Protein AF-A0A2E3XQT0-F1 (afdb_monomer_lite)

pLDDT: mean 93.48, std 6.12, range [57.06, 98.88]

Secondary structure (DSSP, 8-state):
-PPPGGGGS-HHHHHHHHHHHHHH-TT--HHHHHHHHTSTTGGG--HHHHHHHHHHHHHIIIIIIS---HHHHHHHHHHHGGG--TTGGGHHHHHHHHH-TT-HHHHHHHHHHHHHHS--TTTTHHHHHHSHHHHHHHHHHHTT-SSHHHHHHHHHTT-TT-TTS---HHHHH--GGGHHHHHHHTT-S-HHHHHHHHHHHHHHTTT-HHHHHHHHHHHHTT--HHHHHHHHHHTHHHHHTT-HHHHHHTT-S--TTEEEEEEEES-SEEETT-EEEEEEEEEESS-EEEEEEEEEEEE-TTS-EEEEEEEEEEEEE-SEEEEEEEEEE---BTTB---SEEEEEEEEETTEEEEEEEEEEESSTTTS--SEEEEEEEETTTEEEEEEES-HHHHHHHHHTSSSS-HHHHHS-EEEEEEEEEESSHHHHHHHHHHHHHS-HHHHHHHHT--HHHHHHHHT-

Sequence (461 aa):
MAEPLKNIYDSNYIETLGVSLKNVEPLFDDKSFQVQIFNFQWQGYELKQRASHICRCIHEELAVKAGLSFQQICEILKVAGEDFGGYAGLFFPEYIERNGLEHWEISMDALEVLTEFSSAEFAIRPFIERYPEQTMSKMLSWSQHENHHVRRLSSEGCRPRLPWASALKEFKKNPSSILPILENLKNDSSLYVRKSVANNLNDISKDHPELALKIGKAWLKGSSKETQWIVKHGLRTLLKASHQEALCLFGLAELEGLQFNHFKLHTPFLGMGERLSFQFDLQLERKSLVRIEYALHFKKKSGDYGRKVFKLSEMELDKGEYEVTKEHLFKEISTRVYYQGVHFLEIIINGKTFHKEPFFLSLTLNQVSHSYYIYMIYTSKNTIYTGVTTEPARRFQEHLTGKKGAKYTKVFNPLAFIHLEGAEDRSSAQKRESALKKLSRHQKESLSGHKLSLLKELFNI

Foldseek 3Di:
DDDAPLCVPDPVNLLLLQVLLCVLPVQQDSPQLSDQLPDPCNVVDDNVSSLLSNLVSLCCRVCVVVVDDPLSSLVSLLRSLQPPAEPRSQSSLVNCLVPVLVPVVSSLVSQLRNLLRYHNLASLQSVCVVPVVVSLVSLLVQCPDPRVSSVLSSLRNQQQCRPPHDGPVVCLVPVPSSVSSLVSQLQPPDPSSLVSSLNSLLSNCVRPVPVSLVVLLVQVVVHDPSNPVSSCSSCVVCQQQLPQSSLVSVQLNDCPQKDKADKDFPALEDEAQDKGKIKIKIAGQAWGWKWKKKWKFAQDPQQGTDIDIDTPDTDTDGGGMDMDIDIDHHYDDPVDDHDFFKMKMWIAMSSDTDDIAIGTYDHPPPPDQFQKKWWWFQWQVRDIDIDMDRDVRVQLVCLQVLPNHDPVSVVTPTRHTQDMDGDNDPVRRVVVSVVLVPDDPVRVCVRSSHDCVVVCVNSVD

Structure (mmCIF, N/CA/C/O backbone):
data_AF-A0A2E3XQT0-F1
#
_entry.id   AF-A0A2E3XQT0-F1
#
loop_
_atom_site.group_PDB
_atom_site.id
_atom_site.type_symbol
_atom_site.label_atom_id
_atom_site.label_alt_id
_atom_site.label_comp_id
_atom_site.label_asym_id
_atom_site.label_entity_id
_atom_site.label_seq_id
_atom_site.pdbx_PDB_ins_code
_atom_site.Cartn_x
_atom_site.Cartn_y
_atom_site.Cartn_z
_atom_site.occupancy
_atom_site.B_iso_or_equiv
_atom_site.auth_seq_id
_atom_site.auth_comp_id
_atom_site.auth_asym_id
_atom_site.auth_atom_id
_atom_site.pdbx_PDB_model_num
ATOM 1 N N . MET A 1 1 ? -2.536 23.426 -5.721 1.00 57.06 1 MET A N 1
ATOM 2 C CA . MET A 1 1 ? -2.689 21.956 -5.853 1.00 57.06 1 MET A CA 1
ATOM 3 C C . MET A 1 1 ? -1.355 21.409 -6.328 1.00 57.06 1 MET A C 1
ATOM 5 O O . MET A 1 1 ? -0.655 22.149 -7.000 1.00 57.06 1 MET A O 1
ATOM 9 N N . ALA A 1 2 ? -0.959 20.199 -5.930 1.00 74.88 2 ALA A N 1
ATOM 10 C CA . ALA A 1 2 ? 0.256 19.602 -6.485 1.00 74.88 2 ALA A CA 1
ATOM 11 C C . ALA A 1 2 ? 0.042 19.315 -7.980 1.00 74.88 2 ALA A C 1
ATOM 13 O O . ALA A 1 2 ? -1.039 18.850 -8.349 1.00 74.88 2 ALA A O 1
ATOM 14 N N . GLU A 1 3 ? 1.043 19.606 -8.809 1.00 84.62 3 GLU A N 1
ATOM 15 C CA . GLU A 1 3 ? 1.011 19.294 -10.240 1.00 84.62 3 GLU A CA 1
ATOM 16 C C . GLU A 1 3 ? 0.827 17.781 -10.464 1.00 84.62 3 GLU A C 1
ATOM 18 O O . GLU A 1 3 ? 1.450 16.973 -9.761 1.00 84.62 3 GLU A O 1
ATOM 23 N N . PRO A 1 4 ? -0.030 17.357 -11.413 1.00 87.50 4 PRO A N 1
ATOM 24 C CA . PRO A 1 4 ? -0.163 15.951 -11.771 1.00 87.50 4 PRO A CA 1
ATOM 25 C C . PRO A 1 4 ? 1.175 15.343 -12.212 1.00 87.50 4 PRO A C 1
ATOM 27 O O . PRO A 1 4 ? 1.841 15.874 -13.093 1.00 87.50 4 PRO A O 1
ATOM 30 N N . LEU A 1 5 ? 1.525 14.161 -11.688 1.00 88.38 5 LEU A N 1
ATOM 31 C CA . LEU A 1 5 ? 2.794 13.478 -11.999 1.00 88.38 5 LEU A CA 1
ATOM 32 C C . LEU A 1 5 ? 3.015 13.244 -13.507 1.00 88.38 5 LEU A C 1
ATOM 34 O O . LEU A 1 5 ? 4.151 13.216 -13.963 1.00 88.38 5 LEU A O 1
ATOM 38 N N . LYS A 1 6 ? 1.940 13.120 -14.300 1.00 90.69 6 LYS A N 1
ATOM 39 C CA . LYS A 1 6 ? 2.012 12.990 -15.768 1.00 90.69 6 LYS A CA 1
ATOM 40 C C . LYS A 1 6 ? 2.687 14.171 -16.467 1.00 90.69 6 LYS A C 1
ATOM 42 O O . LYS A 1 6 ? 3.178 13.998 -17.581 1.00 90.69 6 LYS A O 1
ATOM 47 N N . ASN A 1 7 ? 2.731 15.335 -15.820 1.00 92.12 7 ASN A N 1
ATOM 48 C CA . ASN A 1 7 ? 3.352 16.548 -16.343 1.00 92.12 7 ASN A CA 1
ATOM 49 C C . ASN A 1 7 ? 4.883 16.549 -16.215 1.00 92.12 7 ASN A C 1
ATOM 51 O O . ASN A 1 7 ? 5.502 17.493 -16.678 1.00 92.12 7 ASN A O 1
ATOM 55 N N . ILE A 1 8 ? 5.496 15.490 -15.665 1.00 92.75 8 ILE A N 1
ATOM 56 C CA . ILE A 1 8 ? 6.958 15.301 -15.700 1.00 92.75 8 ILE A CA 1
ATOM 57 C C . ILE A 1 8 ? 7.513 15.231 -17.132 1.00 92.75 8 ILE A C 1
ATOM 59 O O . ILE A 1 8 ? 8.658 15.589 -17.372 1.00 92.75 8 ILE A O 1
ATOM 63 N N . TYR A 1 9 ? 6.688 14.778 -18.079 1.00 94.75 9 TYR A N 1
ATOM 64 C CA . TYR A 1 9 ? 6.996 14.759 -19.504 1.00 94.75 9 TYR A CA 1
ATOM 65 C C . TYR A 1 9 ? 6.603 16.100 -20.134 1.00 94.75 9 TYR A C 1
ATOM 67 O O . TYR A 1 9 ? 5.624 16.188 -20.876 1.00 94.75 9 TYR A O 1
ATOM 75 N N . ASP A 1 10 ? 7.297 17.169 -19.767 1.00 94.25 10 ASP A N 1
ATOM 76 C CA . ASP A 1 10 ? 7.120 18.479 -20.389 1.00 94.25 10 ASP A CA 1
ATOM 77 C C . ASP A 1 10 ? 7.997 18.633 -21.644 1.00 94.25 10 ASP A C 1
ATOM 79 O O . ASP A 1 10 ? 8.753 17.735 -22.021 1.00 94.25 10 ASP A O 1
ATOM 83 N N . SER A 1 11 ? 7.869 19.769 -22.333 1.00 95.06 11 SER A N 1
ATOM 84 C CA . SER A 1 11 ? 8.649 20.051 -23.543 1.00 95.06 11 SER A CA 1
ATOM 85 C C . SER A 1 11 ? 10.156 20.006 -23.298 1.00 95.06 11 SER A C 1
ATOM 87 O O . SER A 1 11 ? 10.871 19.448 -24.121 1.00 95.06 11 SER A O 1
ATOM 89 N N . ASN A 1 12 ? 10.624 20.504 -22.151 1.00 95.69 12 ASN A N 1
ATOM 90 C CA . ASN A 1 12 ? 12.044 20.521 -21.811 1.00 95.69 12 ASN A CA 1
ATOM 91 C C . ASN A 1 12 ? 12.590 19.102 -21.581 1.00 95.69 12 ASN A C 1
ATOM 93 O O . ASN A 1 12 ? 13.678 18.767 -22.050 1.00 95.69 12 ASN A O 1
ATOM 97 N N . TYR A 1 13 ? 11.825 18.241 -20.904 1.00 95.69 13 TYR A N 1
ATOM 98 C CA . TYR A 1 13 ? 12.184 16.838 -20.707 1.00 95.69 13 TYR A CA 1
ATOM 99 C C . TYR A 1 13 ? 12.302 16.095 -22.044 1.00 95.69 13 TYR A C 1
ATOM 101 O O . TYR A 1 13 ? 13.275 15.377 -22.268 1.00 95.69 13 TYR A O 1
ATOM 109 N N . ILE A 1 14 ? 11.333 16.279 -22.948 1.00 96.88 14 ILE A N 1
ATOM 110 C CA . ILE A 1 14 ? 11.329 15.606 -24.256 1.00 96.88 14 ILE A CA 1
ATOM 111 C C . ILE A 1 14 ? 12.418 16.153 -25.186 1.00 96.88 14 ILE A C 1
ATOM 113 O O . ILE A 1 14 ? 13.037 15.371 -25.905 1.00 96.88 14 ILE A O 1
ATOM 117 N N . GLU A 1 15 ? 12.696 17.456 -25.152 1.00 96.56 15 GLU A N 1
ATOM 118 C CA . GLU A 1 15 ? 13.817 18.058 -25.883 1.00 96.56 15 GLU A CA 1
ATOM 119 C C . GLU A 1 15 ? 15.155 17.485 -25.403 1.00 96.56 15 GLU A C 1
ATOM 121 O O . GLU A 1 15 ? 15.947 17.004 -26.212 1.00 96.56 15 GLU A O 1
ATOM 126 N N . THR A 1 16 ? 15.365 17.430 -24.084 1.00 96.31 16 THR A N 1
ATOM 127 C CA . THR A 1 16 ? 16.577 16.844 -23.485 1.00 96.31 16 THR A CA 1
ATOM 128 C C . THR A 1 16 ? 16.737 15.373 -23.878 1.00 96.31 16 THR A C 1
ATOM 130 O O . THR A 1 16 ? 17.831 14.940 -24.236 1.00 96.31 16 THR A O 1
ATOM 133 N N . LEU A 1 17 ? 15.641 14.605 -23.874 1.00 96.62 17 LEU A N 1
ATOM 134 C CA . LEU A 1 17 ? 15.626 13.212 -24.328 1.00 96.62 17 LEU A CA 1
ATOM 135 C C . LEU A 1 17 ? 15.999 13.073 -25.804 1.00 96.62 17 LEU A C 1
ATOM 137 O O . LEU A 1 17 ? 16.816 12.221 -26.147 1.00 96.62 17 LEU A O 1
ATOM 141 N N . GLY A 1 18 ? 15.430 13.913 -26.670 1.00 96.50 18 GLY A N 1
ATOM 142 C CA . GLY A 1 18 ? 15.756 13.916 -28.094 1.00 96.50 18 GLY A CA 1
ATOM 143 C C . GLY A 1 18 ? 17.233 14.221 -28.350 1.00 96.50 18 GLY A C 1
ATOM 144 O O . GLY A 1 18 ? 17.870 13.524 -29.136 1.00 96.50 18 GLY A O 1
ATOM 145 N N . VAL A 1 19 ? 17.796 15.205 -27.641 1.00 95.62 19 VAL A N 1
ATOM 146 C CA . VAL A 1 19 ? 19.226 15.549 -27.721 1.00 95.62 19 VAL A CA 1
ATOM 147 C C . VAL A 1 19 ? 20.104 14.395 -27.241 1.00 95.62 19 VAL A C 1
ATOM 149 O O . VAL A 1 19 ? 21.066 14.051 -27.920 1.00 95.62 19 VAL A O 1
ATOM 152 N N . SER A 1 20 ? 19.770 13.767 -26.111 1.00 95.81 20 SER A N 1
ATOM 153 C CA . SER A 1 20 ? 20.537 12.630 -25.586 1.00 95.81 20 SER A CA 1
ATOM 154 C C . SER A 1 20 ? 20.550 11.451 -26.567 1.00 95.81 20 SER A C 1
ATOM 156 O O . SER A 1 20 ? 21.619 10.943 -26.902 1.00 95.81 20 SER A O 1
ATOM 158 N N . LEU A 1 21 ? 19.395 11.085 -27.135 1.00 96.62 21 LEU A N 1
ATOM 159 C CA . LEU A 1 21 ? 19.308 10.031 -28.154 1.00 96.62 21 LEU A CA 1
ATOM 160 C C . LEU A 1 21 ? 20.113 10.377 -29.414 1.00 96.62 21 LEU A C 1
ATOM 162 O O . LEU A 1 21 ? 20.835 9.527 -29.929 1.00 96.62 21 LEU A O 1
ATOM 166 N N . LYS A 1 22 ? 20.049 11.630 -29.873 1.00 96.19 22 LYS A N 1
ATOM 167 C CA . LYS A 1 22 ? 20.792 12.110 -31.046 1.00 96.19 22 LYS A CA 1
ATOM 168 C C . LYS A 1 22 ? 22.303 12.163 -30.845 1.00 96.19 22 LYS A C 1
ATOM 170 O O . LYS A 1 22 ? 23.056 11.957 -31.792 1.00 96.19 22 LYS A O 1
ATOM 175 N N . ASN A 1 23 ? 22.758 12.431 -29.624 1.00 95.50 23 ASN A N 1
ATOM 176 C CA . ASN A 1 23 ? 24.183 12.412 -29.303 1.00 95.50 23 ASN A CA 1
ATOM 177 C C . ASN A 1 23 ? 24.779 11.005 -29.445 1.00 95.50 23 ASN A C 1
ATOM 179 O O . ASN A 1 23 ? 25.955 10.879 -29.780 1.00 95.50 23 ASN A O 1
ATOM 183 N N . VAL A 1 24 ? 23.977 9.964 -29.201 1.00 95.25 24 VAL A N 1
ATOM 184 C CA . VAL A 1 24 ? 24.401 8.565 -29.333 1.00 95.25 24 VAL A CA 1
ATOM 185 C C . VAL A 1 24 ? 24.166 8.035 -30.752 1.00 95.25 24 VAL A C 1
ATOM 187 O O . VAL A 1 24 ? 25.026 7.343 -31.289 1.00 95.25 24 VAL A O 1
ATOM 190 N N . GLU A 1 25 ? 23.041 8.390 -31.379 1.00 95.75 25 GLU A N 1
ATOM 191 C CA . GLU A 1 25 ? 22.697 8.046 -32.764 1.00 95.75 25 GLU A CA 1
ATOM 192 C C . GLU A 1 25 ? 22.485 9.324 -33.597 1.00 95.75 25 GLU A C 1
ATOM 194 O O . GLU A 1 25 ? 21.388 9.891 -33.589 1.00 95.75 25 GLU A O 1
ATOM 199 N N . PRO A 1 26 ? 23.507 9.798 -34.336 1.00 93.56 26 PRO A N 1
ATOM 200 C CA . PRO A 1 26 ? 23.437 11.053 -35.087 1.00 93.56 26 PRO A CA 1
ATOM 201 C C . PRO A 1 26 ? 22.329 11.123 -36.146 1.00 93.56 26 PRO A C 1
ATOM 203 O O . PRO A 1 26 ? 21.948 12.229 -36.540 1.00 93.56 26 PRO A O 1
ATOM 206 N N . LEU A 1 27 ? 21.819 9.979 -36.622 1.00 90.75 27 LEU A N 1
ATOM 207 C CA . LEU A 1 27 ? 20.696 9.925 -37.566 1.00 90.75 27 LEU A CA 1
ATOM 208 C C . LEU A 1 27 ? 19.323 10.073 -3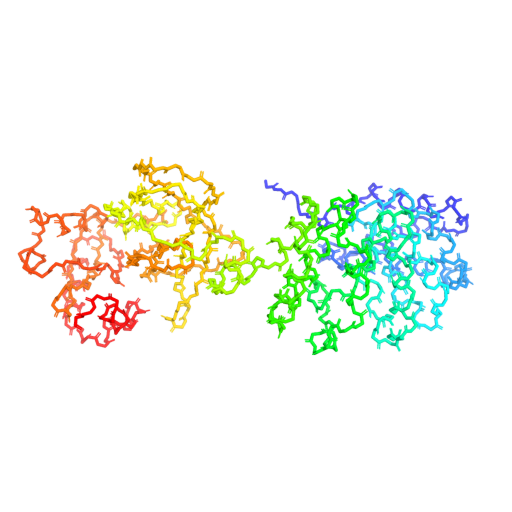6.893 1.00 90.75 27 LEU A C 1
ATOM 210 O O . LEU A 1 27 ? 18.317 10.161 -37.597 1.00 90.75 27 LEU A O 1
ATOM 214 N N . PHE A 1 28 ? 19.254 10.126 -35.560 1.00 95.56 28 PHE A N 1
ATOM 215 C CA . PHE A 1 28 ? 18.007 10.346 -34.832 1.00 95.56 28 PHE A CA 1
ATOM 216 C C . PHE A 1 28 ? 17.443 11.752 -35.104 1.00 95.56 28 PHE A C 1
ATOM 218 O O . PHE A 1 28 ? 18.087 12.772 -34.829 1.00 95.56 28 PHE A O 1
ATOM 225 N N . ASP A 1 29 ? 16.212 11.815 -35.618 1.00 93.81 29 ASP A N 1
ATOM 226 C CA . ASP A 1 29 ? 15.510 13.072 -35.881 1.00 93.81 29 ASP A CA 1
ATOM 227 C C . ASP A 1 29 ? 14.752 13.543 -34.630 1.00 93.81 29 ASP A C 1
ATOM 229 O O . ASP A 1 29 ? 13.577 13.236 -34.403 1.00 93.81 29 ASP A O 1
ATOM 233 N N . ASP A 1 30 ? 15.441 14.339 -33.813 1.00 92.88 30 ASP A N 1
ATOM 234 C CA . ASP A 1 30 ? 14.920 14.924 -32.578 1.00 92.88 30 ASP A CA 1
ATOM 235 C C . ASP A 1 30 ? 13.707 15.843 -32.798 1.00 92.88 30 ASP A C 1
ATOM 237 O O . ASP A 1 30 ? 12.832 15.932 -31.931 1.00 92.88 30 ASP A O 1
ATOM 241 N N . LYS A 1 31 ? 13.599 16.493 -33.965 1.00 93.19 31 LYS A N 1
ATOM 242 C CA . LYS A 1 31 ? 12.456 17.358 -34.293 1.00 93.19 31 LYS A CA 1
ATOM 243 C C . LYS A 1 31 ? 11.229 16.529 -34.633 1.00 93.19 31 LYS A C 1
ATOM 245 O O . LYS A 1 31 ? 10.145 16.791 -34.107 1.00 93.19 31 LYS A O 1
ATOM 250 N N . SER A 1 32 ? 11.396 15.521 -35.485 1.00 94.12 32 SER A N 1
ATOM 251 C CA . SER A 1 32 ? 10.334 14.564 -35.798 1.00 94.12 32 SER A CA 1
ATOM 252 C C . SER A 1 32 ? 9.845 13.860 -34.531 1.00 94.12 32 SER A C 1
ATOM 254 O O . SER A 1 32 ? 8.636 13.786 -34.296 1.00 94.12 32 SER A O 1
ATOM 256 N N . PHE A 1 33 ? 10.762 13.423 -33.666 1.00 97.06 33 PHE A N 1
ATOM 257 C CA . PHE A 1 33 ? 10.446 12.794 -32.384 1.00 97.06 33 PHE A CA 1
ATOM 258 C C . PHE A 1 33 ? 9.536 13.665 -31.503 1.00 97.06 33 PHE A C 1
ATOM 260 O O . PHE A 1 33 ? 8.491 13.202 -31.036 1.00 97.06 33 PHE A O 1
ATOM 267 N N . GLN A 1 34 ? 9.877 14.946 -31.329 1.00 96.69 34 GLN A N 1
ATOM 268 C CA . GLN A 1 34 ? 9.069 15.895 -30.555 1.00 96.69 34 GLN A CA 1
ATOM 269 C C . GLN A 1 34 ? 7.668 16.095 -31.152 1.00 96.69 34 GLN A C 1
ATOM 271 O O . GLN A 1 34 ? 6.676 16.079 -30.418 1.00 96.69 34 GLN A O 1
ATOM 276 N N . VAL A 1 35 ? 7.564 16.237 -32.480 1.00 96.12 35 VAL A N 1
ATOM 277 C CA . VAL A 1 35 ? 6.275 16.399 -33.180 1.00 96.12 35 VAL A CA 1
ATOM 278 C C . VAL A 1 35 ? 5.388 15.166 -33.010 1.00 96.12 35 VAL A C 1
ATOM 280 O O . VAL A 1 35 ? 4.183 15.300 -32.793 1.00 96.12 35 VAL A O 1
ATOM 283 N N . GLN A 1 36 ? 5.967 13.964 -33.068 1.00 96.19 36 GLN A N 1
ATOM 284 C CA . GLN A 1 36 ? 5.212 12.729 -32.857 1.00 96.19 36 GLN A CA 1
ATOM 285 C C . GLN A 1 36 ? 4.644 12.628 -31.439 1.00 96.19 36 GLN A C 1
ATOM 287 O O . GLN A 1 36 ? 3.492 12.213 -31.281 1.00 96.19 36 GLN A O 1
ATOM 292 N N . ILE A 1 37 ? 5.432 13.016 -30.431 1.00 97.12 37 ILE A N 1
ATOM 293 C CA . ILE A 1 37 ? 5.042 12.959 -29.016 1.00 97.12 37 ILE A CA 1
ATOM 294 C C . ILE A 1 37 ? 3.926 13.955 -28.710 1.00 97.12 37 ILE A C 1
ATOM 296 O O . ILE A 1 37 ? 2.894 13.587 -28.142 1.00 97.12 37 ILE A O 1
ATOM 300 N N . PHE A 1 38 ? 4.098 15.215 -29.109 1.00 96.88 38 PHE A N 1
ATOM 301 C CA . PHE A 1 38 ? 3.141 16.288 -28.830 1.00 96.88 38 PHE A CA 1
ATOM 302 C C . PHE A 1 38 ? 2.021 16.365 -29.877 1.00 96.88 38 PHE A C 1
ATOM 304 O O . PHE A 1 38 ? 1.640 17.441 -30.337 1.00 96.88 38 PHE A O 1
ATOM 311 N N . ASN A 1 39 ? 1.459 15.212 -30.243 1.00 94.38 39 ASN A N 1
ATOM 312 C CA . ASN A 1 39 ? 0.302 15.141 -31.131 1.00 94.38 39 ASN A CA 1
ATOM 313 C C . ASN A 1 39 ? -1.000 15.595 -30.440 1.00 94.38 39 ASN A C 1
ATOM 315 O O . ASN A 1 39 ? -1.063 15.841 -29.233 1.00 94.38 39 ASN A O 1
ATOM 319 N N . PHE A 1 40 ? -2.088 15.644 -31.213 1.00 94.69 40 PHE A N 1
ATOM 320 C CA . PHE A 1 40 ? -3.404 16.092 -30.744 1.00 94.69 40 PHE A CA 1
ATOM 321 C C . PHE A 1 40 ? -3.987 15.270 -29.573 1.00 94.69 40 PHE A C 1
ATOM 323 O O . PHE A 1 40 ? -4.882 15.753 -28.882 1.00 94.69 40 PHE A O 1
ATOM 330 N N . GLN A 1 41 ? -3.500 14.048 -29.325 1.00 94.81 41 GLN A N 1
ATOM 331 C CA . GLN A 1 41 ? -3.960 13.177 -28.235 1.00 94.81 41 GLN A CA 1
ATOM 332 C C . GLN A 1 41 ? -3.163 13.366 -26.935 1.00 94.81 41 GLN A C 1
ATOM 334 O O . GLN A 1 41 ? -3.629 12.933 -25.880 1.00 94.81 41 GLN A O 1
ATOM 339 N N . TRP A 1 42 ? -2.002 14.034 -26.974 1.00 95.62 42 TRP A N 1
ATOM 340 C CA . TRP A 1 42 ? -1.066 14.139 -25.846 1.00 95.62 42 TRP A CA 1
ATOM 341 C C . TRP A 1 42 ? -1.708 14.634 -24.542 1.00 95.62 42 TRP A C 1
ATOM 343 O O . TRP A 1 42 ? -1.468 14.091 -23.459 1.00 95.62 42 TRP A O 1
ATOM 353 N N . GLN A 1 43 ? -2.576 15.645 -24.641 1.00 93.56 43 GLN A N 1
ATOM 354 C CA . GLN A 1 43 ? -3.252 16.225 -23.476 1.00 93.56 43 GLN A CA 1
ATOM 355 C C . GLN A 1 43 ? -4.180 15.223 -22.773 1.00 93.56 43 GLN A C 1
ATOM 357 O O . GLN A 1 43 ? -4.349 15.287 -21.554 1.00 93.56 43 GLN A O 1
ATOM 362 N N . GLY A 1 44 ? -4.732 14.262 -23.522 1.00 94.31 44 GLY A N 1
ATOM 363 C CA . GLY A 1 44 ? -5.587 13.199 -22.998 1.00 94.31 44 GLY A CA 1
ATOM 364 C C . GLY A 1 44 ? -4.828 12.028 -22.373 1.00 94.31 44 GLY A C 1
ATOM 365 O O . GLY A 1 44 ? -5.441 11.230 -21.669 1.00 94.31 44 GLY A O 1
ATOM 366 N N . TYR A 1 45 ? -3.514 11.909 -22.593 1.00 95.94 45 TYR A N 1
ATOM 367 C CA . TYR A 1 45 ? -2.739 10.794 -22.056 1.00 95.94 45 TYR A CA 1
ATOM 368 C C . TYR A 1 45 ? -2.467 10.937 -20.560 1.00 95.94 45 TYR A C 1
ATOM 370 O O . TYR A 1 45 ? -1.935 11.945 -20.083 1.00 95.94 45 TYR A O 1
ATOM 378 N N . GLU A 1 46 ? -2.771 9.868 -19.830 1.00 94.06 46 GLU A N 1
ATOM 379 C CA . GLU A 1 46 ? -2.344 9.649 -18.455 1.00 94.06 46 GLU A CA 1
ATOM 380 C C . GLU A 1 46 ? -0.881 9.194 -18.382 1.00 94.06 46 GLU A C 1
ATOM 382 O O . GLU A 1 46 ? -0.271 8.811 -19.378 1.00 94.06 46 GLU A O 1
ATOM 387 N N . LEU A 1 47 ? -0.306 9.210 -17.179 1.00 92.06 47 LEU A N 1
ATOM 388 C CA . LEU A 1 47 ? 1.128 9.006 -16.939 1.00 92.06 47 LEU A CA 1
ATOM 389 C C . LEU A 1 47 ? 1.739 7.798 -17.680 1.00 92.06 47 LEU A C 1
ATOM 391 O O . LEU A 1 47 ? 2.718 7.959 -18.403 1.00 92.06 47 LEU A O 1
ATOM 395 N N . LYS A 1 48 ? 1.143 6.604 -17.547 1.00 91.38 48 LYS A N 1
ATOM 396 C CA . LYS A 1 48 ? 1.629 5.400 -18.247 1.00 91.38 48 LYS A CA 1
ATOM 397 C C . LYS A 1 48 ? 1.434 5.478 -19.761 1.00 91.38 48 LYS A C 1
ATOM 399 O O . LYS A 1 48 ? 2.289 5.024 -20.502 1.00 91.38 48 LYS A O 1
ATOM 404 N N . GLN A 1 49 ? 0.337 6.080 -20.224 1.00 94.88 49 GLN A N 1
ATOM 405 C CA . GLN A 1 49 ? 0.093 6.250 -21.658 1.00 94.88 49 GLN A CA 1
ATOM 406 C C . GLN A 1 49 ? 1.135 7.178 -22.290 1.00 94.88 49 GLN A C 1
ATOM 408 O O . GLN A 1 49 ? 1.551 6.926 -23.417 1.00 94.88 49 GLN A O 1
ATOM 413 N N . ARG A 1 50 ? 1.593 8.204 -21.556 1.00 96.00 50 ARG A N 1
ATOM 414 C CA . ARG A 1 50 ? 2.699 9.075 -21.979 1.00 96.00 50 ARG A CA 1
ATOM 415 C C . ARG A 1 50 ? 4.008 8.297 -22.104 1.00 96.00 50 ARG A C 1
ATOM 417 O O . ARG A 1 50 ? 4.608 8.339 -23.171 1.00 96.00 50 ARG A O 1
ATOM 424 N N . ALA A 1 51 ? 4.394 7.526 -21.084 1.00 94.50 51 ALA A N 1
ATOM 425 C CA . ALA A 1 51 ? 5.589 6.675 -21.134 1.00 94.50 51 ALA A CA 1
ATOM 426 C C . ALA A 1 51 ? 5.547 5.681 -22.315 1.00 94.50 51 ALA A C 1
ATOM 428 O O . ALA A 1 51 ? 6.454 5.667 -23.149 1.00 94.50 51 ALA A O 1
ATOM 429 N N . SER A 1 52 ? 4.440 4.947 -22.476 1.00 95.75 52 SER A N 1
ATOM 430 C CA . SER A 1 52 ? 4.250 4.020 -23.599 1.00 95.75 52 SER A CA 1
ATOM 431 C C . SER A 1 52 ? 4.228 4.716 -24.959 1.00 95.75 52 SER A C 1
ATOM 433 O O . SER A 1 52 ? 4.597 4.127 -25.976 1.00 95.75 52 SER A O 1
ATOM 435 N N . HIS A 1 53 ? 3.760 5.963 -25.028 1.00 97.44 53 HIS A N 1
ATOM 436 C CA . HIS A 1 53 ? 3.800 6.740 -26.259 1.00 97.44 53 HIS A CA 1
ATOM 437 C C . HIS A 1 53 ? 5.222 7.165 -26.623 1.00 97.44 53 HIS A C 1
ATOM 439 O O . HIS A 1 53 ? 5.614 6.942 -27.765 1.00 97.44 53 HIS A O 1
ATOM 445 N N . ILE A 1 54 ? 5.995 7.675 -25.661 1.00 97.19 54 ILE A N 1
ATOM 446 C CA . ILE A 1 54 ? 7.416 8.009 -25.839 1.00 97.19 54 ILE A CA 1
ATOM 447 C C . ILE A 1 54 ? 8.179 6.774 -26.330 1.00 97.19 54 ILE A C 1
ATOM 449 O O . ILE A 1 54 ? 8.866 6.839 -27.344 1.00 97.19 54 ILE A O 1
ATOM 453 N N . CYS A 1 55 ? 7.968 5.618 -25.693 1.00 96.75 55 CYS A N 1
ATOM 454 C CA . CYS A 1 55 ? 8.547 4.338 -26.108 1.00 96.75 55 CYS A CA 1
ATOM 455 C C . CYS A 1 55 ? 8.234 3.986 -27.579 1.00 96.75 55 CYS A C 1
ATOM 457 O O . CYS A 1 55 ? 9.107 3.525 -28.314 1.00 96.75 55 CYS A O 1
ATOM 459 N N . ARG A 1 56 ? 6.995 4.216 -28.040 1.00 97.25 56 ARG A N 1
ATOM 460 C CA . ARG A 1 56 ? 6.614 4.009 -29.450 1.00 97.25 56 ARG A CA 1
ATOM 461 C C . ARG A 1 56 ? 7.315 4.982 -30.394 1.00 97.25 56 ARG A C 1
ATOM 463 O O . ARG A 1 56 ? 7.738 4.552 -31.456 1.00 97.25 56 ARG A O 1
ATOM 470 N N . CYS A 1 57 ? 7.456 6.247 -30.014 1.00 97.69 57 CYS A N 1
ATOM 471 C CA . CYS A 1 57 ? 8.162 7.234 -30.830 1.00 97.69 57 CYS A CA 1
ATOM 472 C C . CYS A 1 57 ? 9.661 6.917 -30.937 1.00 97.69 57 CYS A C 1
ATOM 474 O O . CYS A 1 57 ? 10.223 7.038 -32.018 1.00 97.69 57 CYS A O 1
ATOM 476 N N . ILE A 1 58 ? 10.289 6.424 -29.861 1.00 97.31 58 ILE A N 1
ATOM 477 C CA . ILE A 1 58 ? 11.674 5.919 -29.902 1.00 97.31 58 ILE A CA 1
ATOM 478 C C . ILE A 1 58 ? 11.791 4.762 -30.906 1.00 97.31 58 ILE A C 1
ATOM 480 O O . ILE A 1 58 ? 12.718 4.735 -31.710 1.00 97.31 58 ILE A O 1
ATOM 484 N N . HIS A 1 59 ? 10.839 3.823 -30.888 1.00 97.44 59 HIS A N 1
ATOM 485 C CA . HIS A 1 59 ? 10.817 2.699 -31.830 1.00 97.44 59 HIS A CA 1
ATOM 486 C C . HIS A 1 59 ? 10.669 3.148 -33.285 1.00 97.44 59 HIS A C 1
ATOM 488 O O . HIS A 1 59 ? 11.379 2.650 -34.153 1.00 97.44 59 HIS A O 1
ATOM 494 N N . GLU A 1 60 ? 9.770 4.095 -33.545 1.00 97.25 60 GLU A N 1
ATOM 495 C CA . GLU A 1 60 ? 9.556 4.638 -34.886 1.00 97.25 60 GLU A CA 1
ATOM 496 C C . GLU A 1 60 ? 10.832 5.289 -35.440 1.00 97.25 60 GLU A C 1
ATOM 498 O O . GLU A 1 60 ? 11.231 5.020 -36.569 1.00 97.25 60 GLU A O 1
ATOM 503 N N . GLU A 1 61 ? 11.515 6.110 -34.641 1.00 96.75 61 GLU A N 1
ATOM 504 C CA . GLU A 1 61 ? 12.737 6.785 -35.091 1.00 96.75 61 GLU A CA 1
ATOM 505 C C . GLU A 1 61 ? 13.912 5.812 -35.272 1.00 96.75 61 GLU A C 1
ATOM 507 O O . GLU A 1 61 ? 14.578 5.831 -36.306 1.00 96.75 61 GLU A O 1
ATOM 512 N N . LEU A 1 62 ? 14.155 4.920 -34.308 1.00 96.69 62 LEU A N 1
ATOM 513 C CA . LEU A 1 62 ? 15.343 4.061 -34.332 1.00 96.69 62 LEU A CA 1
ATOM 514 C C . LEU A 1 62 ? 15.158 2.785 -35.165 1.00 96.69 62 LEU A C 1
ATOM 516 O O . LEU A 1 62 ? 16.009 2.448 -35.986 1.00 96.69 62 LEU A O 1
ATOM 520 N N . ALA A 1 63 ? 14.064 2.051 -34.964 1.00 96.75 63 ALA A N 1
ATOM 521 C CA . ALA A 1 63 ? 13.865 0.766 -35.633 1.00 96.75 63 ALA A CA 1
ATOM 522 C C . ALA A 1 63 ? 13.283 0.940 -37.040 1.00 96.75 63 ALA A C 1
ATOM 524 O O . ALA A 1 63 ? 13.756 0.308 -37.979 1.00 96.75 63 ALA A O 1
ATOM 525 N N . VAL A 1 64 ? 12.260 1.790 -37.194 1.00 96.25 64 VAL A N 1
ATOM 526 C CA . VAL A 1 64 ? 11.528 1.917 -38.467 1.00 96.25 64 VAL A CA 1
ATOM 527 C C . VAL A 1 64 ? 12.255 2.844 -39.435 1.00 96.25 64 VAL A C 1
ATOM 529 O O . VAL A 1 64 ? 12.517 2.451 -40.570 1.00 96.25 64 VAL A O 1
ATOM 532 N N . LYS A 1 65 ? 12.605 4.061 -39.005 1.00 94.81 65 LYS A N 1
ATOM 533 C CA . LYS A 1 65 ? 13.238 5.053 -39.889 1.00 94.81 65 LYS A CA 1
ATOM 534 C C . LYS A 1 65 ? 14.735 4.831 -40.064 1.00 94.81 65 LYS A C 1
ATOM 536 O O . LYS A 1 65 ? 15.204 4.828 -41.198 1.00 94.81 65 LYS A O 1
ATOM 541 N N . ALA A 1 66 ? 15.474 4.631 -38.972 1.00 94.19 66 ALA A N 1
ATOM 542 C CA . ALA A 1 66 ? 16.916 4.384 -39.038 1.00 94.19 66 ALA A CA 1
ATOM 543 C C . ALA A 1 66 ? 17.276 2.914 -39.338 1.00 94.19 66 ALA A C 1
ATOM 545 O O . ALA A 1 66 ? 18.428 2.620 -39.652 1.00 94.19 66 ALA A O 1
ATOM 546 N N . GLY A 1 67 ? 16.309 1.987 -39.292 1.00 95.75 67 GLY A N 1
ATOM 547 C CA . GLY A 1 67 ? 16.521 0.584 -39.667 1.00 95.75 67 GLY A CA 1
ATOM 548 C C . GLY A 1 67 ? 17.432 -0.193 -38.713 1.00 95.75 67 GLY A C 1
ATOM 549 O O . GLY A 1 67 ? 18.038 -1.187 -39.119 1.00 95.75 67 GLY A O 1
ATOM 550 N N . LEU A 1 68 ? 17.576 0.264 -37.467 1.00 97.56 68 LEU A N 1
ATOM 551 C CA . LEU A 1 68 ? 18.498 -0.332 -36.505 1.00 97.56 68 LEU A CA 1
ATOM 552 C C . LEU A 1 68 ? 17.970 -1.662 -35.960 1.00 97.56 68 LEU A C 1
ATOM 554 O O . LEU A 1 68 ? 16.781 -1.828 -35.674 1.00 97.56 68 LEU A O 1
ATOM 558 N N . SER A 1 69 ? 18.881 -2.614 -35.759 1.00 98.00 69 SER A N 1
ATOM 559 C CA . SER A 1 69 ? 18.561 -3.877 -35.091 1.00 98.00 69 SER A CA 1
ATOM 560 C C . SER A 1 69 ? 18.239 -3.662 -33.610 1.00 98.00 69 SER A C 1
ATOM 562 O O . SER A 1 69 ? 18.706 -2.711 -32.983 1.00 98.00 69 SER A O 1
ATOM 564 N N . PHE A 1 70 ? 17.498 -4.599 -33.011 1.00 98.31 70 PHE A N 1
ATOM 565 C CA . PHE A 1 70 ? 17.177 -4.550 -31.582 1.00 98.31 70 PHE A CA 1
ATOM 566 C C . PHE A 1 70 ? 18.428 -4.404 -30.699 1.00 98.31 70 PHE A C 1
ATOM 568 O O . PHE A 1 70 ? 18.426 -3.603 -29.771 1.00 98.31 70 PHE A O 1
ATOM 575 N N . GLN A 1 71 ? 19.515 -5.111 -31.030 1.00 98.44 71 GLN A N 1
ATOM 576 C CA . GLN A 1 71 ? 20.777 -5.017 -30.297 1.00 98.44 71 GLN A CA 1
ATOM 577 C C . GLN A 1 71 ? 21.386 -3.612 -30.357 1.00 98.44 71 GLN A C 1
ATOM 579 O O . GLN A 1 71 ? 21.744 -3.068 -29.319 1.00 98.44 71 GLN A O 1
ATOM 584 N N . GLN A 1 72 ? 21.461 -3.004 -31.546 1.00 98.19 72 GLN A N 1
ATOM 585 C CA . GLN A 1 72 ? 21.976 -1.636 -31.698 1.00 98.19 72 GLN A CA 1
ATOM 586 C C . GLN A 1 72 ? 21.144 -0.637 -30.893 1.00 98.19 72 GLN A C 1
ATOM 588 O O . GLN A 1 72 ? 21.694 0.243 -30.237 1.00 98.19 72 GLN A O 1
ATOM 593 N N . ILE A 1 73 ? 19.821 -0.807 -30.889 1.00 98.38 73 ILE A N 1
ATOM 594 C CA . ILE A 1 73 ? 18.930 0.053 -30.112 1.00 98.38 73 ILE A CA 1
ATOM 595 C C . ILE A 1 73 ? 19.182 -0.121 -28.613 1.00 98.38 73 ILE A C 1
ATOM 597 O O . ILE A 1 73 ? 19.268 0.875 -27.906 1.00 98.38 73 ILE A O 1
ATOM 601 N N . CYS A 1 74 ? 19.364 -1.345 -28.115 1.00 98.31 74 CYS A N 1
ATOM 602 C CA . CYS A 1 74 ? 19.724 -1.567 -26.713 1.00 98.31 74 CYS A CA 1
ATOM 603 C C . CYS A 1 74 ? 21.013 -0.836 -26.314 1.00 98.31 74 CYS A C 1
ATOM 605 O O . CYS A 1 74 ? 21.035 -0.219 -25.252 1.00 98.31 74 CYS A O 1
ATOM 607 N N . GLU A 1 75 ? 22.052 -0.852 -27.156 1.00 98.12 75 GLU A N 1
ATOM 608 C CA . GLU A 1 75 ? 23.286 -0.094 -26.896 1.00 98.12 75 GLU A CA 1
ATOM 609 C C . GLU A 1 75 ? 23.027 1.414 -26.819 1.00 98.12 75 GLU A C 1
ATOM 611 O O . GLU A 1 75 ? 23.483 2.069 -25.882 1.00 98.12 75 GLU A O 1
ATOM 616 N N . ILE A 1 76 ? 22.220 1.954 -27.738 1.00 97.56 76 ILE A N 1
ATOM 617 C CA . ILE A 1 76 ? 21.834 3.371 -27.724 1.00 97.56 76 ILE A CA 1
ATOM 618 C C . ILE A 1 76 ? 21.097 3.723 -26.430 1.00 97.56 76 ILE A C 1
ATOM 620 O O . ILE A 1 76 ? 21.425 4.706 -25.767 1.00 97.56 76 ILE A O 1
ATOM 624 N N . LEU A 1 77 ? 20.108 2.912 -26.046 1.00 97.44 77 LEU A N 1
ATOM 625 C CA . LEU A 1 77 ? 19.282 3.162 -24.867 1.00 97.44 77 LEU A CA 1
ATOM 626 C C . LEU A 1 77 ? 20.073 3.052 -23.560 1.00 97.44 77 LEU A C 1
ATOM 628 O O . LEU A 1 77 ? 19.800 3.821 -22.642 1.00 97.44 77 LEU A O 1
ATOM 632 N N . LYS A 1 78 ? 21.042 2.131 -23.466 1.00 97.00 78 LYS A N 1
ATOM 633 C CA . LYS A 1 78 ? 21.916 1.998 -22.289 1.00 97.00 78 LYS A CA 1
ATOM 634 C C . LYS A 1 78 ? 22.704 3.278 -22.018 1.00 97.00 78 LYS A C 1
ATOM 636 O O . LYS A 1 78 ? 22.808 3.670 -20.863 1.00 97.00 78 LYS A O 1
ATOM 641 N N . VAL A 1 79 ? 23.210 3.923 -23.070 1.00 96.38 79 VAL A N 1
ATOM 642 C CA . VAL A 1 79 ? 23.961 5.183 -22.960 1.00 96.38 79 VAL A CA 1
ATOM 643 C C . VAL A 1 79 ? 23.014 6.359 -22.736 1.00 96.38 79 VAL A C 1
ATOM 645 O O . VAL A 1 79 ? 23.170 7.106 -21.778 1.00 96.38 79 VAL A O 1
ATOM 648 N N . ALA A 1 80 ? 21.983 6.501 -23.573 1.00 94.38 80 ALA A N 1
ATOM 649 C CA . ALA A 1 80 ? 21.056 7.626 -23.476 1.00 94.38 80 ALA A CA 1
ATOM 650 C C . ALA A 1 80 ? 20.286 7.643 -22.146 1.00 94.38 80 ALA A C 1
ATOM 652 O O . ALA A 1 80 ? 19.927 8.709 -21.664 1.00 94.38 80 ALA A O 1
ATOM 653 N N . GLY A 1 81 ? 20.027 6.477 -21.546 1.00 91.81 81 GLY A N 1
ATOM 654 C CA . GLY A 1 81 ? 19.275 6.340 -20.300 1.00 91.81 81 GLY A CA 1
ATOM 655 C C . GLY A 1 81 ? 19.977 6.874 -19.048 1.00 91.81 81 GLY A C 1
ATOM 656 O O . GLY A 1 81 ? 19.287 7.084 -18.049 1.00 91.81 81 GLY A O 1
ATOM 657 N N . GLU A 1 82 ? 21.292 7.118 -19.092 1.00 92.56 82 GLU A N 1
ATOM 658 C CA . GLU A 1 82 ? 22.099 7.543 -17.935 1.00 92.56 82 GLU A CA 1
ATOM 659 C C . GLU A 1 82 ? 21.559 8.825 -17.279 1.00 92.56 82 GLU A C 1
ATOM 661 O O . GLU A 1 82 ? 21.445 8.912 -16.054 1.00 92.56 82 GLU A O 1
ATOM 666 N N . ASP A 1 83 ? 21.106 9.775 -18.099 1.00 87.25 83 ASP A N 1
ATOM 667 C CA . ASP A 1 83 ? 20.593 11.071 -17.645 1.00 87.25 83 ASP A CA 1
ATOM 668 C C . ASP A 1 83 ? 19.119 11.033 -17.192 1.00 87.25 83 ASP A C 1
ATOM 670 O O . ASP A 1 83 ? 18.596 12.006 -16.637 1.00 87.25 83 ASP A O 1
ATOM 674 N N . PHE A 1 84 ? 18.408 9.918 -17.403 1.00 91.38 84 PHE A N 1
ATOM 675 C CA . PHE A 1 84 ? 16.956 9.831 -17.204 1.00 91.38 84 PHE A CA 1
ATOM 676 C C . PHE A 1 84 ? 16.590 8.940 -16.024 1.00 91.38 84 PHE A C 1
ATOM 678 O O . PHE A 1 84 ? 16.109 7.811 -16.152 1.00 91.38 84 PHE A O 1
ATOM 685 N N . GLY A 1 85 ? 16.760 9.518 -14.839 1.00 87.62 85 GLY A N 1
ATOM 686 C CA . GLY A 1 85 ? 16.504 8.838 -13.583 1.00 87.62 85 GLY A CA 1
ATOM 687 C C . GLY A 1 85 ? 15.028 8.665 -13.199 1.00 87.62 85 GLY A C 1
ATOM 688 O O . GLY A 1 85 ? 14.123 9.404 -13.602 1.00 87.62 85 GLY A O 1
ATOM 689 N N . GLY A 1 86 ? 14.794 7.712 -12.299 1.00 86.69 86 GLY A N 1
ATOM 690 C CA . GLY A 1 86 ? 13.542 7.594 -11.551 1.00 86.69 86 GLY A CA 1
ATOM 691 C C . GLY A 1 86 ? 12.332 7.196 -12.399 1.00 86.69 86 GLY A C 1
ATOM 692 O O . GLY A 1 86 ? 12.435 6.435 -13.357 1.00 86.69 86 GLY A O 1
ATOM 693 N N . TYR A 1 87 ? 11.145 7.671 -12.005 1.00 83.69 87 TYR A N 1
ATOM 694 C CA . TYR A 1 87 ? 9.893 7.258 -12.649 1.00 83.69 87 TYR A CA 1
ATOM 695 C C . TYR A 1 87 ? 9.797 7.716 -14.112 1.00 83.69 87 TYR A C 1
ATOM 697 O O . TYR A 1 87 ? 9.180 7.037 -14.929 1.00 83.69 87 TYR A O 1
ATOM 705 N N . ALA A 1 88 ? 10.402 8.860 -14.444 1.00 90.19 88 ALA A N 1
ATOM 706 C CA . ALA A 1 88 ? 10.330 9.417 -15.787 1.00 90.19 88 ALA A CA 1
ATOM 707 C C . ALA A 1 88 ? 10.960 8.466 -16.816 1.00 90.19 88 ALA A C 1
ATOM 709 O O . ALA A 1 88 ? 10.339 8.220 -17.844 1.00 90.19 88 ALA A O 1
ATOM 710 N N . GLY A 1 89 ? 12.102 7.850 -16.489 1.00 93.69 89 GLY A N 1
ATOM 711 C CA . GLY A 1 89 ? 12.854 6.958 -17.378 1.00 93.69 89 GLY A CA 1
ATOM 712 C C . GLY A 1 89 ? 12.283 5.547 -17.568 1.00 93.69 89 GLY A C 1
ATOM 713 O O . GLY A 1 89 ? 12.900 4.738 -18.252 1.00 93.69 89 GLY A O 1
ATOM 714 N N . LEU A 1 90 ? 11.111 5.210 -17.010 1.00 94.50 90 LEU A N 1
ATOM 715 C CA . LEU A 1 90 ? 10.549 3.850 -17.117 1.00 94.50 90 LEU A CA 1
ATOM 716 C C . LEU A 1 90 ? 10.249 3.400 -18.558 1.00 94.50 90 LEU A C 1
ATOM 718 O O . LEU A 1 90 ? 10.162 2.198 -18.809 1.00 94.50 90 LEU A O 1
ATOM 722 N N . PHE A 1 91 ? 10.127 4.335 -19.505 1.00 95.62 91 PHE A N 1
ATOM 723 C CA . PHE A 1 91 ? 9.935 4.005 -20.918 1.00 95.62 91 PHE A CA 1
ATOM 724 C C . PHE A 1 91 ? 11.162 3.318 -21.550 1.00 95.62 91 PHE A C 1
ATOM 726 O O . PHE A 1 91 ? 11.001 2.631 -22.559 1.00 95.62 91 PHE A O 1
ATOM 733 N N . PHE A 1 92 ? 12.364 3.461 -20.969 1.00 97.38 92 PHE A N 1
ATOM 734 C CA . PHE A 1 92 ? 13.573 2.774 -21.439 1.00 97.38 92 PHE A CA 1
ATOM 735 C C . PHE A 1 92 ? 13.480 1.254 -21.201 1.00 97.38 92 PHE A C 1
ATOM 737 O O . PHE A 1 92 ? 13.482 0.510 -22.181 1.00 97.38 92 PHE A O 1
ATOM 744 N N . PRO A 1 93 ? 13.298 0.749 -19.959 1.00 97.62 93 PRO A N 1
ATOM 745 C CA . PRO A 1 93 ? 12.992 -0.666 -19.745 1.00 97.62 93 PRO A CA 1
ATOM 746 C C . PRO A 1 93 ? 11.731 -1.146 -20.477 1.00 97.62 93 PRO A C 1
ATOM 748 O O . PRO A 1 93 ? 11.712 -2.270 -20.974 1.00 97.62 93 PRO A O 1
ATOM 751 N N . GLU A 1 94 ? 10.688 -0.314 -20.590 1.00 97.00 94 GLU A N 1
ATOM 752 C CA . GLU A 1 94 ? 9.474 -0.668 -21.346 1.00 97.00 94 GLU A CA 1
ATOM 753 C C . GLU A 1 94 ? 9.777 -0.946 -22.830 1.00 97.00 94 GLU A C 1
ATOM 755 O O . GLU A 1 94 ? 9.151 -1.811 -23.442 1.00 97.00 94 GLU A O 1
ATOM 760 N N . TYR A 1 95 ? 10.766 -0.271 -23.422 1.00 98.31 95 TYR A N 1
ATOM 761 C CA . TYR A 1 95 ? 11.203 -0.581 -24.783 1.00 98.31 95 TYR A CA 1
ATOM 762 C C . TYR A 1 95 ? 11.688 -2.029 -24.910 1.00 98.31 95 TYR A C 1
ATOM 764 O O . TYR A 1 95 ? 11.319 -2.726 -25.860 1.00 98.31 95 TYR A O 1
ATOM 772 N N . ILE A 1 96 ? 12.472 -2.492 -23.935 1.00 98.44 96 ILE A N 1
ATOM 773 C CA . ILE A 1 96 ? 12.975 -3.868 -23.876 1.00 98.44 96 ILE A CA 1
ATOM 774 C C . ILE A 1 96 ? 11.822 -4.851 -23.661 1.00 98.44 96 ILE A C 1
ATOM 776 O O . ILE A 1 96 ? 11.745 -5.866 -24.347 1.00 98.44 96 ILE A O 1
ATOM 780 N N . GLU A 1 97 ? 10.881 -4.522 -22.774 1.00 97.44 97 GLU A N 1
ATOM 781 C CA . GLU A 1 97 ? 9.666 -5.315 -22.540 1.00 97.44 97 GLU A CA 1
ATOM 782 C C . GLU A 1 97 ? 8.886 -5.572 -23.838 1.00 97.44 97 GLU A C 1
ATOM 784 O O . GLU A 1 97 ? 8.465 -6.696 -24.112 1.00 97.44 97 GLU A O 1
ATOM 789 N N . ARG A 1 98 ? 8.701 -4.523 -24.646 1.00 96.94 98 ARG A N 1
ATOM 790 C CA . ARG A 1 98 ? 7.842 -4.554 -25.837 1.00 96.94 98 ARG A CA 1
ATOM 791 C C . ARG A 1 98 ? 8.496 -5.216 -27.044 1.00 96.94 98 ARG A C 1
ATOM 793 O O . ARG A 1 98 ? 7.786 -5.816 -27.844 1.00 96.94 98 ARG A O 1
ATOM 800 N N . ASN A 1 99 ? 9.814 -5.091 -27.185 1.00 97.88 99 ASN A N 1
ATOM 801 C CA . ASN A 1 99 ? 10.525 -5.479 -28.408 1.00 97.88 99 ASN A CA 1
ATOM 802 C C . ASN A 1 99 ? 11.537 -6.618 -28.201 1.00 97.88 99 ASN A C 1
ATOM 804 O O . ASN A 1 99 ? 12.009 -7.199 -29.173 1.00 97.88 99 ASN A O 1
ATOM 808 N N . GLY A 1 100 ? 11.878 -6.946 -26.954 1.00 97.75 100 GLY A N 1
ATOM 809 C CA . GLY A 1 100 ? 12.986 -7.843 -26.621 1.00 97.75 100 GLY A CA 1
ATOM 810 C C . GLY A 1 100 ? 12.600 -9.273 -26.260 1.00 97.75 100 GLY A C 1
ATOM 811 O O . GLY A 1 100 ? 13.478 -10.092 -26.004 1.00 97.75 100 GLY A O 1
ATOM 812 N N . LEU A 1 101 ? 11.310 -9.620 -26.237 1.00 97.25 101 LEU A N 1
ATOM 813 C CA . LEU A 1 101 ? 10.849 -10.907 -25.699 1.00 97.25 101 LEU A CA 1
ATOM 814 C C . LEU A 1 101 ? 11.375 -12.143 -26.470 1.00 97.25 101 LEU A C 1
ATOM 816 O O . LEU A 1 101 ? 11.466 -13.232 -25.901 1.00 97.25 101 LEU A O 1
ATOM 820 N N . GLU A 1 102 ? 11.761 -11.983 -27.738 1.00 98.00 102 GLU A N 1
ATOM 821 C CA . GLU A 1 102 ? 12.427 -13.020 -28.554 1.00 98.00 102 GLU A CA 1
ATOM 822 C C . GLU A 1 102 ? 13.965 -13.008 -28.427 1.00 98.00 102 GLU A C 1
ATOM 824 O O . GLU A 1 102 ? 14.645 -13.912 -28.905 1.00 98.00 102 GLU A O 1
ATOM 829 N N . HIS A 1 103 ? 14.531 -11.997 -27.766 1.00 98.00 103 HIS A N 1
ATOM 830 C CA . HIS A 1 103 ? 15.966 -11.737 -27.644 1.00 98.00 103 HIS A CA 1
ATOM 831 C C . HIS A 1 103 ? 16.378 -11.722 -26.167 1.00 98.00 103 HIS A C 1
ATOM 833 O O . HIS A 1 103 ? 16.795 -10.689 -25.636 1.00 98.00 103 HIS A O 1
ATOM 839 N N . TRP A 1 104 ? 16.218 -12.859 -25.481 1.00 98.56 104 TRP A N 1
ATOM 840 C CA . TRP A 1 104 ? 16.373 -12.945 -24.022 1.00 98.56 104 TRP A CA 1
ATOM 841 C C . TRP A 1 104 ? 17.738 -12.442 -23.527 1.00 98.56 104 TRP A C 1
ATOM 843 O O . TRP A 1 104 ? 17.772 -11.601 -22.635 1.00 98.56 104 TRP A O 1
ATOM 853 N N . GLU A 1 105 ? 18.847 -12.888 -24.125 1.00 98.44 105 GLU A N 1
ATOM 854 C CA . GLU A 1 105 ? 20.202 -12.519 -23.675 1.00 98.44 105 GLU A CA 1
ATOM 855 C C . GLU A 1 105 ? 20.456 -11.010 -23.782 1.00 98.44 105 GLU A C 1
ATOM 857 O O . GLU A 1 105 ? 20.804 -10.371 -22.790 1.00 98.44 105 GLU A O 1
ATOM 862 N N . ILE A 1 106 ? 20.183 -10.432 -24.958 1.00 98.62 106 ILE A N 1
ATOM 863 C CA . ILE A 1 106 ? 20.312 -8.988 -25.218 1.00 98.62 106 ILE A CA 1
ATOM 864 C C . ILE A 1 106 ? 19.407 -8.190 -24.269 1.00 98.62 106 ILE A C 1
ATOM 866 O O . ILE A 1 106 ? 19.789 -7.137 -23.765 1.00 98.62 106 ILE A O 1
ATOM 870 N N . SER A 1 107 ? 18.202 -8.696 -24.001 1.00 98.81 107 SER A N 1
ATOM 871 C CA . SER A 1 107 ? 17.259 -8.035 -23.101 1.00 98.81 107 SER A CA 1
ATOM 872 C C . SER A 1 107 ? 17.732 -8.052 -21.654 1.00 98.81 107 SER A C 1
ATOM 874 O O . SER A 1 107 ? 17.593 -7.045 -20.969 1.00 98.81 107 SER A O 1
ATOM 876 N N . MET A 1 108 ? 18.290 -9.164 -21.167 1.00 98.75 108 MET A N 1
ATOM 877 C CA . MET A 1 108 ? 18.804 -9.226 -19.797 1.00 98.75 108 MET A CA 1
ATOM 878 C C . MET A 1 108 ? 19.983 -8.272 -19.603 1.00 98.75 108 MET A C 1
ATOM 880 O O . MET A 1 108 ? 20.006 -7.569 -18.598 1.00 98.75 108 MET A O 1
ATOM 884 N N . ASP A 1 109 ? 20.901 -8.203 -20.569 1.00 98.50 109 ASP A N 1
ATOM 885 C CA . ASP A 1 109 ? 22.016 -7.246 -20.554 1.00 98.50 109 ASP A CA 1
ATOM 886 C C . ASP A 1 109 ? 21.519 -5.791 -20.504 1.00 98.50 109 ASP A C 1
ATOM 888 O O . ASP A 1 109 ? 21.907 -5.012 -19.634 1.00 98.50 109 ASP A O 1
ATOM 892 N N . ALA A 1 110 ? 20.559 -5.443 -21.366 1.00 98.56 110 ALA A N 1
ATOM 893 C CA . ALA A 1 110 ? 19.979 -4.105 -21.380 1.00 98.56 110 ALA A CA 1
ATOM 894 C C . ALA A 1 110 ? 19.246 -3.761 -20.072 1.00 98.56 110 ALA A C 1
ATOM 896 O O . ALA A 1 110 ? 19.417 -2.668 -19.535 1.00 98.56 110 ALA A O 1
ATOM 897 N N . LEU A 1 111 ? 18.431 -4.676 -19.531 1.00 98.69 111 LEU A N 1
ATOM 898 C CA . LEU A 1 111 ? 17.687 -4.435 -18.288 1.00 98.69 111 LEU A CA 1
ATOM 899 C C . LEU A 1 111 ? 18.602 -4.298 -17.064 1.00 98.69 111 LEU A C 1
ATOM 901 O O . LEU A 1 111 ? 18.263 -3.538 -16.153 1.00 98.69 111 LEU A O 1
ATOM 905 N N . GLU A 1 112 ? 19.730 -5.012 -17.039 1.00 98.56 112 GLU A N 1
ATOM 906 C CA . GLU A 1 112 ? 20.749 -4.914 -15.987 1.00 98.56 112 GLU A CA 1
ATOM 907 C C . GLU A 1 112 ? 21.324 -3.500 -15.897 1.00 98.56 112 GLU A C 1
ATOM 909 O O . GLU A 1 112 ? 21.389 -2.948 -14.805 1.00 98.56 112 GLU A O 1
ATOM 914 N N . VAL A 1 113 ? 21.629 -2.872 -17.034 1.00 98.19 113 VAL A N 1
ATOM 915 C CA . VAL A 1 113 ? 22.154 -1.498 -17.074 1.00 98.19 113 VAL A CA 1
ATOM 916 C C . VAL A 1 113 ? 21.044 -0.464 -16.857 1.00 98.19 113 VAL A C 1
ATOM 918 O O . VAL A 1 113 ? 21.141 0.407 -15.996 1.00 98.19 113 VAL A O 1
ATOM 921 N N . LEU A 1 114 ? 19.923 -0.576 -17.575 1.00 97.75 114 LEU A N 1
ATOM 922 C CA . LEU A 1 114 ? 18.845 0.423 -17.526 1.00 97.75 114 LEU A CA 1
ATOM 923 C C . LEU A 1 114 ? 18.180 0.537 -16.146 1.00 97.75 114 LEU A C 1
ATOM 925 O O . LEU A 1 114 ? 17.631 1.590 -15.795 1.00 97.75 114 LEU A O 1
ATOM 929 N N . THR A 1 115 ? 18.197 -0.537 -15.347 1.00 97.69 115 THR A N 1
ATOM 930 C CA . THR A 1 115 ? 17.637 -0.491 -13.992 1.00 97.69 115 THR A CA 1
ATOM 931 C C . THR A 1 115 ? 18.481 0.329 -13.017 1.00 97.69 115 THR A C 1
ATOM 933 O O . THR A 1 115 ? 17.965 0.652 -11.943 1.00 97.69 115 THR A O 1
ATOM 936 N N . GLU A 1 116 ? 19.738 0.639 -13.344 1.00 96.44 116 GLU A N 1
ATOM 937 C CA . GLU A 1 116 ? 20.601 1.478 -12.508 1.00 96.44 116 GLU A CA 1
ATOM 938 C C . GLU A 1 116 ? 20.119 2.930 -12.493 1.00 96.44 116 GLU A C 1
ATOM 940 O O . GLU A 1 116 ? 20.094 3.561 -11.438 1.00 96.44 116 GLU A O 1
ATOM 945 N N . PHE A 1 117 ? 19.617 3.420 -13.626 1.00 94.12 117 PHE A N 1
ATOM 946 C CA . PHE A 1 117 ? 19.112 4.787 -13.762 1.00 94.12 117 PHE A CA 1
ATOM 947 C C . PHE A 1 117 ? 17.636 4.901 -13.348 1.00 94.12 117 PHE A C 1
ATOM 949 O O . PHE A 1 117 ? 17.226 5.835 -12.653 1.00 94.12 117 PHE A O 1
ATOM 956 N N . SER A 1 118 ? 16.817 3.913 -13.721 1.00 93.75 118 SER A N 1
ATOM 957 C CA . SER A 1 118 ? 15.369 3.916 -13.476 1.00 93.75 118 SER A CA 1
ATOM 958 C C . SER A 1 118 ? 14.912 2.676 -12.691 1.00 93.75 118 SER A C 1
ATOM 960 O O . SER A 1 118 ? 15.302 2.467 -11.539 1.00 93.75 118 SER A O 1
ATOM 962 N N . SER A 1 119 ? 14.036 1.854 -13.272 1.00 95.94 119 SER A N 1
ATOM 963 C CA . SER A 1 119 ? 13.724 0.524 -12.767 1.00 95.94 119 SER A CA 1
ATOM 964 C C . SER A 1 119 ? 13.168 -0.389 -13.853 1.00 95.94 119 SER A C 1
ATOM 966 O O . SER A 1 119 ? 12.169 -0.075 -14.494 1.00 95.94 119 SER A O 1
ATOM 968 N N . ALA A 1 120 ? 13.733 -1.590 -13.964 1.00 97.94 120 ALA A N 1
ATOM 969 C CA . ALA A 1 120 ? 13.215 -2.652 -14.826 1.00 97.94 120 ALA A CA 1
ATOM 970 C C . ALA A 1 120 ? 12.143 -3.542 -14.153 1.00 97.94 120 ALA A C 1
ATOM 972 O O . ALA A 1 120 ? 11.851 -4.634 -14.635 1.00 97.94 120 ALA A O 1
ATOM 973 N N . GLU A 1 121 ? 11.544 -3.112 -13.032 1.00 97.88 121 GLU A N 1
ATOM 974 C CA . GLU A 1 121 ? 10.634 -3.949 -12.225 1.00 97.88 121 GLU A CA 1
ATOM 975 C C . GLU A 1 121 ? 9.377 -4.422 -12.973 1.00 97.88 121 GLU A C 1
ATOM 977 O O . GLU A 1 121 ? 8.834 -5.479 -12.648 1.00 97.88 121 GLU A O 1
ATOM 982 N N . PHE A 1 122 ? 8.924 -3.654 -13.968 1.00 97.44 122 PHE A N 1
ATOM 983 C CA . PHE A 1 122 ? 7.826 -4.030 -14.860 1.00 97.44 122 PHE A CA 1
ATOM 984 C C . PHE A 1 122 ? 8.341 -4.861 -16.036 1.00 97.44 122 PHE A C 1
ATOM 986 O O . PHE A 1 122 ? 7.854 -5.969 -16.256 1.00 97.44 122 PHE A O 1
ATOM 993 N N . ALA A 1 123 ? 9.393 -4.365 -16.691 1.00 97.94 123 ALA A N 1
ATOM 994 C CA . ALA A 1 123 ? 9.938 -4.923 -17.920 1.00 97.94 123 ALA A CA 1
ATOM 995 C C . ALA A 1 123 ? 10.473 -6.352 -17.784 1.00 97.94 123 ALA A C 1
ATOM 997 O O . ALA A 1 123 ? 10.393 -7.128 -18.728 1.00 97.94 123 ALA A O 1
ATOM 998 N N . ILE A 1 124 ? 10.975 -6.737 -16.607 1.00 98.56 124 ILE A N 1
ATOM 999 C CA . ILE A 1 124 ? 11.471 -8.100 -16.367 1.00 98.56 124 ILE A CA 1
ATOM 1000 C C . ILE A 1 124 ? 10.346 -9.148 -16.305 1.00 98.56 124 ILE A C 1
ATOM 1002 O O . ILE A 1 124 ? 10.586 -10.341 -16.484 1.00 98.56 124 ILE A O 1
ATOM 1006 N N . ARG A 1 125 ? 9.098 -8.740 -16.039 1.00 98.38 125 ARG A N 1
ATOM 1007 C CA . ARG A 1 125 ? 8.010 -9.672 -15.690 1.00 98.38 125 ARG A CA 1
ATOM 1008 C C . ARG A 1 125 ? 7.552 -10.540 -16.863 1.00 98.38 125 ARG A C 1
ATOM 1010 O O . ARG A 1 125 ? 7.396 -11.737 -16.631 1.00 98.38 125 ARG A O 1
ATOM 1017 N N . PRO A 1 126 ? 7.409 -10.032 -18.102 1.00 98.19 126 PRO A N 1
ATOM 1018 C CA . PRO A 1 126 ? 7.123 -10.896 -19.248 1.00 98.19 126 PRO A CA 1
ATOM 1019 C C . PRO A 1 126 ? 8.207 -11.952 -19.496 1.00 98.19 126 PRO A C 1
ATOM 1021 O O . PRO A 1 126 ? 7.890 -13.072 -19.891 1.00 98.19 126 PRO A O 1
ATOM 1024 N N . PHE A 1 127 ? 9.475 -11.651 -19.191 1.00 98.62 127 PHE A N 1
ATOM 1025 C CA . PHE A 1 127 ? 10.561 -12.634 -19.272 1.00 98.62 127 PHE A CA 1
ATOM 1026 C C . PHE A 1 127 ? 10.458 -13.699 -18.177 1.00 98.62 127 PHE A C 1
ATOM 1028 O O . PHE A 1 127 ? 10.700 -14.869 -18.456 1.00 98.62 127 PHE A O 1
ATOM 1035 N N . ILE A 1 128 ? 10.026 -13.338 -16.961 1.00 98.38 128 ILE A N 1
ATOM 1036 C CA . ILE A 1 128 ? 9.710 -14.320 -15.909 1.00 98.38 128 ILE A CA 1
ATOM 1037 C C . ILE A 1 128 ? 8.576 -15.249 -16.361 1.00 98.38 128 ILE A C 1
ATOM 1039 O O . ILE A 1 128 ? 8.637 -16.450 -16.118 1.00 98.38 128 ILE A O 1
ATOM 1043 N N . GLU A 1 129 ? 7.535 -14.715 -17.002 1.00 97.44 129 GLU A N 1
ATOM 1044 C CA . GLU A 1 129 ? 6.394 -15.522 -17.452 1.00 97.44 129 GLU A CA 1
ATOM 1045 C C . GLU A 1 129 ? 6.752 -16.436 -18.630 1.00 97.44 129 GLU A C 1
ATOM 1047 O O . GLU A 1 129 ? 6.279 -17.571 -18.681 1.00 97.44 129 GLU A O 1
ATOM 1052 N N . ARG A 1 130 ? 7.600 -15.973 -19.554 1.00 97.69 130 ARG A N 1
ATOM 1053 C CA . ARG A 1 130 ? 7.977 -16.733 -20.753 1.00 97.69 130 ARG A CA 1
ATOM 1054 C C . ARG A 1 130 ? 9.164 -17.676 -20.554 1.00 97.69 130 ARG A C 1
ATOM 1056 O O . ARG A 1 130 ? 9.152 -18.780 -21.087 1.00 97.69 130 ARG A O 1
ATOM 1063 N N . TYR A 1 131 ? 10.166 -17.251 -19.790 1.00 97.81 131 TYR A N 1
ATOM 1064 C CA . TYR A 1 131 ? 11.417 -17.974 -19.539 1.00 97.81 131 TYR A CA 1
ATOM 1065 C C . TYR A 1 131 ? 11.694 -18.055 -18.027 1.00 97.81 131 TYR A C 1
ATOM 1067 O O . TYR A 1 131 ? 12.678 -17.483 -17.545 1.00 97.81 131 TYR A O 1
ATOM 1075 N N . PRO A 1 132 ? 10.829 -18.721 -17.240 1.00 97.06 132 PRO A N 1
ATOM 1076 C CA . PRO A 1 132 ? 10.874 -18.658 -15.779 1.00 97.06 132 PRO A CA 1
ATOM 1077 C C . PRO A 1 132 ? 12.195 -19.155 -15.193 1.00 97.06 132 PRO A C 1
ATOM 1079 O O . PRO A 1 132 ? 12.766 -18.488 -14.334 1.00 97.06 132 PRO A O 1
ATOM 1082 N N . GLU A 1 133 ? 12.710 -20.293 -15.660 1.00 97.12 133 GLU A N 1
ATOM 1083 C CA . GLU A 1 133 ? 13.945 -20.877 -15.123 1.00 97.12 133 GLU A CA 1
ATOM 1084 C C . GLU A 1 133 ? 15.169 -20.012 -15.444 1.00 97.12 133 GLU A C 1
ATOM 1086 O O . GLU A 1 133 ? 15.907 -19.621 -14.538 1.00 97.12 133 GLU A O 1
ATOM 1091 N N . GLN A 1 134 ? 15.342 -19.642 -16.717 1.00 98.25 134 GLN A N 1
ATOM 1092 C CA . GLN A 1 134 ? 16.460 -18.812 -17.177 1.00 98.25 134 GLN A CA 1
ATOM 1093 C C . GLN A 1 134 ? 16.449 -17.438 -16.498 1.00 98.25 134 GLN A C 1
ATOM 1095 O O . GLN A 1 134 ? 17.459 -17.003 -15.940 1.00 98.25 134 GLN A O 1
ATOM 1100 N N . THR A 1 135 ? 15.289 -16.776 -16.474 1.00 98.69 135 THR A N 1
ATOM 1101 C CA . THR A 1 135 ? 15.148 -15.434 -15.896 1.00 98.69 135 THR A CA 1
ATOM 1102 C C . THR A 1 135 ? 15.360 -15.458 -14.388 1.00 98.69 135 THR A C 1
ATOM 1104 O O . THR A 1 135 ? 16.112 -14.635 -13.873 1.00 98.69 135 THR A O 1
ATOM 1107 N N . MET A 1 136 ? 14.790 -16.425 -13.660 1.00 98.62 136 MET A N 1
ATOM 1108 C CA . MET A 1 136 ? 15.016 -16.517 -12.213 1.00 98.62 136 MET A CA 1
A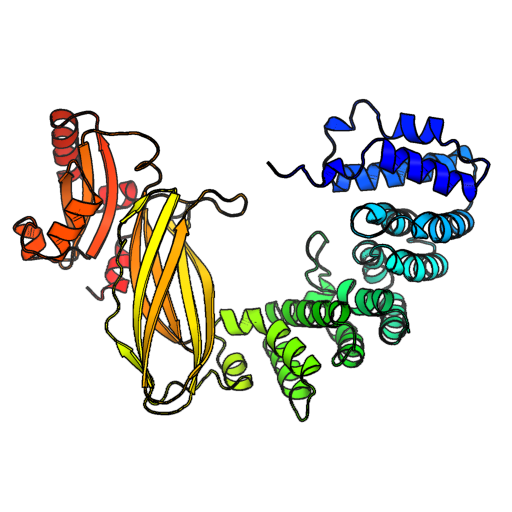TOM 1109 C C . MET A 1 136 ? 16.459 -16.894 -11.868 1.00 98.62 136 MET A C 1
ATOM 1111 O O . MET A 1 136 ? 16.975 -16.402 -10.867 1.00 98.62 136 MET A O 1
ATOM 1115 N N . SER A 1 137 ? 17.140 -17.685 -12.703 1.00 98.69 137 SER A N 1
ATOM 1116 C CA . SER A 1 137 ? 18.576 -17.950 -12.550 1.00 98.69 137 SER A CA 1
ATOM 1117 C C . SER A 1 137 ? 19.414 -16.675 -12.725 1.00 98.69 137 SER A C 1
ATOM 1119 O O . SER A 1 137 ? 20.275 -16.380 -11.894 1.00 98.69 137 SER A O 1
ATOM 1121 N N . LYS A 1 138 ? 19.129 -15.857 -13.749 1.00 98.75 138 LYS A N 1
ATOM 1122 C CA . LYS A 1 138 ? 19.795 -14.555 -13.940 1.00 98.75 138 LYS A CA 1
ATOM 1123 C C . LYS A 1 138 ? 19.486 -13.597 -12.789 1.00 98.75 138 LYS A C 1
ATOM 1125 O O . LYS A 1 138 ? 20.409 -13.007 -12.231 1.00 98.75 138 LYS A O 1
ATOM 1130 N N . MET A 1 139 ? 18.233 -13.512 -12.344 1.00 98.81 139 MET A N 1
ATOM 1131 C CA . MET A 1 139 ? 17.858 -12.691 -11.188 1.00 98.81 139 MET A CA 1
ATOM 1132 C C . MET A 1 139 ? 18.535 -13.168 -9.895 1.00 98.81 139 MET A C 1
ATOM 1134 O O . MET A 1 139 ? 18.923 -12.344 -9.070 1.00 98.81 139 MET A O 1
ATOM 1138 N N . LEU A 1 140 ? 18.748 -14.475 -9.720 1.00 98.88 140 LEU A N 1
ATOM 1139 C CA . LEU A 1 140 ? 19.539 -14.992 -8.606 1.00 98.88 140 LEU A CA 1
ATOM 1140 C C . LEU A 1 140 ? 20.984 -14.490 -8.659 1.00 98.88 140 LEU A C 1
ATOM 1142 O O . LEU A 1 140 ? 21.490 -14.042 -7.632 1.00 98.88 140 LEU A O 1
ATOM 1146 N N . SER A 1 141 ? 21.619 -14.470 -9.831 1.00 98.75 141 SER A N 1
ATOM 1147 C CA . SER A 1 141 ? 22.951 -13.865 -9.973 1.00 98.75 141 SER A CA 1
ATOM 1148 C C . SER A 1 141 ? 22.942 -12.360 -9.663 1.00 98.75 141 SER A C 1
ATOM 1150 O O . SER A 1 141 ? 23.774 -11.882 -8.896 1.00 98.75 141 SER A O 1
ATOM 1152 N N . TRP A 1 142 ? 21.922 -11.628 -10.128 1.00 98.81 142 TRP A N 1
ATOM 1153 C CA . TRP A 1 142 ? 21.746 -10.198 -9.849 1.00 98.81 142 TRP A CA 1
ATOM 1154 C C . TRP A 1 142 ? 21.581 -9.876 -8.368 1.00 98.81 142 TRP A C 1
ATOM 1156 O O . TRP A 1 142 ? 21.936 -8.782 -7.941 1.00 98.81 142 TRP A O 1
ATOM 1166 N N . SER A 1 143 ? 21.097 -10.816 -7.554 1.00 98.81 143 SER A N 1
ATOM 1167 C CA . SER A 1 143 ? 21.015 -10.628 -6.100 1.00 98.81 143 SER A CA 1
ATOM 1168 C C . SER A 1 143 ? 22.384 -10.480 -5.421 1.00 98.81 143 SER A C 1
ATOM 1170 O O . SER A 1 143 ? 22.454 -10.036 -4.280 1.00 98.81 143 SER A O 1
ATOM 1172 N N . GLN A 1 144 ? 23.474 -10.809 -6.118 1.00 98.62 144 GLN A N 1
ATOM 1173 C CA . GLN A 1 144 ? 24.851 -10.669 -5.638 1.00 98.62 144 GLN A CA 1
ATOM 1174 C C . GLN A 1 144 ? 25.620 -9.544 -6.351 1.00 98.62 144 GLN A C 1
ATOM 1176 O O . GLN A 1 144 ? 26.805 -9.360 -6.093 1.00 98.62 144 GLN A O 1
ATOM 1181 N N . HIS A 1 145 ? 24.958 -8.785 -7.228 1.00 98.69 145 HIS A N 1
ATOM 1182 C CA . HIS A 1 145 ? 25.583 -7.718 -8.006 1.00 98.69 145 HIS A CA 1
ATOM 1183 C C . HIS A 1 145 ? 26.115 -6.581 -7.114 1.00 98.69 145 HIS A C 1
ATOM 1185 O O . HIS A 1 145 ? 25.543 -6.276 -6.063 1.00 98.69 145 HIS A O 1
ATOM 1191 N N . GLU A 1 146 ? 27.181 -5.902 -7.535 1.00 98.12 146 GLU A N 1
ATOM 1192 C CA . GLU A 1 146 ? 27.772 -4.790 -6.776 1.00 98.12 146 GLU A CA 1
ATOM 1193 C C . GLU A 1 146 ? 26.840 -3.570 -6.695 1.00 98.12 146 GLU A C 1
ATOM 1195 O O . GLU A 1 146 ? 26.679 -2.964 -5.627 1.00 98.12 146 GLU A O 1
ATOM 1200 N N . ASN A 1 147 ? 26.126 -3.276 -7.787 1.00 98.31 147 ASN A N 1
ATOM 1201 C CA . ASN A 1 147 ? 25.132 -2.211 -7.834 1.00 98.31 147 ASN A CA 1
ATOM 1202 C C . ASN A 1 147 ? 23.839 -2.618 -7.108 1.00 98.31 147 ASN A C 1
ATOM 1204 O O . ASN A 1 147 ? 23.177 -3.609 -7.432 1.00 98.31 147 ASN A O 1
ATOM 1208 N N . HIS A 1 148 ? 23.440 -1.810 -6.126 1.00 98.44 148 HIS A N 1
ATOM 1209 C CA . HIS A 1 148 ? 22.259 -2.070 -5.313 1.00 98.44 148 HIS A CA 1
ATOM 1210 C C . HIS A 1 148 ? 20.932 -1.921 -6.083 1.00 98.44 148 HIS A C 1
ATOM 1212 O O . HIS A 1 148 ? 19.921 -2.470 -5.642 1.00 98.44 148 HIS A O 1
ATOM 1218 N N . HIS A 1 149 ? 20.902 -1.213 -7.217 1.00 98.19 149 HIS A N 1
ATOM 1219 C CA . HIS A 1 149 ? 19.730 -1.131 -8.094 1.00 98.19 149 HIS A CA 1
ATOM 1220 C C . HIS A 1 149 ? 19.431 -2.482 -8.752 1.00 98.19 149 HIS A C 1
ATOM 1222 O O . HIS A 1 149 ? 18.285 -2.938 -8.723 1.00 98.19 149 HIS A O 1
ATOM 1228 N N . VAL A 1 150 ? 20.469 -3.166 -9.239 1.00 98.75 150 VAL A N 1
ATOM 1229 C CA . VAL A 1 150 ? 20.390 -4.514 -9.825 1.00 98.75 150 VAL A CA 1
ATOM 1230 C C . VAL A 1 150 ? 19.993 -5.545 -8.763 1.00 98.75 150 VAL A C 1
ATOM 1232 O O . VAL A 1 150 ? 19.047 -6.316 -8.954 1.00 98.75 150 VAL A O 1
ATOM 1235 N N . ARG A 1 151 ? 20.595 -5.479 -7.565 1.00 98.81 151 ARG A N 1
ATOM 1236 C CA . ARG A 1 151 ? 20.155 -6.310 -6.428 1.00 98.81 151 ARG A CA 1
ATOM 1237 C C . ARG A 1 151 ? 18.693 -6.066 -6.079 1.00 98.81 151 ARG A C 1
ATOM 1239 O O . ARG A 1 151 ? 17.931 -7.013 -5.886 1.00 98.81 151 ARG A O 1
ATOM 1246 N N . ARG A 1 152 ? 18.254 -4.805 -6.043 1.00 98.75 152 ARG A N 1
ATOM 1247 C CA . ARG A 1 152 ? 16.853 -4.465 -5.776 1.00 98.75 152 ARG A CA 1
ATOM 1248 C C . ARG A 1 152 ? 15.934 -5.030 -6.857 1.00 98.75 152 ARG A C 1
ATOM 1250 O O . ARG A 1 152 ? 14.885 -5.560 -6.497 1.00 98.75 152 ARG A O 1
ATOM 1257 N N . LEU A 1 153 ? 16.301 -4.950 -8.138 1.00 98.81 153 LEU A N 1
ATOM 1258 C CA . LEU A 1 153 ? 15.526 -5.531 -9.241 1.00 98.81 153 LEU A CA 1
ATOM 1259 C C . LEU A 1 153 ? 15.300 -7.032 -9.038 1.00 98.81 153 LEU A C 1
ATOM 1261 O O . LEU A 1 153 ? 14.170 -7.492 -9.209 1.00 98.81 153 LEU A O 1
ATOM 1265 N N . SER A 1 154 ? 16.327 -7.775 -8.610 1.00 98.75 154 SER A N 1
ATOM 1266 C CA . SER A 1 154 ? 16.196 -9.219 -8.372 1.00 98.75 154 SER A CA 1
ATOM 1267 C C . SER A 1 154 ? 15.099 -9.561 -7.355 1.00 98.75 154 SER A C 1
ATOM 1269 O O . SER A 1 154 ? 14.371 -10.533 -7.535 1.00 98.75 154 SER A O 1
ATOM 1271 N N . SER A 1 155 ? 14.908 -8.734 -6.323 1.00 98.81 155 SER A N 1
ATOM 1272 C CA . SER A 1 155 ? 13.830 -8.905 -5.343 1.00 98.81 155 SER A CA 1
ATOM 1273 C C . SER A 1 155 ? 12.507 -8.288 -5.805 1.00 98.81 155 SER A C 1
ATOM 1275 O O . SER A 1 155 ? 11.447 -8.875 -5.586 1.00 98.81 155 SER A O 1
ATOM 1277 N N . GLU A 1 156 ? 12.523 -7.103 -6.416 1.00 98.69 156 GLU A N 1
ATOM 1278 C CA . GLU A 1 156 ? 11.296 -6.369 -6.735 1.00 98.69 156 GLU A CA 1
ATOM 1279 C C . GLU A 1 156 ? 10.577 -6.948 -7.956 1.00 98.69 156 GLU A C 1
ATOM 1281 O O . GLU A 1 156 ? 9.358 -7.137 -7.929 1.00 98.69 156 GLU A O 1
ATOM 1286 N N . GLY A 1 157 ? 11.329 -7.265 -9.011 1.00 98.25 157 GLY A N 1
ATOM 1287 C CA . GLY A 1 157 ? 10.793 -7.743 -10.282 1.00 98.25 157 GLY A CA 1
ATOM 1288 C C . GLY A 1 157 ? 10.020 -9.052 -10.142 1.00 98.25 157 GLY A C 1
ATOM 1289 O O . GLY A 1 157 ? 8.981 -9.231 -10.776 1.00 98.25 157 GLY A O 1
ATOM 1290 N N . CYS A 1 158 ? 10.454 -9.928 -9.229 1.00 98.38 158 CYS A N 1
ATOM 1291 C CA . CYS A 1 158 ? 9.808 -11.211 -8.955 1.00 98.38 158 CYS A CA 1
ATOM 1292 C C . CYS A 1 158 ? 8.717 -11.138 -7.870 1.00 98.38 158 CYS A C 1
ATOM 1294 O O . CYS A 1 158 ? 8.186 -12.169 -7.457 1.00 98.38 158 CYS A O 1
ATOM 1296 N N . ARG A 1 159 ? 8.323 -9.941 -7.402 1.00 98.75 159 ARG A N 1
ATOM 1297 C CA . ARG A 1 159 ? 7.257 -9.816 -6.394 1.00 98.75 159 ARG A CA 1
ATOM 1298 C C . ARG A 1 159 ? 5.940 -10.425 -6.898 1.00 98.75 159 ARG A C 1
ATOM 1300 O O . ARG A 1 159 ? 5.439 -10.001 -7.954 1.00 98.75 159 ARG A O 1
ATOM 1307 N N . PRO A 1 160 ? 5.290 -11.313 -6.114 1.00 98.12 160 PRO A N 1
ATOM 1308 C CA . PRO A 1 160 ? 4.016 -11.924 -6.502 1.00 98.12 160 PRO A CA 1
ATOM 1309 C C . PRO A 1 160 ? 2.897 -10.900 -6.744 1.00 98.12 160 PRO A C 1
ATOM 1311 O O . PRO A 1 160 ? 2.017 -11.106 -7.580 1.00 98.12 160 PRO A O 1
ATOM 1314 N N . ARG A 1 161 ? 2.918 -9.779 -6.007 1.00 97.88 161 ARG A N 1
ATOM 1315 C CA . ARG A 1 161 ? 1.860 -8.753 -5.990 1.00 97.88 161 ARG A CA 1
ATOM 1316 C C . ARG A 1 161 ? 2.434 -7.339 -6.135 1.00 97.88 161 ARG A C 1
ATOM 1318 O O . ARG A 1 161 ? 2.060 -6.437 -5.380 1.00 97.88 161 ARG A O 1
ATOM 1325 N N . LEU A 1 162 ? 3.345 -7.159 -7.094 1.00 97.31 162 LEU A N 1
ATOM 1326 C CA . LEU A 1 162 ? 3.912 -5.851 -7.419 1.00 97.31 162 LEU A CA 1
ATOM 1327 C C . LEU A 1 162 ? 2.789 -4.849 -7.773 1.00 97.31 162 LEU A C 1
ATOM 1329 O O . LEU A 1 162 ? 1.955 -5.152 -8.630 1.00 97.31 162 LEU A O 1
ATOM 1333 N N . PRO A 1 163 ? 2.712 -3.675 -7.117 1.00 95.06 163 PRO A N 1
ATOM 1334 C CA . PRO A 1 163 ? 1.753 -2.637 -7.482 1.00 95.06 163 PRO A CA 1
ATOM 1335 C C . PRO A 1 163 ? 1.930 -2.196 -8.936 1.00 95.06 163 PRO A C 1
ATOM 1337 O O . PRO A 1 163 ? 3.042 -2.165 -9.439 1.00 95.06 163 PRO A O 1
ATOM 1340 N N . TRP A 1 164 ? 0.833 -1.830 -9.602 1.00 90.44 164 TRP A N 1
ATOM 1341 C CA . TRP A 1 164 ? 0.818 -1.357 -10.997 1.00 90.44 164 TRP A CA 1
ATOM 1342 C C . TRP A 1 164 ? 1.257 -2.371 -12.067 1.00 90.44 164 TRP A C 1
ATOM 1344 O O . TRP A 1 164 ? 1.216 -2.020 -13.247 1.00 90.44 164 TRP A O 1
ATOM 1354 N N . ALA A 1 165 ? 1.592 -3.604 -11.683 1.00 92.88 165 ALA A N 1
ATOM 1355 C CA . ALA A 1 165 ? 1.853 -4.721 -12.583 1.00 92.88 165 ALA A CA 1
ATOM 1356 C C . ALA A 1 165 ? 0.764 -5.800 -12.468 1.00 92.88 165 ALA A C 1
ATOM 1358 O O . ALA A 1 165 ? 0.051 -5.887 -11.461 1.00 92.88 165 ALA A O 1
ATOM 1359 N N . SER A 1 166 ? 0.666 -6.667 -13.477 1.00 91.75 166 SER A N 1
ATOM 1360 C CA . SER A 1 166 ? -0.059 -7.934 -13.351 1.00 91.75 166 SER A CA 1
ATOM 1361 C C . SER A 1 166 ? 0.575 -8.786 -12.245 1.00 91.75 166 SER A C 1
ATOM 1363 O O . SER A 1 166 ? 1.791 -8.793 -12.052 1.00 91.75 166 SER A O 1
ATOM 1365 N N . ALA A 1 167 ? -0.242 -9.503 -11.473 1.00 95.12 167 ALA A N 1
ATOM 1366 C CA . ALA A 1 167 ? 0.277 -10.421 -10.463 1.00 95.12 167 ALA A CA 1
ATOM 1367 C C . ALA A 1 167 ? 0.917 -11.647 -11.135 1.00 95.12 167 ALA A C 1
ATOM 1369 O O . ALA A 1 167 ? 0.278 -12.263 -11.986 1.00 95.12 167 ALA A O 1
ATOM 1370 N N . LEU A 1 168 ? 2.109 -12.050 -10.683 1.00 96.94 168 LEU A N 1
ATOM 1371 C CA . LEU A 1 168 ? 2.745 -13.301 -11.112 1.00 96.94 168 LEU A CA 1
ATOM 1372 C C . LEU A 1 168 ? 2.008 -14.462 -10.439 1.00 96.94 168 LEU A C 1
ATOM 1374 O O . LEU A 1 168 ? 2.259 -14.795 -9.277 1.00 96.94 168 LEU A O 1
ATOM 1378 N N . LYS A 1 169 ? 1.018 -15.024 -11.141 1.00 96.19 169 LYS A N 1
ATOM 1379 C CA . LYS A 1 169 ? 0.082 -16.015 -10.582 1.00 96.19 169 LYS A CA 1
ATOM 1380 C C . LYS A 1 169 ? 0.800 -17.260 -10.069 1.00 96.19 169 LYS A C 1
ATOM 1382 O O . LYS A 1 169 ? 0.455 -17.731 -8.989 1.00 96.19 169 LYS A O 1
ATOM 1387 N N . GLU A 1 170 ? 1.807 -17.742 -10.791 1.00 95.81 170 GLU A N 1
ATOM 1388 C CA . GLU A 1 170 ? 2.575 -18.921 -10.382 1.00 95.81 170 GLU A CA 1
ATOM 1389 C C . GLU A 1 170 ? 3.374 -18.665 -9.104 1.00 95.81 170 GLU A C 1
ATOM 1391 O O . GLU A 1 170 ? 3.350 -19.492 -8.202 1.00 95.81 170 GLU A O 1
ATOM 1396 N N . PHE A 1 171 ? 3.941 -17.472 -8.923 1.00 97.06 171 PHE A N 1
ATOM 1397 C CA . PHE A 1 171 ? 4.656 -17.129 -7.688 1.00 97.06 171 PHE A CA 1
ATOM 1398 C C . PHE A 1 171 ? 3.740 -16.866 -6.495 1.00 97.06 171 PHE A C 1
ATOM 1400 O O . PHE A 1 171 ? 4.140 -17.055 -5.348 1.00 97.06 171 PHE A O 1
ATOM 1407 N N . LYS A 1 172 ? 2.483 -16.476 -6.740 1.00 97.25 172 LYS A N 1
ATOM 1408 C CA . LYS A 1 172 ? 1.465 -16.503 -5.686 1.00 97.25 172 LYS A CA 1
ATOM 1409 C C . LYS A 1 172 ? 1.111 -17.924 -5.259 1.00 97.25 172 LYS A C 1
ATOM 1411 O O . LYS A 1 172 ? 0.763 -18.107 -4.102 1.00 97.25 172 LYS A O 1
ATOM 1416 N N . LYS A 1 173 ? 1.137 -18.906 -6.166 1.00 97.50 173 LYS A N 1
ATOM 1417 C CA . LYS A 1 173 ? 0.856 -20.314 -5.838 1.00 97.50 173 LYS A CA 1
ATOM 1418 C C . LYS A 1 173 ? 2.053 -20.977 -5.167 1.00 97.50 173 LYS A C 1
ATOM 1420 O O . LYS A 1 173 ? 1.878 -21.654 -4.164 1.00 97.50 173 LYS A O 1
ATOM 1425 N N . ASN A 1 174 ? 3.249 -20.755 -5.701 1.00 97.62 174 ASN A N 1
ATOM 1426 C CA . ASN A 1 174 ? 4.490 -21.314 -5.198 1.00 97.62 174 ASN A CA 1
ATOM 1427 C C . ASN A 1 174 ? 5.626 -20.274 -5.279 1.00 97.62 174 ASN A C 1
ATOM 1429 O O . ASN A 1 174 ? 6.149 -20.018 -6.364 1.00 97.62 174 ASN A O 1
ATOM 1433 N N . PRO A 1 175 ? 6.047 -19.689 -4.145 1.00 97.81 175 PRO A N 1
ATOM 1434 C CA . PRO A 1 175 ? 7.118 -18.700 -4.114 1.00 97.81 175 PRO A CA 1
ATOM 1435 C C . PRO A 1 175 ? 8.527 -19.318 -4.037 1.00 97.81 175 PRO A C 1
ATOM 1437 O O . PRO A 1 175 ? 9.480 -18.581 -3.797 1.00 97.81 175 PRO A O 1
ATOM 1440 N N . SER A 1 176 ? 8.698 -20.639 -4.202 1.00 97.88 176 SER A N 1
ATOM 1441 C CA . SER A 1 176 ? 9.982 -21.329 -3.976 1.00 97.88 176 SER A CA 1
ATOM 1442 C C . SER A 1 176 ? 11.154 -20.719 -4.745 1.00 97.88 176 SER A C 1
ATOM 1444 O O . SER A 1 176 ? 12.222 -20.539 -4.167 1.00 97.88 176 SER A O 1
ATOM 1446 N N . SER A 1 177 ? 10.951 -20.335 -6.008 1.00 97.50 177 SER A N 1
ATOM 1447 C CA . SER A 1 177 ? 12.000 -19.752 -6.860 1.00 97.50 177 SER A CA 1
ATOM 1448 C C . SER A 1 177 ? 12.443 -18.353 -6.418 1.00 97.50 177 SER A C 1
ATOM 1450 O O . SER A 1 177 ? 13.516 -17.899 -6.799 1.00 97.50 177 SER A O 1
ATOM 1452 N N . ILE A 1 178 ? 11.639 -17.665 -5.601 1.00 98.44 178 ILE A N 1
ATOM 1453 C CA . ILE A 1 178 ? 11.962 -16.344 -5.048 1.00 98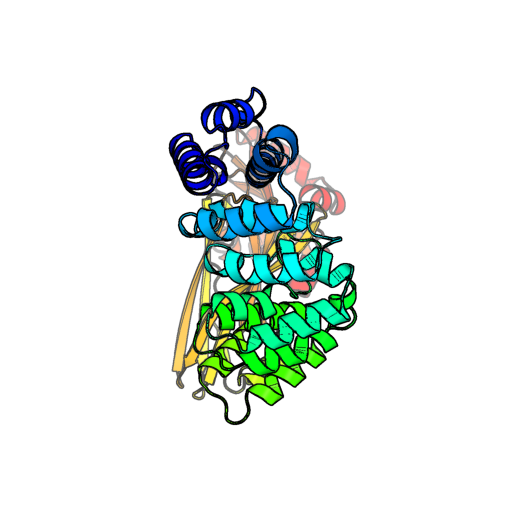.44 178 ILE A CA 1
ATOM 1454 C C . ILE A 1 178 ? 12.882 -16.477 -3.826 1.00 98.44 178 ILE A C 1
ATOM 1456 O O . ILE A 1 178 ? 13.705 -15.600 -3.565 1.00 98.44 178 ILE A O 1
ATOM 1460 N N . LEU A 1 179 ? 12.748 -17.559 -3.052 1.00 98.56 179 LEU A N 1
ATOM 1461 C CA . LEU A 1 179 ? 13.377 -17.675 -1.733 1.00 98.56 179 LEU A CA 1
ATOM 1462 C C . LEU A 1 179 ? 14.911 -17.554 -1.756 1.00 98.56 179 LEU A C 1
ATOM 1464 O O . LEU A 1 179 ? 15.423 -16.826 -0.906 1.00 98.56 179 LEU A O 1
ATOM 1468 N N . PRO A 1 180 ? 15.652 -18.159 -2.709 1.00 98.75 180 PRO A N 1
ATOM 1469 C CA . PRO A 1 180 ? 17.108 -18.008 -2.770 1.00 98.75 180 PRO A CA 1
ATOM 1470 C C . PRO A 1 180 ? 17.564 -16.551 -2.948 1.00 98.75 180 PRO A C 1
ATOM 1472 O O . PRO A 1 180 ? 18.546 -16.133 -2.340 1.00 98.75 180 PRO A O 1
ATOM 1475 N N . ILE A 1 181 ? 16.817 -15.752 -3.717 1.00 98.88 181 ILE A N 1
ATOM 1476 C CA . ILE A 1 181 ? 17.093 -14.319 -3.899 1.00 98.88 181 ILE A CA 1
ATOM 1477 C C . ILE A 1 181 ? 16.929 -13.582 -2.571 1.00 98.88 181 ILE A C 1
ATOM 1479 O O . ILE A 1 181 ? 17.806 -12.829 -2.151 1.00 98.88 181 ILE A O 1
ATOM 1483 N N . LEU A 1 182 ? 15.807 -13.807 -1.884 1.00 98.81 182 LEU A N 1
ATOM 1484 C CA . LEU A 1 182 ? 15.543 -13.148 -0.606 1.00 98.81 182 LEU A CA 1
ATOM 1485 C C . LEU A 1 182 ? 16.559 -13.566 0.467 1.00 98.81 182 LEU A C 1
ATOM 1487 O O . LEU A 1 182 ? 16.940 -12.741 1.292 1.00 98.81 182 LEU A O 1
ATOM 1491 N N . GLU A 1 183 ? 17.029 -14.814 0.426 1.00 98.56 183 GLU A N 1
ATOM 1492 C CA . GLU A 1 183 ? 18.050 -15.345 1.331 1.00 98.56 183 GLU A CA 1
ATOM 1493 C C . GLU A 1 183 ? 19.409 -14.648 1.160 1.00 98.56 183 GLU A C 1
ATOM 1495 O O . GLU A 1 183 ? 20.059 -14.347 2.168 1.00 98.56 183 GLU A O 1
ATOM 1500 N N . ASN A 1 184 ? 19.813 -14.340 -0.079 1.00 98.62 184 ASN A N 1
ATOM 1501 C CA . ASN A 1 184 ? 21.021 -13.554 -0.366 1.00 98.62 184 ASN A CA 1
ATOM 1502 C C . ASN A 1 184 ? 20.889 -12.112 0.150 1.00 98.62 184 ASN A C 1
ATOM 1504 O O . ASN A 1 184 ? 21.836 -11.550 0.694 1.00 98.62 184 ASN A O 1
ATOM 1508 N N . LEU A 1 185 ? 19.693 -11.528 0.037 1.00 98.69 185 LEU A N 1
ATOM 1509 C CA . LEU A 1 185 ? 19.443 -10.110 0.317 1.00 98.69 185 LEU A CA 1
ATOM 1510 C C . LEU A 1 185 ? 18.948 -9.813 1.743 1.00 98.69 185 LEU A C 1
ATOM 1512 O O . LEU A 1 185 ? 18.717 -8.650 2.089 1.00 98.69 185 LEU A O 1
ATOM 1516 N N . LYS A 1 186 ? 18.780 -10.830 2.600 1.00 97.81 186 LYS A N 1
ATOM 1517 C CA . LYS A 1 186 ? 18.182 -10.689 3.946 1.00 97.81 186 LYS A CA 1
ATOM 1518 C C . LYS A 1 186 ? 18.938 -9.751 4.894 1.00 97.81 186 LYS A C 1
ATOM 1520 O O . LYS A 1 186 ? 18.379 -9.344 5.907 1.00 97.81 186 LYS A O 1
ATOM 1525 N N . ASN A 1 187 ? 20.184 -9.410 4.566 1.00 97.62 187 ASN A N 1
ATOM 1526 C CA . ASN A 1 187 ? 21.037 -8.501 5.328 1.00 97.62 187 ASN A CA 1
ATOM 1527 C C . ASN A 1 187 ? 21.711 -7.437 4.435 1.00 97.62 187 ASN A C 1
ATOM 1529 O O . ASN A 1 187 ? 22.822 -6.999 4.719 1.00 97.62 187 ASN A O 1
ATOM 1533 N N . ASP A 1 188 ? 21.076 -7.052 3.322 1.00 98.50 188 ASP A N 1
ATOM 1534 C CA . ASP A 1 188 ? 21.660 -6.090 2.379 1.00 98.50 188 ASP A CA 1
ATOM 1535 C C . ASP A 1 188 ? 21.974 -4.739 3.045 1.00 98.50 188 ASP A C 1
ATOM 1537 O O . ASP A 1 188 ? 21.167 -4.215 3.822 1.00 98.50 188 ASP A O 1
ATOM 1541 N N . SER A 1 189 ? 23.115 -4.132 2.710 1.00 97.56 189 SER A N 1
ATOM 1542 C CA . SER A 1 189 ? 23.534 -2.827 3.238 1.00 97.56 189 SER A CA 1
ATOM 1543 C C . SER A 1 189 ? 22.645 -1.673 2.753 1.00 97.56 189 SER A C 1
ATOM 1545 O O . SER A 1 189 ? 22.439 -0.697 3.484 1.00 97.56 189 SER A O 1
ATOM 1547 N N . SER A 1 190 ? 22.018 -1.800 1.579 1.00 98.44 190 SER A N 1
ATOM 1548 C CA . SER A 1 190 ? 21.130 -0.790 1.005 1.00 98.44 190 SER A CA 1
ATOM 1549 C C . SER A 1 190 ? 19.712 -0.881 1.564 1.00 98.44 190 SER A C 1
ATOM 1551 O O . SER A 1 190 ? 18.994 -1.866 1.377 1.00 98.44 190 SER 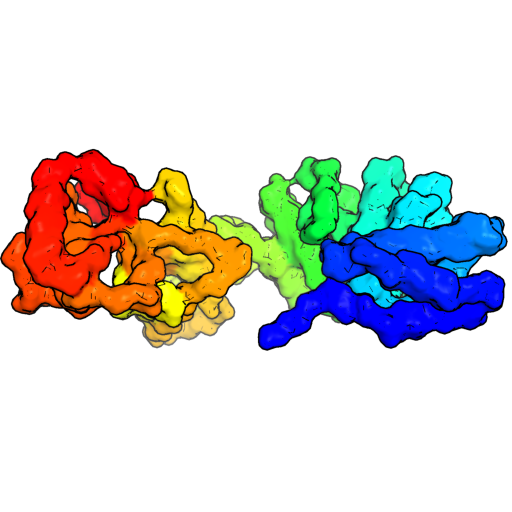A O 1
ATOM 1553 N N . LEU A 1 191 ? 19.233 0.206 2.181 1.00 98.44 191 LEU A N 1
ATOM 1554 C CA . LEU A 1 191 ? 17.839 0.307 2.628 1.00 98.44 191 LEU A CA 1
ATOM 1555 C C . LEU A 1 191 ? 16.845 0.148 1.463 1.00 98.44 191 LEU A C 1
ATOM 1557 O O . LEU A 1 191 ? 15.730 -0.335 1.674 1.00 98.44 191 LEU A O 1
ATOM 1561 N N . TYR A 1 192 ? 17.228 0.546 0.247 1.00 98.06 192 TYR A N 1
ATOM 1562 C CA . TYR A 1 192 ? 16.388 0.404 -0.941 1.00 98.06 192 TYR A CA 1
ATOM 1563 C C . TYR A 1 192 ? 16.130 -1.072 -1.273 1.00 98.06 192 TYR A C 1
ATOM 1565 O O . TYR A 1 192 ? 14.977 -1.467 -1.462 1.00 98.06 192 TYR A O 1
ATOM 1573 N N . VAL A 1 193 ? 17.172 -1.904 -1.209 1.00 98.81 193 VAL A N 1
ATOM 1574 C CA . VAL A 1 193 ? 17.064 -3.361 -1.371 1.00 98.81 193 VAL A CA 1
ATOM 1575 C C . VAL A 1 193 ? 16.257 -3.971 -0.226 1.00 98.81 193 VAL A C 1
ATOM 1577 O O . VAL A 1 193 ? 15.283 -4.682 -0.472 1.00 98.81 193 VAL A O 1
ATOM 1580 N N . ARG A 1 194 ? 16.564 -3.622 1.032 1.00 98.75 194 ARG A N 1
ATOM 1581 C CA . ARG A 1 194 ? 15.833 -4.151 2.202 1.00 98.75 194 ARG A CA 1
ATOM 1582 C C . ARG A 1 194 ? 14.331 -3.871 2.139 1.00 98.75 194 ARG A C 1
ATOM 1584 O O . ARG A 1 194 ? 13.527 -4.733 2.493 1.00 98.75 194 ARG A O 1
ATOM 1591 N N . LYS A 1 195 ? 13.926 -2.682 1.669 1.00 98.81 195 LYS A N 1
ATOM 1592 C CA . LYS A 1 195 ? 12.510 -2.342 1.428 1.00 98.81 195 LYS A CA 1
ATOM 1593 C C . LYS A 1 195 ? 11.861 -3.314 0.443 1.00 98.81 195 LYS A C 1
ATOM 1595 O O . LYS A 1 195 ? 10.735 -3.745 0.691 1.00 98.81 195 LYS A O 1
ATOM 1600 N N . SER A 1 196 ? 12.557 -3.659 -0.640 1.00 98.75 196 SER A N 1
ATOM 1601 C CA . SER A 1 196 ? 12.080 -4.633 -1.623 1.00 98.75 196 SER A CA 1
ATOM 1602 C C . SER A 1 196 ? 11.916 -6.022 -1.012 1.00 98.75 196 SER A C 1
ATOM 1604 O O . SER A 1 196 ? 10.825 -6.585 -1.090 1.00 98.75 196 SER A O 1
ATOM 1606 N N . VAL A 1 197 ? 12.936 -6.522 -0.305 1.00 98.88 197 VAL A N 1
ATOM 1607 C CA . VAL A 1 197 ? 12.900 -7.838 0.359 1.00 98.88 197 VAL A CA 1
ATOM 1608 C C . VAL A 1 197 ? 11.730 -7.915 1.340 1.00 98.88 197 VAL A C 1
ATOM 1610 O O . VAL A 1 197 ? 10.931 -8.851 1.302 1.00 98.88 197 VAL A O 1
ATOM 1613 N N . ALA A 1 198 ? 11.556 -6.885 2.173 1.00 98.88 198 ALA A N 1
ATOM 1614 C CA . ALA A 1 198 ? 10.436 -6.801 3.104 1.00 98.88 198 ALA A CA 1
ATOM 1615 C C . ALA A 1 198 ? 9.078 -6.738 2.384 1.00 98.88 198 ALA A C 1
ATOM 1617 O O . ALA A 1 198 ? 8.090 -7.302 2.847 1.00 98.88 198 ALA A O 1
ATOM 1618 N N . ASN A 1 199 ? 8.978 -6.047 1.249 1.00 98.88 199 ASN A N 1
ATOM 1619 C CA . ASN A 1 199 ? 7.744 -6.015 0.467 1.00 98.88 199 ASN A CA 1
ATOM 1620 C C . ASN A 1 199 ? 7.435 -7.358 -0.195 1.00 98.88 199 ASN A C 1
ATOM 1622 O O . ASN A 1 199 ? 6.268 -7.749 -0.203 1.00 98.88 199 ASN A O 1
ATOM 1626 N N . ASN A 1 200 ? 8.452 -8.063 -0.689 1.00 98.75 200 ASN A N 1
ATOM 1627 C CA . ASN A 1 200 ? 8.308 -9.387 -1.276 1.00 98.75 200 ASN A CA 1
ATOM 1628 C C . ASN A 1 200 ? 7.869 -10.410 -0.214 1.00 98.75 200 ASN A C 1
ATOM 1630 O O . ASN A 1 200 ? 6.825 -11.042 -0.370 1.00 98.75 200 ASN A O 1
ATOM 1634 N N . LEU A 1 201 ? 8.536 -10.445 0.948 1.00 98.81 201 LEU A N 1
ATOM 1635 C CA . LEU A 1 201 ? 8.118 -11.271 2.089 1.00 98.81 201 LEU A CA 1
ATOM 1636 C C . LEU A 1 201 ? 6.681 -10.950 2.543 1.00 98.81 201 LEU A C 1
ATOM 1638 O O . LEU A 1 201 ? 5.894 -11.852 2.830 1.00 98.81 201 LEU A O 1
ATOM 1642 N N . ASN A 1 202 ? 6.293 -9.670 2.545 1.00 98.81 202 ASN A N 1
ATOM 1643 C CA . ASN A 1 202 ? 4.920 -9.276 2.858 1.00 98.81 202 ASN A CA 1
ATOM 1644 C C . ASN A 1 202 ? 3.909 -9.699 1.788 1.00 98.81 202 ASN A C 1
ATOM 1646 O O . ASN A 1 202 ? 2.752 -9.958 2.122 1.00 98.81 202 ASN A O 1
ATOM 1650 N N . ASP A 1 203 ? 4.295 -9.750 0.517 1.00 98.62 203 ASP A N 1
ATOM 1651 C CA . ASP A 1 203 ? 3.438 -10.286 -0.536 1.00 98.62 203 ASP A CA 1
ATOM 1652 C C . ASP A 1 203 ? 3.255 -11.797 -0.382 1.00 98.62 203 ASP A C 1
ATOM 1654 O O . ASP A 1 203 ? 2.111 -12.246 -0.439 1.00 98.62 203 ASP A O 1
ATOM 1658 N N . ILE A 1 204 ? 4.326 -12.537 -0.069 1.00 98.62 204 ILE A N 1
ATOM 1659 C CA . ILE A 1 204 ? 4.272 -13.967 0.273 1.00 98.62 204 ILE A CA 1
ATOM 1660 C C . ILE A 1 204 ? 3.329 -14.194 1.461 1.00 98.62 204 ILE A C 1
ATOM 1662 O O . ILE A 1 204 ? 2.444 -15.037 1.373 1.00 98.62 204 ILE A O 1
ATOM 1666 N N . SER A 1 205 ? 3.415 -13.387 2.527 1.00 98.25 205 SER A N 1
ATOM 1667 C CA . SER A 1 205 ? 2.583 -13.550 3.738 1.00 98.25 205 SER A CA 1
ATOM 1668 C C . SER A 1 205 ? 1.066 -13.470 3.510 1.00 98.25 205 SER A C 1
ATOM 1670 O O . SER A 1 205 ? 0.297 -13.909 4.361 1.00 98.25 205 SER A O 1
ATOM 1672 N N . LYS A 1 206 ? 0.616 -12.885 2.389 1.00 97.56 206 LYS A N 1
ATOM 1673 C CA . LYS A 1 206 ? -0.814 -12.747 2.062 1.00 97.56 206 LYS A CA 1
ATOM 1674 C C . LYS A 1 206 ? -1.430 -14.042 1.537 1.00 97.56 206 LYS A C 1
ATOM 1676 O O . LYS A 1 206 ? -2.642 -14.192 1.645 1.00 97.56 206 LYS A O 1
ATOM 1681 N N . ASP A 1 207 ? -0.621 -14.908 0.930 1.00 97.56 207 ASP A N 1
ATOM 1682 C CA . ASP A 1 207 ? -1.050 -16.187 0.349 1.00 97.56 207 ASP A CA 1
ATOM 1683 C C . ASP A 1 207 ? -0.445 -17.385 1.112 1.00 97.56 207 ASP A C 1
ATOM 1685 O O . ASP A 1 207 ? -1.087 -18.421 1.224 1.00 97.56 207 ASP A O 1
ATOM 1689 N N . HIS A 1 208 ? 0.747 -17.217 1.703 1.00 98.00 208 HIS A N 1
ATOM 1690 C CA . HIS A 1 208 ? 1.516 -18.236 2.433 1.00 98.00 208 HIS A CA 1
ATOM 1691 C C . HIS A 1 208 ? 1.970 -17.717 3.813 1.00 98.00 208 HIS A C 1
ATOM 1693 O O . HIS A 1 208 ? 3.169 -17.504 4.034 1.00 98.00 208 HIS A O 1
ATOM 1699 N N . PRO A 1 209 ? 1.040 -17.457 4.753 1.00 98.06 209 PRO A N 1
ATOM 1700 C CA . PRO A 1 209 ? 1.362 -16.868 6.056 1.00 98.06 209 PRO A CA 1
ATOM 1701 C C . PRO A 1 209 ? 2.345 -17.723 6.869 1.00 98.06 209 PRO A C 1
ATOM 1703 O O . PRO A 1 209 ? 3.308 -17.188 7.416 1.00 98.06 209 PRO A O 1
ATOM 1706 N N . GLU A 1 210 ? 2.157 -19.044 6.887 1.00 98.06 210 GLU A N 1
ATOM 1707 C CA . GLU A 1 210 ? 3.009 -19.991 7.621 1.00 98.06 210 GLU A CA 1
ATOM 1708 C C . GLU A 1 210 ? 4.443 -20.022 7.079 1.00 98.06 210 GLU A C 1
ATOM 1710 O O . GLU A 1 210 ? 5.406 -20.005 7.845 1.00 98.06 210 GLU A O 1
ATOM 1715 N N . LEU A 1 211 ? 4.608 -19.993 5.751 1.00 98.31 211 LEU A N 1
ATOM 1716 C CA . LEU A 1 211 ? 5.929 -19.930 5.125 1.00 98.31 211 LEU A CA 1
ATOM 1717 C C . LEU A 1 211 ? 6.643 -18.621 5.475 1.00 98.31 211 LEU A C 1
ATOM 1719 O O . LEU A 1 211 ? 7.816 -18.642 5.845 1.00 98.31 211 LEU A O 1
ATOM 1723 N N . ALA A 1 212 ? 5.943 -17.486 5.394 1.00 98.31 212 ALA A N 1
ATOM 1724 C CA . ALA A 1 212 ? 6.516 -16.193 5.754 1.00 98.31 212 ALA A CA 1
ATOM 1725 C C . ALA A 1 212 ? 6.942 -16.150 7.234 1.00 98.31 212 ALA A C 1
ATOM 1727 O O . ALA A 1 212 ? 8.014 -15.628 7.545 1.00 98.31 212 ALA A O 1
ATOM 1728 N N . LEU A 1 213 ? 6.148 -16.737 8.137 1.00 98.00 213 LEU A N 1
ATOM 1729 C CA . LEU A 1 213 ? 6.486 -16.879 9.558 1.00 98.00 213 LEU A CA 1
ATOM 1730 C C . LEU A 1 213 ? 7.699 -17.781 9.774 1.00 98.00 213 LEU A C 1
ATOM 1732 O O . LEU A 1 213 ? 8.607 -17.405 10.513 1.00 98.00 213 LEU A O 1
ATOM 1736 N N . LYS A 1 214 ? 7.758 -18.928 9.088 1.00 98.06 214 LYS A N 1
ATOM 1737 C CA . LYS A 1 214 ? 8.907 -19.841 9.127 1.00 98.06 214 LYS A CA 1
ATOM 1738 C C . LYS A 1 214 ? 10.195 -19.136 8.700 1.00 98.06 214 LYS A C 1
ATOM 1740 O O . LYS A 1 214 ? 11.200 -19.243 9.401 1.00 98.06 214 LYS A O 1
ATOM 1745 N N . ILE A 1 215 ? 10.153 -18.388 7.593 1.00 97.88 215 ILE A N 1
ATOM 1746 C CA . ILE A 1 215 ? 11.281 -17.577 7.107 1.00 97.88 215 ILE A CA 1
ATOM 1747 C C . ILE A 1 215 ? 11.658 -16.527 8.153 1.00 97.88 215 ILE A C 1
ATOM 1749 O O . ILE A 1 215 ? 12.810 -16.465 8.573 1.00 97.88 215 ILE A O 1
ATOM 1753 N N . GLY A 1 216 ? 10.686 -15.749 8.637 1.00 97.25 216 GLY A N 1
ATOM 1754 C CA . GLY A 1 216 ? 10.925 -14.712 9.638 1.00 97.25 216 GLY A CA 1
ATOM 1755 C C . GLY A 1 216 ? 11.563 -15.254 10.919 1.00 97.25 216 GLY A C 1
ATOM 1756 O O . GLY A 1 216 ? 12.540 -14.693 11.407 1.00 97.25 216 GLY A O 1
ATOM 1757 N N . LYS A 1 217 ? 11.071 -16.386 11.432 1.00 96.94 217 LYS A N 1
ATOM 1758 C CA . LYS A 1 217 ? 11.624 -17.066 12.610 1.00 96.94 217 LYS A CA 1
ATOM 1759 C C . LYS A 1 217 ? 13.063 -17.524 12.385 1.00 96.94 217 LYS A C 1
ATOM 1761 O O . LYS A 1 217 ? 13.901 -17.332 13.263 1.00 96.94 217 LYS A O 1
ATOM 1766 N N . ALA A 1 218 ? 13.349 -18.115 11.225 1.00 97.00 218 ALA A N 1
ATOM 1767 C CA . ALA A 1 218 ? 14.698 -18.543 10.871 1.00 97.00 218 ALA A CA 1
ATOM 1768 C C . ALA A 1 218 ? 15.658 -17.347 10.789 1.00 97.00 218 ALA A C 1
ATOM 1770 O O . ALA A 1 218 ? 16.741 -17.385 11.367 1.00 97.00 218 ALA A O 1
ATOM 1771 N N . TRP A 1 219 ? 15.230 -16.265 10.138 1.00 97.38 219 TRP A N 1
ATOM 1772 C CA . TRP A 1 219 ? 16.041 -15.069 9.927 1.00 97.38 219 TRP A CA 1
ATOM 1773 C C . TRP A 1 219 ? 16.285 -14.242 11.181 1.00 97.38 219 TRP A C 1
ATOM 1775 O O . TRP A 1 219 ? 17.275 -13.528 11.216 1.00 97.38 219 TRP A O 1
ATOM 1785 N N . LEU A 1 220 ? 15.427 -14.308 12.204 1.00 95.75 220 LEU A N 1
ATOM 1786 C CA . LEU A 1 220 ? 15.615 -13.534 13.437 1.00 95.75 220 LEU A CA 1
ATOM 1787 C C . LEU A 1 220 ? 16.733 -14.083 14.341 1.00 95.75 220 LEU A C 1
ATOM 1789 O O . LEU A 1 220 ? 17.301 -13.326 15.133 1.00 95.75 220 LEU A O 1
ATOM 1793 N N . LYS A 1 221 ? 17.078 -15.370 14.235 1.00 91.62 221 LYS A N 1
ATOM 1794 C CA . LYS A 1 221 ? 18.060 -16.025 15.112 1.00 91.62 221 LYS A CA 1
ATOM 1795 C C . LYS A 1 221 ? 19.474 -15.464 14.886 1.00 91.62 221 LYS A C 1
ATOM 1797 O O . LYS A 1 221 ? 20.059 -15.686 13.835 1.00 91.62 221 LYS A O 1
ATOM 1802 N N . GLY A 1 222 ? 20.034 -14.774 15.889 1.00 81.81 222 GLY A N 1
ATOM 1803 C CA . GLY A 1 222 ? 21.395 -14.206 15.829 1.00 81.81 222 GLY A CA 1
ATOM 1804 C C . GLY A 1 222 ? 21.557 -13.077 14.803 1.00 81.81 222 GLY A C 1
ATOM 1805 O O . GLY A 1 222 ? 22.636 -12.887 14.253 1.00 81.81 222 GLY A O 1
ATOM 1806 N N . SER A 1 223 ? 20.466 -12.375 14.501 1.00 91.31 223 SER A N 1
ATOM 1807 C CA . SER A 1 223 ? 20.363 -11.496 13.338 1.00 91.31 223 SER A CA 1
ATOM 1808 C C . SER A 1 223 ? 20.767 -10.045 13.594 1.00 91.31 223 SER A C 1
ATOM 1810 O O . SER A 1 223 ? 20.662 -9.532 14.710 1.00 91.31 223 SER A O 1
ATOM 1812 N N . SER A 1 224 ? 21.190 -9.367 12.525 1.00 95.62 224 SER A N 1
ATOM 1813 C CA . SER A 1 224 ? 21.483 -7.931 12.501 1.00 95.62 224 SER A CA 1
ATOM 1814 C C . SER A 1 224 ? 20.220 -7.070 12.644 1.00 95.62 224 SER A C 1
ATOM 1816 O O . SER A 1 224 ? 19.096 -7.536 12.427 1.00 95.62 224 SER A O 1
ATOM 1818 N N . LYS A 1 225 ? 20.392 -5.772 12.929 1.00 96.12 225 LYS A N 1
ATOM 1819 C CA . LYS A 1 225 ? 19.275 -4.808 12.985 1.00 96.12 225 LYS A CA 1
ATOM 1820 C C . LYS A 1 225 ? 18.559 -4.692 11.635 1.00 96.12 225 LYS A C 1
ATOM 1822 O O . LYS A 1 225 ? 17.341 -4.534 11.582 1.00 96.12 225 LYS A O 1
ATOM 1827 N N . GLU A 1 226 ? 19.304 -4.810 10.544 1.00 97.56 226 GLU A N 1
ATOM 1828 C CA . GLU A 1 226 ? 18.832 -4.777 9.162 1.00 97.56 226 GLU A CA 1
ATOM 1829 C C . GLU A 1 226 ? 17.888 -5.944 8.864 1.00 97.56 226 GLU A C 1
ATOM 1831 O O . GLU A 1 226 ? 16.793 -5.739 8.333 1.00 97.56 226 GLU A O 1
ATOM 1836 N N . THR A 1 227 ? 18.282 -7.155 9.264 1.00 98.00 227 THR A N 1
ATOM 1837 C CA . THR A 1 227 ? 17.471 -8.367 9.090 1.00 98.00 227 THR A CA 1
ATOM 1838 C C . THR A 1 227 ? 16.212 -8.296 9.955 1.00 98.00 227 THR A C 1
ATOM 1840 O O . THR A 1 227 ? 15.106 -8.547 9.473 1.00 98.00 227 THR A O 1
ATOM 1843 N N . GLN A 1 228 ? 16.343 -7.868 11.217 1.00 97.31 228 GLN A N 1
ATOM 1844 C CA . GLN A 1 228 ? 15.200 -7.667 12.117 1.00 97.31 228 GLN A CA 1
ATOM 1845 C C . GLN A 1 228 ? 14.188 -6.673 11.532 1.00 97.31 228 GLN A C 1
ATOM 1847 O O . GLN A 1 228 ? 12.977 -6.916 11.564 1.00 97.31 228 GLN A O 1
ATOM 1852 N N . TRP A 1 229 ? 14.674 -5.579 10.938 1.00 97.69 229 TRP A N 1
ATOM 1853 C CA . TRP A 1 229 ? 13.845 -4.592 10.251 1.00 97.69 229 TRP A CA 1
ATOM 1854 C C . TRP A 1 229 ? 13.109 -5.199 9.050 1.00 97.69 229 TRP A C 1
ATOM 1856 O O . TRP A 1 229 ? 11.897 -4.991 8.913 1.00 97.69 229 TRP A O 1
ATOM 1866 N N . ILE A 1 230 ? 13.798 -5.999 8.222 1.00 98.56 230 ILE A N 1
ATOM 1867 C CA . ILE A 1 230 ? 13.186 -6.698 7.081 1.00 98.56 230 ILE A CA 1
ATOM 1868 C C . ILE A 1 230 ? 12.057 -7.601 7.562 1.00 98.56 230 ILE A C 1
ATOM 1870 O O . ILE A 1 230 ? 10.946 -7.501 7.044 1.00 98.56 230 ILE A O 1
ATOM 1874 N N . VAL A 1 231 ? 12.303 -8.444 8.566 1.00 98.38 231 VAL A N 1
ATOM 1875 C CA . VAL A 1 231 ? 11.305 -9.400 9.064 1.00 98.38 231 VAL A CA 1
ATOM 1876 C C . VAL A 1 231 ? 10.106 -8.664 9.671 1.00 98.38 231 VAL A C 1
ATOM 1878 O O . VAL A 1 231 ? 8.960 -8.971 9.335 1.00 98.38 231 VAL A O 1
ATOM 1881 N N . LYS A 1 232 ? 10.329 -7.618 10.482 1.00 96.62 232 LYS A N 1
ATOM 1882 C CA . LYS A 1 232 ? 9.246 -6.795 11.060 1.00 96.62 232 LYS A CA 1
ATOM 1883 C C . LYS A 1 232 ? 8.379 -6.147 9.984 1.00 96.62 232 LYS A C 1
ATOM 1885 O O . LYS A 1 232 ? 7.153 -6.102 10.112 1.00 96.62 232 LYS A O 1
ATOM 1890 N N . HIS A 1 233 ? 8.988 -5.627 8.922 1.00 97.94 233 HIS A N 1
ATOM 1891 C CA . HIS A 1 233 ? 8.252 -5.025 7.813 1.00 97.94 233 HIS A CA 1
ATOM 1892 C C . HIS A 1 233 ? 7.634 -6.056 6.868 1.00 97.94 233 HIS A C 1
ATOM 1894 O O . HIS A 1 233 ? 6.561 -5.789 6.324 1.00 97.94 233 HIS A O 1
ATOM 1900 N N . GLY A 1 234 ? 8.254 -7.219 6.702 1.00 98.19 234 GLY A N 1
ATOM 1901 C CA . GLY A 1 234 ? 7.749 -8.340 5.917 1.00 98.19 234 GLY A CA 1
ATOM 1902 C C . GLY A 1 234 ? 6.517 -8.987 6.527 1.00 98.19 234 GLY A C 1
ATOM 1903 O O . GLY A 1 234 ? 5.582 -9.321 5.816 1.00 98.19 234 GLY A O 1
ATOM 1904 N N . LEU A 1 235 ? 6.433 -9.055 7.853 1.00 98.12 235 LEU A N 1
ATOM 1905 C CA . LEU A 1 235 ? 5.283 -9.640 8.551 1.00 98.12 235 LEU A CA 1
ATOM 1906 C C . LEU A 1 235 ? 4.215 -8.604 8.939 1.00 98.12 235 LEU A C 1
ATOM 1908 O O . LEU A 1 235 ? 3.283 -8.909 9.682 1.00 98.12 235 LEU A O 1
ATOM 1912 N N . ARG A 1 236 ? 4.299 -7.364 8.433 1.00 96.06 236 ARG A N 1
ATOM 1913 C CA . ARG A 1 236 ? 3.405 -6.258 8.834 1.00 96.06 236 ARG A CA 1
ATOM 1914 C C . ARG A 1 236 ? 1.923 -6.536 8.585 1.00 96.06 236 ARG A C 1
ATOM 1916 O O . ARG A 1 236 ? 1.091 -6.031 9.337 1.00 96.06 236 ARG A O 1
ATOM 1923 N N . THR A 1 237 ? 1.578 -7.276 7.529 1.00 95.38 237 THR A N 1
ATOM 1924 C CA . THR A 1 237 ? 0.184 -7.661 7.270 1.00 95.38 237 THR A CA 1
ATOM 1925 C C . THR A 1 237 ? -0.315 -8.613 8.352 1.00 95.38 237 THR A C 1
ATOM 1927 O O . THR A 1 237 ? -1.396 -8.376 8.882 1.00 95.38 237 THR A O 1
ATOM 1930 N N . LEU A 1 238 ? 0.484 -9.612 8.738 1.00 96.25 238 LEU A N 1
ATOM 1931 C CA . LEU A 1 238 ? 0.137 -10.549 9.812 1.00 96.25 238 LEU A CA 1
ATOM 1932 C C . LEU A 1 238 ? 0.028 -9.841 11.166 1.00 96.25 238 LEU A C 1
ATOM 1934 O O . LEU A 1 238 ? -0.931 -10.068 11.897 1.00 96.25 238 LEU A O 1
ATOM 1938 N N . LEU A 1 239 ? 0.940 -8.908 11.458 1.00 93.94 239 LEU A N 1
ATOM 1939 C CA . LEU A 1 239 ? 0.872 -8.081 12.667 1.00 93.94 239 LEU A CA 1
ATOM 1940 C C . LEU A 1 239 ? -0.421 -7.259 12.729 1.00 93.94 239 LEU A C 1
ATOM 1942 O O . LEU A 1 239 ? -1.105 -7.271 13.743 1.00 93.94 239 LEU A O 1
ATOM 1946 N N . LYS A 1 240 ? -0.801 -6.592 11.631 1.00 91.19 240 LYS A N 1
ATOM 1947 C CA . LYS A 1 240 ? -2.065 -5.831 11.550 1.00 91.19 240 LYS A CA 1
ATOM 1948 C C . LYS A 1 240 ? -3.311 -6.717 11.571 1.00 91.19 240 LYS A C 1
ATOM 1950 O O . LYS A 1 240 ? -4.396 -6.235 11.888 1.00 91.19 240 LYS A O 1
ATOM 1955 N N . ALA A 1 241 ? -3.170 -7.977 11.176 1.00 91.56 241 ALA A N 1
ATOM 1956 C CA . ALA A 1 241 ? -4.212 -8.988 11.281 1.00 91.56 241 ALA A CA 1
ATOM 1957 C C . ALA A 1 241 ? -4.276 -9.620 12.682 1.00 91.56 241 ALA A C 1
ATOM 1959 O O . ALA A 1 241 ? -5.059 -10.543 12.880 1.00 91.56 241 ALA A O 1
ATOM 1960 N N . SER A 1 242 ? -3.476 -9.133 13.641 1.00 90.69 242 SER A N 1
ATOM 1961 C CA . SER A 1 242 ? -3.389 -9.673 15.000 1.00 90.69 242 SER A CA 1
ATOM 1962 C C . SER A 1 242 ? -3.030 -11.167 15.037 1.00 90.69 242 SER A C 1
ATOM 1964 O O . SER A 1 242 ? -3.490 -11.908 15.907 1.00 90.69 242 SER A O 1
ATOM 1966 N N . HIS A 1 243 ? -2.220 -11.632 14.079 1.00 94.06 243 HIS A N 1
ATOM 1967 C CA . HIS A 1 243 ? -1.799 -13.028 14.005 1.00 94.06 243 HIS A CA 1
ATOM 1968 C C . HIS A 1 243 ? -0.907 -13.384 15.200 1.00 94.06 243 HIS A C 1
ATOM 1970 O O . HIS A 1 243 ? 0.179 -12.823 15.349 1.00 94.06 243 HIS A O 1
ATOM 1976 N N . GLN A 1 244 ? -1.338 -14.350 16.013 1.00 91.44 244 GLN A N 1
ATOM 1977 C CA . GLN A 1 244 ? -0.712 -14.661 17.304 1.00 91.44 244 GLN A CA 1
ATOM 1978 C C . GLN A 1 244 ? 0.767 -15.027 17.174 1.00 91.44 244 GLN A C 1
ATOM 1980 O O . GLN A 1 244 ? 1.609 -14.400 17.804 1.00 91.44 244 GLN A O 1
ATOM 1985 N N . GLU A 1 245 ? 1.116 -15.950 16.274 1.00 93.50 245 GLU A N 1
ATOM 1986 C CA . GLU A 1 245 ? 2.522 -16.333 16.091 1.00 93.50 245 GLU A CA 1
ATOM 1987 C C . GLU A 1 245 ? 3.402 -15.159 15.625 1.00 93.50 245 GLU A C 1
ATOM 1989 O O . GLU A 1 245 ? 4.523 -14.999 16.101 1.00 93.50 245 GLU A O 1
ATOM 1994 N N . ALA A 1 246 ? 2.880 -14.278 14.760 1.00 95.00 246 ALA A N 1
ATOM 1995 C CA . ALA A 1 246 ? 3.608 -13.096 14.313 1.00 95.00 246 ALA A CA 1
ATOM 1996 C C . ALA A 1 246 ? 3.858 -12.132 15.477 1.00 95.00 246 ALA A C 1
ATOM 1998 O O . ALA A 1 246 ? 4.937 -11.559 15.571 1.00 95.00 246 ALA A O 1
ATOM 1999 N N . LEU A 1 247 ? 2.874 -11.949 16.363 1.00 93.19 247 LEU A N 1
ATOM 2000 C CA . LEU A 1 247 ? 3.013 -11.127 17.563 1.00 93.19 247 LEU A CA 1
ATOM 2001 C C . LEU A 1 247 ? 4.040 -11.737 18.525 1.00 93.19 247 LEU A C 1
ATOM 2003 O O . LEU A 1 247 ? 4.940 -11.022 18.966 1.00 93.19 247 LEU A O 1
ATOM 2007 N N . CYS A 1 248 ? 3.977 -13.051 18.773 1.00 92.25 248 CYS A N 1
ATOM 2008 C CA . CYS A 1 248 ? 4.952 -13.776 19.595 1.00 92.25 248 CYS A CA 1
ATOM 2009 C C . CYS A 1 248 ? 6.390 -13.573 19.102 1.00 92.25 248 CYS A C 1
ATOM 2011 O O . CYS A 1 248 ? 7.273 -13.308 19.913 1.00 92.25 248 CYS A O 1
ATOM 2013 N N . LEU A 1 249 ? 6.626 -13.631 17.783 1.00 92.19 249 LEU A N 1
ATOM 2014 C CA . LEU A 1 249 ? 7.963 -13.447 17.195 1.00 92.19 249 LEU A CA 1
ATOM 2015 C C . LEU A 1 249 ? 8.616 -12.104 17.546 1.00 92.19 249 LEU A C 1
ATOM 2017 O O . LEU A 1 249 ? 9.839 -12.002 17.505 1.00 92.19 249 LEU A O 1
ATOM 2021 N N . PHE A 1 250 ? 7.826 -11.086 17.887 1.00 91.81 250 PHE A N 1
ATOM 2022 C CA . PHE A 1 250 ? 8.334 -9.775 18.292 1.00 91.81 250 PHE A CA 1
ATOM 2023 C C . PHE A 1 250 ? 8.028 -9.438 19.753 1.00 91.81 250 PHE A C 1
ATOM 2025 O O . PHE A 1 250 ? 8.045 -8.260 20.088 1.00 91.81 250 PHE A O 1
ATOM 2032 N N . GLY A 1 251 ? 7.710 -10.423 20.601 1.00 89.81 251 GLY A N 1
ATOM 2033 C CA . GLY A 1 251 ? 7.418 -10.193 22.022 1.00 89.81 251 GLY A CA 1
ATOM 2034 C C . GLY A 1 251 ? 6.123 -9.414 22.283 1.00 89.81 251 GLY A C 1
ATOM 2035 O O . GLY A 1 251 ? 5.992 -8.766 23.311 1.00 89.81 251 GLY A O 1
ATOM 2036 N N . LEU A 1 252 ? 5.171 -9.444 21.344 1.00 88.56 252 LEU A N 1
ATOM 2037 C CA . LEU A 1 252 ? 3.917 -8.677 21.387 1.00 88.56 252 LEU A CA 1
ATOM 2038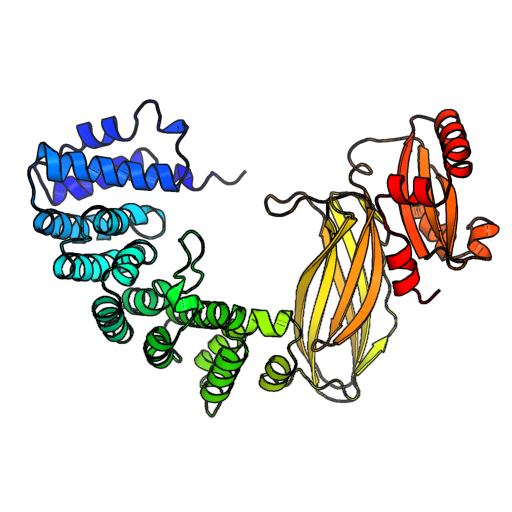 C C . LEU A 1 252 ? 2.684 -9.520 21.723 1.00 88.56 252 LEU A C 1
ATOM 2040 O O . LEU A 1 252 ? 1.571 -9.053 21.521 1.00 88.56 252 LEU A O 1
ATOM 2044 N N . ALA A 1 253 ? 2.847 -10.768 22.151 1.00 80.19 253 ALA A N 1
ATOM 2045 C CA . ALA A 1 253 ? 1.711 -11.609 22.541 1.00 80.19 253 ALA A CA 1
ATOM 2046 C C . ALA A 1 253 ? 1.358 -11.478 24.028 1.00 80.19 253 ALA A C 1
ATOM 2048 O O . ALA A 1 253 ? 0.266 -11.854 24.448 1.00 80.19 253 ALA A O 1
ATOM 2049 N N . GLU A 1 254 ? 2.279 -10.947 24.828 1.00 80.06 254 GLU A N 1
ATOM 2050 C CA . GLU A 1 254 ? 2.112 -10.875 26.267 1.00 80.06 254 GLU A CA 1
ATOM 2051 C C . GLU A 1 254 ? 1.291 -9.644 26.667 1.00 80.06 254 GLU A C 1
ATOM 2053 O O . GLU A 1 254 ? 1.524 -8.527 26.201 1.00 80.06 254 GLU A O 1
ATOM 2058 N N . LEU A 1 255 ? 0.285 -9.880 27.506 1.00 81.38 255 LEU A N 1
ATOM 2059 C CA . LEU A 1 255 ? -0.650 -8.875 28.023 1.00 81.38 255 LEU A CA 1
ATOM 2060 C C . LEU A 1 255 ? -0.816 -8.982 29.546 1.00 81.38 255 LEU A C 1
ATOM 2062 O O . LEU A 1 255 ? -1.678 -8.323 30.123 1.00 81.38 255 LEU A O 1
ATOM 2066 N N . GLU A 1 256 ? -0.040 -9.848 30.194 1.00 85.69 256 GLU A N 1
ATOM 2067 C CA . GLU A 1 256 ? -0.117 -10.050 31.636 1.00 85.69 256 GLU A CA 1
ATOM 2068 C C . GLU A 1 256 ? 0.328 -8.780 32.373 1.00 85.69 256 GLU A C 1
ATOM 2070 O O . GLU A 1 256 ? 1.352 -8.181 32.044 1.00 85.69 256 GLU A O 1
ATOM 2075 N N . GLY A 1 257 ? -0.475 -8.353 33.349 1.00 86.75 257 GLY A N 1
ATOM 2076 C CA . GLY A 1 257 ? -0.252 -7.106 34.076 1.00 86.75 257 GLY A CA 1
ATOM 2077 C C . GLY A 1 257 ? -0.613 -5.834 33.300 1.00 86.75 257 GLY A C 1
ATOM 2078 O O . GLY A 1 257 ? -0.273 -4.749 33.763 1.00 86.75 257 GLY A O 1
ATOM 2079 N N . LEU A 1 258 ? -1.277 -5.933 32.137 1.00 94.19 258 LEU A N 1
ATOM 2080 C CA . LEU A 1 258 ? -1.828 -4.784 31.410 1.00 94.19 258 LEU A CA 1
ATOM 2081 C C . LEU A 1 258 ? -3.325 -4.634 31.694 1.00 94.19 258 LEU A C 1
ATOM 2083 O O . LEU A 1 258 ? -4.120 -5.526 31.389 1.00 94.19 258 LEU A O 1
ATOM 2087 N N . GLN A 1 259 ? -3.718 -3.466 32.195 1.00 95.69 259 GLN A N 1
ATOM 2088 C CA . GLN A 1 259 ? -5.116 -3.079 32.384 1.00 95.69 259 GLN A CA 1
ATOM 2089 C C . GLN A 1 259 ? -5.480 -1.913 31.456 1.00 95.69 259 GLN A C 1
ATOM 2091 O O . GLN A 1 259 ? -4.666 -1.026 31.200 1.00 95.69 259 GLN A O 1
ATOM 2096 N N . PHE A 1 260 ? -6.709 -1.936 30.938 1.00 96.56 260 PHE A N 1
ATOM 2097 C CA . PHE A 1 260 ? -7.270 -0.912 30.058 1.00 96.56 260 PHE A CA 1
ATOM 2098 C C . PHE A 1 260 ? -8.427 -0.227 30.777 1.00 96.56 260 PHE A C 1
ATOM 2100 O O . PHE A 1 260 ? -9.432 -0.875 31.073 1.00 96.56 260 PHE A O 1
ATOM 2107 N N . ASN A 1 261 ? -8.288 1.071 31.030 1.00 96.31 261 ASN A N 1
ATOM 2108 C CA . ASN A 1 261 ? -9.184 1.827 31.895 1.00 96.31 261 ASN A CA 1
ATOM 2109 C C . ASN A 1 261 ? -9.646 3.133 31.224 1.00 96.31 261 ASN A C 1
ATOM 2111 O O . ASN A 1 261 ? -9.083 3.588 30.229 1.00 96.31 261 ASN A O 1
ATOM 2115 N N . HIS A 1 262 ? -10.711 3.724 31.773 1.00 95.25 262 HIS A N 1
ATOM 2116 C CA . HIS A 1 262 ? -11.180 5.089 31.480 1.00 95.25 262 HIS A CA 1
ATOM 2117 C C . HIS A 1 262 ? -11.306 5.473 29.994 1.00 95.25 262 HIS A C 1
ATOM 2119 O O . HIS A 1 262 ? -11.043 6.615 29.610 1.00 95.25 262 HIS A O 1
ATOM 2125 N N . PHE A 1 263 ? -11.754 4.549 29.138 1.00 96.94 263 PHE A N 1
ATOM 2126 C CA . PHE A 1 263 ? -12.027 4.896 27.746 1.00 96.94 263 PHE A CA 1
ATOM 2127 C C . PHE A 1 263 ? -13.082 6.002 27.641 1.00 96.94 263 PHE A C 1
ATOM 2129 O O . PHE A 1 263 ? -14.152 5.936 28.252 1.00 96.94 263 PHE A O 1
ATOM 2136 N N . LYS A 1 264 ? -12.802 6.997 26.799 1.00 95.19 264 LYS A N 1
ATOM 2137 C CA . LYS A 1 264 ? -13.722 8.088 26.497 1.00 95.19 264 LYS A CA 1
ATOM 2138 C C . LYS A 1 264 ? -13.651 8.467 25.027 1.00 95.19 264 LYS A C 1
ATOM 2140 O O . LYS A 1 264 ? -12.593 8.796 24.495 1.00 95.19 264 LYS A O 1
ATOM 2145 N N . LEU A 1 265 ? -14.816 8.491 24.388 1.00 94.25 265 LEU A N 1
ATOM 2146 C CA . LEU A 1 265 ? -15.001 9.012 23.041 1.00 94.25 265 LEU A CA 1
ATOM 2147 C C . LEU A 1 265 ? -15.556 10.439 23.121 1.00 94.25 265 LEU A C 1
ATOM 2149 O O . LEU A 1 265 ? -16.711 10.644 23.493 1.00 94.25 265 LEU A O 1
ATOM 2153 N N . HIS A 1 266 ? -14.734 11.432 22.782 1.00 92.19 266 HIS A N 1
ATOM 2154 C CA . HIS A 1 266 ? -15.096 12.850 22.907 1.00 92.19 266 HIS A CA 1
ATOM 2155 C C . HIS A 1 266 ? -16.017 13.320 21.782 1.00 92.19 266 HIS A C 1
ATOM 2157 O O . HIS A 1 266 ? -16.902 14.142 22.014 1.00 92.19 266 HIS A O 1
ATOM 2163 N N . THR A 1 267 ? -15.851 12.770 20.576 1.00 90.25 267 THR A N 1
ATOM 2164 C CA . THR A 1 267 ? -16.662 13.118 19.397 1.00 90.25 267 THR A CA 1
ATOM 2165 C C . THR A 1 267 ? -17.428 11.904 18.848 1.00 90.25 267 THR A C 1
ATOM 2167 O O . THR A 1 267 ? -17.153 11.428 17.748 1.00 90.25 267 THR A O 1
ATOM 2170 N N . PRO A 1 268 ? -18.439 11.384 19.579 1.00 89.19 268 PRO A N 1
ATOM 2171 C CA . PRO A 1 268 ? -19.258 10.250 19.125 1.00 89.19 268 PRO A CA 1
ATOM 2172 C C . PRO A 1 268 ? -20.169 10.593 17.934 1.00 89.19 268 PRO A C 1
ATOM 2174 O O . PRO A 1 268 ? -20.829 9.723 17.366 1.00 89.19 268 PRO A O 1
ATOM 2177 N N . PHE A 1 269 ? -20.219 11.867 17.559 1.00 87.44 269 PHE A N 1
ATOM 2178 C CA . PHE A 1 269 ? -20.948 12.403 16.427 1.00 87.44 269 PHE A CA 1
ATOM 2179 C C . PHE A 1 269 ? -20.056 13.444 15.756 1.00 87.44 269 PHE A C 1
ATOM 2181 O O . PHE A 1 269 ? -19.606 14.367 16.435 1.00 87.44 269 PHE A O 1
ATOM 2188 N N . LEU A 1 270 ? -19.792 13.282 14.460 1.00 90.00 270 LEU A N 1
ATOM 2189 C CA . LEU A 1 270 ? -18.955 14.203 13.696 1.00 90.00 270 LEU A CA 1
ATOM 2190 C C . LEU A 1 270 ? -19.403 14.341 12.235 1.00 90.00 270 LEU A C 1
ATOM 2192 O O . LEU A 1 270 ? -20.020 13.439 11.658 1.00 90.00 270 LEU A O 1
ATOM 2196 N N . GLY A 1 271 ? -19.075 15.481 11.640 1.00 90.38 271 GLY A N 1
ATOM 2197 C CA . GLY A 1 271 ? -19.237 15.794 10.225 1.00 90.38 271 GLY A CA 1
ATOM 2198 C C . GLY A 1 271 ? -17.971 15.565 9.397 1.00 90.38 271 GLY A C 1
ATOM 2199 O O . GLY A 1 271 ? -16.873 15.353 9.916 1.00 90.38 271 GLY A O 1
ATOM 2200 N N . MET A 1 272 ? -18.106 15.653 8.072 1.00 91.06 272 MET A N 1
ATOM 2201 C CA . MET A 1 272 ? -16.944 15.739 7.181 1.00 91.06 272 MET A CA 1
ATOM 2202 C C . MET A 1 272 ? -16.127 17.006 7.478 1.00 91.06 272 MET A C 1
ATOM 2204 O O . MET A 1 272 ? -16.679 18.083 7.693 1.00 91.06 272 MET A O 1
ATOM 2208 N N . GLY A 1 273 ? -14.803 16.866 7.495 1.00 91.25 273 GLY A N 1
ATOM 2209 C CA . GLY A 1 273 ? -13.835 17.889 7.899 1.00 91.25 273 GLY A CA 1
ATOM 2210 C C . GLY A 1 273 ? -13.439 17.833 9.380 1.00 91.25 273 GLY A C 1
ATOM 2211 O O . GLY A 1 273 ? -12.424 18.419 9.752 1.00 91.25 273 GLY A O 1
ATOM 2212 N N . GLU A 1 274 ? -14.180 17.106 10.219 1.00 92.44 274 GLU A N 1
ATOM 2213 C CA . GLU A 1 274 ? -13.949 17.045 11.666 1.00 92.44 274 GLU A CA 1
ATOM 2214 C C . GLU A 1 274 ? -13.070 15.862 12.090 1.00 92.44 274 GLU A C 1
ATOM 2216 O O . GLU A 1 274 ? -12.671 15.003 11.292 1.00 92.44 274 GLU A O 1
ATOM 2221 N N . ARG A 1 275 ? -12.739 15.823 13.385 1.00 95.75 275 ARG A N 1
ATOM 2222 C CA . ARG A 1 275 ? -11.861 14.818 13.981 1.00 95.75 275 ARG A CA 1
ATOM 2223 C C . ARG A 1 275 ? -12.613 13.916 14.952 1.00 95.75 275 ARG A C 1
ATOM 2225 O O . ARG A 1 275 ? -13.264 14.378 15.886 1.00 95.75 275 ARG A O 1
ATOM 2232 N N . LEU A 1 276 ? -12.448 12.611 14.766 1.00 96.81 276 LEU A N 1
ATOM 2233 C CA . LEU A 1 276 ? -12.809 11.608 15.760 1.00 96.81 276 LEU A CA 1
ATOM 2234 C C . LEU A 1 276 ? -11.740 11.627 16.860 1.00 96.81 276 LEU A C 1
ATOM 2236 O O . LEU A 1 276 ? -10.598 11.274 16.574 1.00 96.81 276 LEU A O 1
ATOM 2240 N N . SER A 1 277 ? -12.091 12.049 18.072 1.00 97.19 277 SER A N 1
ATOM 2241 C CA . SER A 1 277 ? -11.187 12.223 19.211 1.00 97.19 277 SER A CA 1
ATOM 2242 C C . SER A 1 277 ? -11.573 11.276 20.342 1.00 97.19 277 SER A C 1
ATOM 2244 O O . SER A 1 277 ? -12.739 11.222 20.741 1.00 97.19 277 SER A O 1
ATOM 2246 N N . PHE A 1 278 ? -10.604 10.513 20.838 1.00 97.69 278 PHE A N 1
ATOM 2247 C CA . PHE A 1 278 ? -10.787 9.538 21.908 1.00 97.69 278 PHE A CA 1
ATOM 2248 C C . PHE A 1 278 ? -9.546 9.441 22.794 1.00 97.69 278 PHE A C 1
ATOM 2250 O O . PHE A 1 278 ? -8.431 9.731 22.349 1.00 97.69 278 PHE A O 1
ATOM 2257 N N . GLN A 1 279 ? -9.755 8.994 24.030 1.00 98.06 279 GLN A N 1
ATOM 2258 C CA . GLN A 1 279 ? -8.695 8.704 24.988 1.00 98.06 279 GLN A CA 1
ATOM 2259 C C . GLN A 1 279 ? -8.979 7.437 25.796 1.00 98.06 279 GLN A C 1
ATOM 2261 O O . GLN A 1 279 ? -10.120 6.973 25.842 1.00 98.06 279 GLN A O 1
ATOM 2266 N N . PHE A 1 280 ? -7.942 6.889 26.415 1.00 98.31 280 PHE A N 1
ATOM 2267 C CA . PHE A 1 280 ? -8.008 5.800 27.388 1.00 98.31 280 PHE A CA 1
ATOM 2268 C C . PHE A 1 280 ? -6.709 5.737 28.187 1.00 98.31 280 PHE A C 1
ATOM 2270 O O . PHE A 1 280 ? -5.679 6.241 27.733 1.00 98.31 280 PHE A O 1
ATOM 2277 N N . ASP A 1 281 ? -6.755 5.032 29.310 1.00 98.06 281 ASP A N 1
ATOM 2278 C CA . ASP A 1 281 ? -5.606 4.832 30.180 1.00 98.06 281 ASP A CA 1
ATOM 2279 C C . ASP A 1 281 ? -5.130 3.384 30.106 1.00 98.06 281 ASP A C 1
ATOM 2281 O O . ASP A 1 281 ? -5.927 2.441 30.031 1.00 98.06 281 ASP A O 1
ATOM 2285 N N . LEU A 1 282 ? -3.814 3.211 30.146 1.00 97.06 282 LEU A N 1
ATOM 2286 C CA . LEU A 1 282 ? -3.160 1.922 30.315 1.00 97.06 282 LEU A CA 1
ATOM 2287 C C . LEU A 1 282 ? -2.449 1.892 31.655 1.00 97.06 282 LEU A C 1
ATOM 2289 O O . LEU A 1 282 ? -1.677 2.795 31.963 1.00 97.06 282 LEU A O 1
ATOM 2293 N N . GLN A 1 283 ? -2.653 0.819 32.407 1.00 96.88 283 GLN A N 1
ATOM 2294 C CA . GLN A 1 283 ? -1.881 0.534 33.607 1.00 96.88 283 GLN A CA 1
ATOM 2295 C C . GLN A 1 283 ? -1.047 -0.719 33.370 1.00 96.88 283 GLN A C 1
ATOM 2297 O O . GLN A 1 283 ? -1.572 -1.752 32.956 1.00 96.88 283 GLN A O 1
ATOM 2302 N N . LEU A 1 284 ? 0.255 -0.610 33.611 1.00 95.88 284 LEU A N 1
ATOM 2303 C CA . LEU A 1 284 ? 1.219 -1.691 33.470 1.00 95.88 284 LEU A CA 1
ATOM 2304 C C . LEU A 1 284 ? 1.788 -2.047 34.837 1.00 95.88 284 LEU A C 1
ATOM 2306 O O . LEU A 1 284 ? 2.344 -1.194 35.528 1.00 95.88 284 LEU A O 1
ATOM 2310 N N . GLU A 1 285 ? 1.703 -3.318 35.210 1.00 95.94 285 GLU A N 1
ATOM 2311 C CA . GLU A 1 285 ? 2.264 -3.850 36.458 1.00 95.94 285 GLU A CA 1
ATOM 2312 C C . GLU A 1 285 ? 3.763 -4.165 36.341 1.00 95.94 285 GLU A C 1
ATOM 2314 O O . GLU A 1 285 ? 4.457 -4.292 37.354 1.00 95.94 285 GLU A O 1
ATOM 2319 N N . ARG A 1 286 ? 4.283 -4.236 35.110 1.00 93.06 286 ARG A N 1
ATOM 2320 C CA . ARG A 1 286 ? 5.687 -4.512 34.789 1.00 93.06 286 ARG A CA 1
ATOM 2321 C C . ARG A 1 286 ? 6.084 -3.927 33.436 1.00 93.06 286 ARG A C 1
ATOM 2323 O O . ARG A 1 286 ? 5.226 -3.638 32.600 1.00 93.06 286 ARG A O 1
ATOM 2330 N N . LYS A 1 287 ? 7.395 -3.835 33.202 1.00 93.19 287 LYS A N 1
ATOM 2331 C CA . LYS A 1 287 ? 7.941 -3.399 31.916 1.00 93.19 287 LYS A CA 1
ATOM 2332 C C . LYS A 1 287 ? 7.489 -4.333 30.794 1.00 93.19 287 LYS A C 1
ATOM 2334 O O . LYS A 1 287 ? 7.673 -5.543 30.901 1.00 93.19 287 LYS A O 1
ATOM 2339 N N . SER A 1 288 ? 6.886 -3.774 29.751 1.00 92.69 288 SER A N 1
ATOM 2340 C CA . SER A 1 288 ? 6.234 -4.541 28.685 1.00 92.69 288 SER A CA 1
ATOM 2341 C C . SER A 1 288 ? 6.396 -3.856 27.330 1.00 92.69 288 SER A C 1
ATOM 2343 O O . SER A 1 288 ? 6.347 -2.629 27.230 1.00 92.69 288 SER A O 1
ATOM 2345 N N . LEU A 1 289 ? 6.541 -4.641 26.260 1.00 94.00 289 LEU A N 1
ATOM 2346 C CA . LEU A 1 289 ? 6.465 -4.118 24.898 1.00 94.00 289 LEU A CA 1
ATOM 2347 C C . LEU A 1 289 ? 4.993 -3.961 24.498 1.00 94.00 289 LEU A C 1
ATOM 2349 O O . LEU A 1 289 ? 4.254 -4.942 24.390 1.00 94.00 289 LEU A O 1
ATOM 2353 N N . VAL A 1 290 ? 4.566 -2.721 24.262 1.00 95.12 290 VAL A N 1
ATOM 2354 C CA . VAL A 1 290 ? 3.165 -2.390 23.991 1.00 95.12 290 VAL A CA 1
ATOM 2355 C C . VAL A 1 290 ? 3.019 -1.847 22.579 1.00 95.12 290 VAL A C 1
ATOM 2357 O O . VAL A 1 290 ? 3.575 -0.808 22.221 1.00 95.12 290 VAL A O 1
ATOM 2360 N N . ARG A 1 291 ? 2.223 -2.541 21.767 1.00 95.31 291 ARG A N 1
ATOM 2361 C CA . ARG A 1 291 ? 1.765 -2.113 20.447 1.00 95.31 291 ARG A CA 1
ATOM 2362 C C . ARG A 1 291 ? 0.314 -1.669 20.537 1.00 95.31 291 ARG A C 1
ATOM 2364 O O . ARG A 1 291 ? -0.576 -2.495 20.723 1.00 95.31 291 ARG A O 1
ATOM 2371 N N . ILE A 1 292 ? 0.090 -0.376 20.328 1.00 96.31 292 ILE A N 1
ATOM 2372 C CA . ILE A 1 292 ? -1.235 0.240 20.358 1.00 96.31 292 ILE A CA 1
ATOM 2373 C C . ILE A 1 292 ? -1.696 0.498 18.928 1.00 96.31 292 ILE A C 1
ATOM 2375 O O . ILE A 1 292 ? -1.035 1.184 18.137 1.00 96.31 292 ILE A O 1
ATOM 2379 N N . GLU A 1 293 ? -2.864 -0.028 18.597 1.00 97.12 293 GLU A N 1
ATOM 2380 C CA . GLU A 1 293 ? -3.537 0.174 17.325 1.00 97.12 293 GLU A CA 1
ATOM 2381 C C . GLU A 1 293 ? -5.003 0.531 17.567 1.00 97.12 293 GLU A C 1
ATOM 2383 O O . GLU A 1 293 ? -5.591 0.246 18.608 1.00 97.12 293 GLU A O 1
ATOM 2388 N N . TYR A 1 294 ? -5.615 1.160 16.574 1.00 97.75 294 TYR A N 1
ATOM 2389 C CA . TYR A 1 294 ? -7.061 1.311 16.537 1.00 97.75 294 TYR A CA 1
ATOM 2390 C C . TYR A 1 294 ? -7.567 0.915 15.160 1.00 97.75 294 TYR A C 1
ATOM 2392 O O . TYR A 1 294 ? -6.905 1.153 14.144 1.00 97.75 294 TYR A O 1
ATOM 2400 N N . ALA A 1 295 ? -8.740 0.298 15.106 1.00 97.44 295 ALA A N 1
ATOM 2401 C CA . ALA A 1 295 ? -9.421 0.031 13.854 1.00 97.44 295 ALA A CA 1
ATOM 2402 C C . ALA A 1 295 ? -10.660 0.902 13.718 1.00 97.44 295 ALA A C 1
ATOM 2404 O O . ALA A 1 295 ? -11.435 1.078 14.653 1.00 97.44 295 ALA A O 1
ATOM 2405 N N . LEU A 1 296 ? -10.848 1.422 12.510 1.00 97.12 296 LEU A N 1
ATOM 2406 C CA . LEU A 1 296 ? -12.100 2.033 12.105 1.00 97.12 296 LEU A CA 1
ATOM 2407 C C . LEU A 1 296 ? -12.840 1.056 11.201 1.00 97.12 296 LEU A C 1
ATOM 2409 O O . LEU A 1 296 ? -12.298 0.557 10.208 1.00 97.12 296 LEU A O 1
ATOM 2413 N N . HIS A 1 297 ? -14.080 0.776 11.568 1.00 95.75 297 HIS A N 1
ATOM 2414 C CA . HIS A 1 297 ? -15.011 -0.040 10.808 1.00 95.75 297 HIS A CA 1
ATOM 2415 C C . HIS A 1 297 ? -15.864 0.898 9.975 1.00 95.75 297 HIS A C 1
ATOM 2417 O O . HIS A 1 297 ? -16.829 1.479 10.470 1.00 95.75 297 HIS A O 1
ATOM 2423 N N . PHE A 1 298 ? -15.474 1.062 8.713 1.00 93.88 298 PHE A N 1
ATOM 2424 C CA . PHE A 1 298 ? -16.138 1.983 7.806 1.00 93.88 298 PHE A CA 1
ATOM 2425 C C . PHE A 1 298 ? -17.404 1.368 7.230 1.00 93.88 298 PHE A C 1
ATOM 2427 O O . PHE A 1 298 ? -17.323 0.323 6.583 1.00 93.88 298 PHE A O 1
ATOM 2434 N N . LYS A 1 299 ? -18.553 2.022 7.406 1.00 91.50 299 LYS A N 1
ATOM 2435 C CA . LYS A 1 299 ? -19.793 1.648 6.715 1.00 91.50 299 LYS A CA 1
ATOM 2436 C C . LYS A 1 299 ? -19.558 1.611 5.202 1.00 91.50 299 LYS A C 1
ATOM 2438 O O . LYS A 1 299 ? -18.953 2.527 4.646 1.00 91.50 299 LYS A O 1
ATOM 2443 N N . LYS A 1 300 ? -20.039 0.561 4.540 1.00 90.31 300 LYS A N 1
ATOM 2444 C CA . LYS A 1 300 ? -20.053 0.400 3.079 1.00 90.31 300 LYS A CA 1
ATOM 2445 C C . LYS A 1 300 ? -21.460 0.633 2.529 1.00 90.31 300 LYS A C 1
ATOM 2447 O O . LYS A 1 300 ? -22.440 0.572 3.268 1.00 90.31 300 LYS A O 1
ATOM 2452 N N . LYS A 1 301 ? -21.573 0.782 1.205 1.00 87.50 301 LYS A N 1
ATOM 2453 C CA . LYS A 1 301 ? -22.864 0.865 0.494 1.00 87.50 301 LYS A CA 1
ATOM 2454 C C . LYS A 1 301 ? -23.810 -0.302 0.810 1.00 87.50 301 LYS A C 1
ATOM 2456 O O . LYS A 1 301 ? -25.013 -0.092 0.859 1.00 87.50 301 LYS A O 1
ATOM 2461 N N . SER A 1 302 ? -23.276 -1.509 1.033 1.00 84.75 302 SER A N 1
ATOM 2462 C CA . SER A 1 302 ? -24.068 -2.706 1.361 1.00 84.75 302 SER A CA 1
ATOM 2463 C C . SER A 1 302 ? -24.691 -2.679 2.763 1.00 84.75 302 SER A C 1
ATOM 2465 O O . SER A 1 302 ? -25.546 -3.506 3.062 1.00 84.75 302 SER A O 1
ATOM 2467 N N . GLY A 1 303 ? -24.250 -1.766 3.635 1.00 79.38 303 GLY A N 1
ATOM 2468 C CA . GLY A 1 303 ? -24.556 -1.782 5.066 1.00 79.38 303 GLY A CA 1
ATOM 2469 C C . GLY A 1 303 ? -23.569 -2.602 5.907 1.00 79.38 303 GLY A C 1
ATOM 2470 O O . GLY A 1 303 ? -23.626 -2.522 7.131 1.00 79.38 303 GLY A O 1
ATOM 2471 N N . ASP A 1 304 ? -22.641 -3.338 5.283 1.00 85.38 304 ASP A N 1
ATOM 2472 C CA . ASP A 1 304 ? -21.546 -4.010 5.994 1.00 85.38 304 ASP A CA 1
ATOM 2473 C C . ASP A 1 304 ? -20.399 -3.042 6.306 1.00 85.38 304 ASP A C 1
ATOM 2475 O O . ASP A 1 304 ? -20.386 -1.882 5.884 1.00 85.38 304 ASP A O 1
ATOM 2479 N N . TYR A 1 305 ? -19.382 -3.548 7.003 1.00 90.56 305 TYR A N 1
ATOM 2480 C CA . TYR A 1 305 ? -18.269 -2.750 7.494 1.00 90.56 305 TYR A CA 1
ATOM 2481 C C . TYR A 1 305 ? -16.929 -3.170 6.887 1.00 90.56 305 TYR A C 1
ATOM 2483 O O . TYR A 1 305 ? -16.601 -4.347 6.746 1.00 90.56 305 TYR A O 1
ATOM 2491 N N . GLY A 1 306 ? -16.134 -2.183 6.482 1.00 92.31 306 GLY A N 1
ATOM 2492 C CA . GLY A 1 306 ? -14.745 -2.346 6.072 1.00 92.31 306 GLY A CA 1
ATOM 2493 C C . GLY A 1 306 ? -13.821 -2.003 7.226 1.00 92.31 306 GLY A C 1
ATOM 2494 O O . GLY A 1 306 ? -13.658 -0.828 7.547 1.00 92.31 306 GLY A O 1
ATOM 2495 N N . ARG A 1 307 ? -13.196 -3.012 7.832 1.00 94.12 307 ARG A N 1
ATOM 2496 C CA . ARG A 1 307 ? -12.235 -2.809 8.918 1.00 94.12 307 ARG A CA 1
ATOM 2497 C C . ARG A 1 307 ? -10.905 -2.288 8.374 1.00 94.12 307 ARG A C 1
ATOM 2499 O O . ARG A 1 307 ? -10.309 -2.891 7.480 1.00 94.12 307 ARG A O 1
ATOM 2506 N N . LYS A 1 308 ? -10.405 -1.187 8.934 1.00 95.00 308 LYS A N 1
ATOM 2507 C CA . LYS A 1 308 ? -9.074 -0.643 8.638 1.00 95.00 308 LYS A CA 1
ATOM 2508 C C . LYS A 1 308 ? -8.326 -0.361 9.934 1.00 95.00 308 LYS A C 1
ATOM 2510 O O . LYS A 1 308 ? -8.732 0.511 10.691 1.00 95.00 308 LYS A O 1
ATOM 2515 N N . VAL A 1 309 ? -7.213 -1.064 10.128 1.00 95.19 309 VAL A N 1
ATOM 2516 C CA . VAL A 1 309 ? -6.314 -0.905 11.281 1.00 95.19 309 VAL A CA 1
ATOM 2517 C C . VAL A 1 309 ? -5.294 0.203 11.022 1.00 95.19 309 VAL A C 1
ATOM 2519 O O . VAL A 1 309 ? -4.698 0.279 9.937 1.00 95.19 309 VAL A O 1
ATOM 2522 N N . PHE A 1 310 ? -5.073 1.028 12.037 1.00 94.94 310 PHE A N 1
ATOM 2523 C CA . PHE A 1 310 ? -4.079 2.088 12.098 1.00 94.94 310 PHE A CA 1
ATOM 2524 C C . PHE A 1 310 ? -3.165 1.845 13.300 1.00 94.94 310 PHE A C 1
ATOM 2526 O O . PHE A 1 310 ? -3.642 1.643 14.414 1.00 94.94 310 PHE A O 1
ATOM 2533 N N . LYS A 1 311 ? -1.848 1.901 13.077 1.00 93.94 311 LYS A N 1
ATOM 2534 C CA . LYS A 1 311 ? -0.868 1.861 14.165 1.00 93.94 311 LYS A CA 1
ATOM 2535 C C . LYS A 1 311 ? -0.827 3.230 14.840 1.00 93.94 311 LYS A C 1
ATOM 2537 O O . LYS A 1 311 ? -0.680 4.232 14.139 1.00 93.94 311 LYS A O 1
ATOM 2542 N N . LEU A 1 312 ? -0.970 3.259 16.162 1.00 95.06 312 LEU A N 1
ATOM 2543 C CA . LEU A 1 312 ? -0.789 4.456 16.982 1.00 95.06 312 LEU A CA 1
ATOM 2544 C C . LEU A 1 312 ? 0.659 4.510 17.468 1.00 95.06 312 LEU A C 1
ATOM 2546 O O . LEU A 1 312 ? 1.373 5.456 17.149 1.00 95.06 312 LEU A O 1
ATOM 2550 N N . SER A 1 313 ? 1.113 3.460 18.147 1.00 95.12 313 SER A N 1
ATOM 2551 C CA . SER A 1 313 ? 2.474 3.362 18.675 1.00 95.12 313 SER A CA 1
ATOM 2552 C C . SER A 1 313 ? 2.922 1.907 18.842 1.00 95.12 313 SER A C 1
ATOM 2554 O O . SER A 1 313 ? 2.136 0.967 18.736 1.00 95.12 313 SER A O 1
ATOM 2556 N N . GLU A 1 314 ? 4.224 1.712 19.025 1.00 94.44 314 GLU A N 1
ATOM 2557 C CA . GLU A 1 314 ? 4.825 0.458 19.487 1.00 94.44 314 GLU A CA 1
ATOM 2558 C C . GLU A 1 314 ? 6.114 0.823 20.206 1.00 94.44 314 GLU A C 1
ATOM 2560 O O . GLU A 1 314 ? 7.020 1.363 19.570 1.00 94.44 314 GLU A O 1
ATOM 2565 N N . MET A 1 315 ? 6.154 0.607 21.514 1.00 94.25 315 MET A N 1
ATOM 2566 C CA . MET A 1 315 ? 7.287 0.982 22.353 1.00 94.25 315 MET A CA 1
ATOM 2567 C C . MET A 1 315 ? 7.330 0.125 23.613 1.00 94.25 315 MET A C 1
ATOM 2569 O O . MET A 1 315 ? 6.322 -0.451 24.019 1.00 94.25 315 MET A O 1
ATOM 2573 N N . GLU A 1 316 ? 8.513 0.027 24.205 1.00 94.12 316 GLU A N 1
ATOM 2574 C CA . GLU A 1 316 ? 8.692 -0.579 25.518 1.00 94.12 316 GLU A CA 1
ATOM 2575 C C . GLU A 1 316 ? 8.307 0.453 26.579 1.00 94.12 316 GLU A C 1
ATOM 2577 O O . GLU A 1 316 ? 8.794 1.584 26.545 1.00 94.12 316 GLU A O 1
ATOM 2582 N N . LEU A 1 317 ? 7.393 0.081 27.470 1.00 94.44 317 LEU A N 1
ATOM 2583 C CA . LEU A 1 317 ? 6.886 0.930 28.543 1.00 94.44 317 LEU A CA 1
ATOM 2584 C C . LEU A 1 317 ? 7.237 0.299 29.887 1.00 94.44 317 LEU A C 1
ATOM 2586 O O . LEU A 1 317 ? 7.135 -0.919 30.036 1.00 94.44 317 LEU A O 1
ATOM 2590 N N . ASP A 1 318 ? 7.649 1.121 30.847 1.00 95.75 318 ASP A N 1
ATOM 2591 C CA . ASP A 1 318 ? 7.898 0.703 32.226 1.00 95.75 318 ASP A CA 1
ATOM 2592 C C . ASP A 1 318 ? 6.587 0.440 32.989 1.00 95.75 318 ASP A C 1
ATOM 2594 O O . ASP A 1 318 ? 5.480 0.631 32.488 1.00 95.75 318 ASP A O 1
ATOM 2598 N N . LYS A 1 319 ? 6.712 -0.032 34.232 1.00 96.50 319 LYS A N 1
ATOM 2599 C CA . LYS A 1 319 ? 5.579 -0.120 35.158 1.00 96.50 319 LYS A CA 1
ATOM 2600 C C . LYS A 1 319 ? 5.038 1.287 35.430 1.00 96.50 319 LYS A C 1
ATOM 2602 O O . LYS A 1 319 ? 5.798 2.156 35.855 1.00 96.50 319 LYS A O 1
ATOM 2607 N N . GLY A 1 320 ? 3.734 1.489 35.277 1.00 96.62 320 GLY A N 1
ATOM 2608 C CA . GLY A 1 320 ? 3.105 2.784 35.525 1.00 96.62 320 GLY A CA 1
ATOM 2609 C C . GLY A 1 320 ? 1.749 2.942 34.852 1.00 96.62 320 GLY A C 1
ATOM 2610 O O . GLY A 1 320 ? 1.199 1.991 34.297 1.00 96.62 320 GLY A O 1
ATOM 2611 N N . GLU A 1 321 ? 1.227 4.162 34.916 1.00 97.12 321 GLU A N 1
ATOM 2612 C CA . GLU A 1 321 ? -0.009 4.578 34.256 1.00 97.12 321 GLU A CA 1
ATOM 2613 C C . GLU A 1 321 ? 0.310 5.504 33.081 1.00 97.12 321 GLU A C 1
ATOM 2615 O O . GLU A 1 321 ? 1.173 6.379 33.174 1.00 97.12 321 GLU A O 1
ATOM 2620 N N . TYR A 1 322 ? -0.389 5.300 31.969 1.00 97.31 322 TYR A N 1
ATOM 2621 C CA . TYR A 1 322 ? -0.164 6.006 30.716 1.00 97.31 322 TYR A CA 1
ATOM 2622 C C . TYR A 1 322 ? -1.498 6.440 30.118 1.00 97.31 322 TYR A C 1
ATOM 2624 O O . TYR A 1 322 ? -2.315 5.596 29.751 1.00 97.31 322 TYR A O 1
ATOM 2632 N N . GLU A 1 323 ? -1.689 7.746 29.953 1.00 97.62 323 GLU A N 1
ATOM 2633 C CA . GLU A 1 323 ? -2.819 8.289 29.199 1.00 97.62 323 GLU A CA 1
ATOM 2634 C C . GLU A 1 323 ? -2.500 8.269 27.697 1.00 97.62 323 GLU A C 1
ATOM 2636 O O . GLU A 1 323 ? -1.440 8.716 27.245 1.00 97.62 323 GLU A O 1
ATOM 2641 N N . VAL A 1 324 ? -3.438 7.766 26.897 1.00 97.81 324 VAL A N 1
ATOM 2642 C CA . VAL A 1 324 ? -3.332 7.721 25.439 1.00 97.81 324 VAL A CA 1
ATOM 2643 C C . VAL A 1 324 ? -4.462 8.532 24.835 1.00 97.81 324 VAL A C 1
ATOM 2645 O O . VAL A 1 324 ? -5.628 8.194 24.994 1.00 97.81 324 VAL A O 1
ATOM 2648 N N . THR A 1 325 ? -4.112 9.560 24.062 1.00 97.75 325 THR A N 1
ATOM 2649 C CA . THR A 1 325 ? -5.074 10.380 23.312 1.00 97.75 325 THR A CA 1
ATOM 2650 C C . THR A 1 325 ? -4.822 10.277 21.813 1.00 97.75 325 THR A C 1
ATOM 2652 O O . THR A 1 325 ? -3.675 10.292 21.352 1.00 97.75 325 THR A O 1
ATOM 2655 N N . LYS A 1 326 ? -5.892 10.195 21.014 1.00 97.62 326 LYS A N 1
ATOM 2656 C CA . LYS A 1 326 ? -5.786 10.164 19.554 1.00 97.62 326 LYS A CA 1
ATOM 2657 C C . LYS A 1 326 ? -6.930 10.883 18.856 1.00 97.62 326 LYS A C 1
ATOM 2659 O O . LYS A 1 326 ? -8.099 10.698 19.168 1.00 97.62 326 LYS A O 1
ATOM 2664 N N . GLU A 1 327 ? -6.559 11.604 17.800 1.00 97.69 327 GLU A N 1
ATOM 2665 C CA . GLU A 1 327 ? -7.490 12.175 16.833 1.00 97.69 327 GLU A CA 1
ATOM 2666 C C . GLU A 1 327 ? -7.337 11.561 15.434 1.00 97.69 327 GLU A C 1
ATOM 2668 O O . GLU A 1 327 ? -6.216 11.347 14.952 1.00 97.69 327 GLU A O 1
ATOM 2673 N N . HIS A 1 328 ? -8.454 11.333 14.743 1.00 96.94 328 HIS A N 1
ATOM 2674 C CA . HIS A 1 328 ? -8.507 10.891 13.349 1.00 96.94 328 HIS A CA 1
ATOM 2675 C C . HIS A 1 328 ? -9.354 11.849 12.507 1.00 96.94 328 HIS A C 1
ATOM 2677 O O . HIS A 1 328 ? -10.550 11.989 12.742 1.00 96.94 328 HIS A O 1
ATOM 2683 N N . LEU A 1 329 ? -8.745 12.482 11.502 1.00 95.50 329 LEU A N 1
ATOM 2684 C CA . LEU A 1 329 ? -9.427 13.420 10.607 1.00 95.50 329 LEU A CA 1
ATOM 2685 C C . LEU A 1 329 ? -10.279 12.684 9.566 1.00 95.50 329 LEU A C 1
ATOM 2687 O O . LEU A 1 329 ? -9.756 11.874 8.798 1.00 95.50 329 LEU A O 1
ATOM 2691 N N . PHE A 1 330 ? -11.564 13.022 9.490 1.00 94.19 330 PHE A N 1
ATOM 2692 C CA . PHE A 1 330 ? -12.471 12.564 8.442 1.00 94.19 330 PHE A CA 1
ATOM 2693 C C . PHE A 1 330 ? -12.562 13.625 7.354 1.00 94.19 330 PHE A C 1
ATOM 2695 O O . PHE A 1 330 ? -13.271 14.610 7.497 1.00 94.19 330 PHE A O 1
ATOM 2702 N N . LYS A 1 331 ? -11.842 13.431 6.250 1.00 91.81 331 LYS A N 1
ATOM 2703 C CA . LYS A 1 331 ? -11.900 14.308 5.074 1.00 91.81 331 LYS A CA 1
ATOM 2704 C C . LYS A 1 331 ? -12.005 13.491 3.799 1.00 91.81 331 LYS A C 1
ATOM 2706 O O . LYS A 1 331 ? -11.651 12.313 3.789 1.00 91.81 331 LYS A O 1
ATOM 2711 N N . GLU A 1 332 ? -12.451 14.128 2.727 1.00 89.12 332 GLU A N 1
ATOM 2712 C CA . GLU A 1 332 ? -12.481 13.498 1.413 1.00 89.12 332 GLU A CA 1
ATOM 2713 C C . GLU A 1 332 ? -11.067 13.111 0.964 1.00 89.12 332 GLU A C 1
ATOM 2715 O O . GLU A 1 332 ? -10.115 13.891 1.063 1.00 89.12 332 GLU A O 1
ATOM 2720 N N . ILE A 1 333 ? -10.931 11.864 0.511 1.00 90.38 333 ILE A N 1
ATOM 2721 C CA . ILE A 1 333 ? -9.695 11.303 -0.033 1.00 90.38 333 ILE A CA 1
ATOM 2722 C C . ILE A 1 333 ? -10.034 10.433 -1.243 1.00 90.38 333 ILE A C 1
ATOM 2724 O O . ILE A 1 333 ? -11.051 9.745 -1.258 1.00 90.38 333 ILE A O 1
ATOM 2728 N N . SER A 1 334 ? -9.144 10.388 -2.233 1.00 86.81 334 SER A N 1
ATOM 2729 C CA . SER A 1 334 ? -9.357 9.627 -3.476 1.00 86.81 334 SER A CA 1
ATOM 2730 C C . SER A 1 334 ? -9.470 8.111 -3.272 1.00 86.81 334 SER A C 1
ATOM 2732 O O . SER A 1 334 ? -10.045 7.405 -4.092 1.00 86.81 334 SER A O 1
ATOM 2734 N N . THR A 1 335 ? -8.927 7.589 -2.170 1.00 86.94 335 THR A N 1
ATOM 2735 C CA . THR A 1 335 ? -8.848 6.143 -1.906 1.00 86.94 335 THR A CA 1
ATOM 2736 C C . THR A 1 335 ? -10.032 5.591 -1.113 1.00 86.94 335 THR A C 1
ATOM 2738 O O . THR A 1 335 ? -10.075 4.385 -0.843 1.00 86.94 335 THR A O 1
ATOM 2741 N N . ARG A 1 336 ? -10.985 6.437 -0.694 1.00 89.38 336 ARG A N 1
ATOM 2742 C CA . ARG A 1 336 ? -12.124 6.001 0.118 1.00 89.38 336 ARG A CA 1
ATOM 2743 C C . ARG A 1 336 ? -13.364 6.853 -0.097 1.00 89.38 336 ARG A C 1
ATOM 2745 O O . ARG A 1 336 ? -13.351 8.054 0.129 1.00 89.38 336 ARG A O 1
ATOM 2752 N N . VAL A 1 337 ? -14.463 6.165 -0.381 1.00 91.00 337 VAL A N 1
ATOM 2753 C CA . VAL A 1 337 ? -15.812 6.729 -0.316 1.00 91.00 337 VAL A CA 1
ATOM 2754 C C . VAL A 1 337 ? -16.352 6.564 1.103 1.00 91.00 337 VAL A C 1
ATOM 2756 O O . VAL A 1 337 ? -16.321 5.458 1.652 1.00 91.00 337 VAL A O 1
ATOM 2759 N N . TYR A 1 338 ? -16.836 7.655 1.691 1.00 92.38 338 TYR A N 1
ATOM 2760 C CA . TYR A 1 338 ? -17.496 7.659 2.995 1.00 92.38 338 TYR A CA 1
ATOM 2761 C C . TYR A 1 338 ? -19.011 7.539 2.831 1.00 92.38 338 TYR A C 1
ATOM 2763 O O . TYR A 1 338 ? -19.586 8.035 1.867 1.00 92.38 338 TYR A O 1
ATOM 2771 N N . TYR A 1 339 ? -19.654 6.889 3.797 1.00 91.00 339 TYR A N 1
ATOM 2772 C CA . TYR A 1 339 ? -21.103 6.732 3.844 1.00 91.00 339 TYR A CA 1
ATOM 2773 C C . TYR A 1 339 ? -21.619 7.270 5.172 1.00 91.00 339 TYR A C 1
ATOM 2775 O O . TYR A 1 339 ? -21.044 6.978 6.225 1.00 91.00 339 TYR A O 1
ATOM 2783 N N . GLN A 1 340 ? -22.713 8.028 5.120 1.00 91.12 340 GLN A N 1
ATOM 2784 C CA . GLN A 1 340 ? -23.388 8.527 6.313 1.00 91.12 340 GLN A CA 1
ATOM 2785 C C . GLN A 1 340 ? -23.893 7.369 7.179 1.00 91.12 340 GLN A C 1
ATOM 2787 O O . GLN A 1 340 ? -24.443 6.383 6.666 1.00 91.12 340 GLN A O 1
ATOM 2792 N N . GLY A 1 341 ? -23.753 7.506 8.496 1.00 90.75 341 GLY A N 1
ATOM 2793 C CA . GLY A 1 341 ? -24.278 6.541 9.453 1.00 90.75 341 GLY A CA 1
ATOM 2794 C C . GLY A 1 341 ? -23.335 6.222 10.605 1.00 90.75 341 GLY A C 1
ATOM 2795 O O . GLY A 1 341 ? -22.332 6.894 10.816 1.00 90.75 341 GLY A O 1
ATOM 2796 N N . VAL A 1 342 ? -23.658 5.150 11.325 1.00 91.88 342 VAL A N 1
ATOM 2797 C CA . VAL A 1 342 ? -22.819 4.519 12.347 1.00 91.88 342 VAL A CA 1
ATOM 2798 C C . VAL A 1 342 ? -21.604 3.851 11.720 1.00 91.88 342 VAL A C 1
ATOM 2800 O O . VAL A 1 342 ? -21.741 2.987 10.852 1.00 91.88 342 VAL A O 1
ATOM 2803 N N . HIS A 1 343 ? -20.437 4.189 12.241 1.00 94.25 343 HIS A N 1
ATOM 2804 C CA . HIS A 1 343 ? -19.156 3.504 12.089 1.00 94.25 343 HIS A CA 1
ATOM 2805 C C . HIS A 1 343 ? -18.710 3.011 13.473 1.00 94.25 343 HIS A C 1
ATOM 2807 O O . HIS A 1 343 ? -19.324 3.366 14.479 1.00 94.25 343 HIS A O 1
ATOM 2813 N N . PHE A 1 344 ? -17.656 2.196 13.547 1.00 94.94 344 PHE A N 1
ATOM 2814 C CA . PHE A 1 344 ? -17.123 1.748 14.842 1.00 94.94 344 PHE A CA 1
ATOM 2815 C C . PHE A 1 344 ? -15.646 2.068 14.994 1.00 94.94 344 PHE A C 1
ATOM 2817 O O . PHE A 1 344 ? -14.866 1.881 14.057 1.00 94.94 344 PHE A O 1
ATOM 2824 N N . LEU A 1 345 ? -15.279 2.505 16.191 1.00 97.44 345 LEU A N 1
ATOM 2825 C CA . LEU A 1 345 ? -13.912 2.576 16.674 1.00 97.44 345 LEU A CA 1
ATOM 2826 C C . LEU A 1 345 ? -13.632 1.321 17.498 1.00 97.44 345 LEU A C 1
ATOM 2828 O O . LEU A 1 345 ? -14.446 0.931 18.323 1.00 97.44 345 LEU A O 1
ATOM 2832 N N . GLU A 1 346 ? -12.487 0.696 17.275 1.00 97.25 346 GLU A N 1
ATOM 2833 C CA . GLU A 1 346 ? -12.016 -0.471 18.015 1.00 97.25 346 GLU A CA 1
ATOM 2834 C C . GLU A 1 346 ? -10.603 -0.186 18.532 1.00 97.25 346 GLU A C 1
ATOM 2836 O O . GLU A 1 346 ? -9.754 0.231 17.742 1.00 97.25 346 GLU A O 1
ATOM 2841 N N . ILE A 1 347 ? -10.343 -0.417 19.820 1.00 97.88 347 ILE A N 1
ATOM 2842 C CA . ILE A 1 347 ? -9.013 -0.286 20.429 1.00 97.88 347 ILE A CA 1
ATOM 2843 C C . ILE A 1 347 ? -8.366 -1.661 20.527 1.00 97.88 347 ILE A C 1
ATOM 2845 O O . ILE A 1 347 ? -8.964 -2.605 21.050 1.00 97.88 347 ILE A O 1
ATOM 2849 N N . ILE A 1 348 ? -7.147 -1.764 20.001 1.00 96.25 348 ILE A N 1
ATOM 2850 C CA . ILE A 1 348 ? -6.403 -3.013 19.872 1.00 96.25 348 ILE A CA 1
ATOM 2851 C C . ILE A 1 348 ? -5.041 -2.816 20.525 1.00 96.25 348 ILE A C 1
ATOM 2853 O O . ILE A 1 348 ? -4.290 -1.917 20.149 1.00 96.25 348 ILE A O 1
ATOM 2857 N N . ILE A 1 349 ? -4.703 -3.676 21.476 1.00 95.94 349 ILE A N 1
ATOM 2858 C CA . ILE A 1 349 ? -3.409 -3.643 22.155 1.00 95.94 349 ILE A CA 1
ATOM 2859 C C . ILE A 1 349 ? -2.811 -5.035 22.056 1.00 95.94 349 ILE A C 1
ATOM 2861 O O . ILE A 1 349 ? -3.478 -6.016 22.388 1.00 95.94 349 ILE A O 1
ATOM 2865 N N . ASN A 1 350 ? -1.582 -5.128 21.541 1.00 94.69 350 ASN A N 1
ATOM 2866 C CA . ASN A 1 350 ? -0.879 -6.404 21.356 1.00 94.69 350 ASN A CA 1
ATOM 2867 C C . ASN A 1 350 ? -1.747 -7.442 20.614 1.00 94.69 350 ASN A C 1
ATOM 2869 O O . ASN A 1 350 ? -1.803 -8.622 20.938 1.00 94.69 350 ASN A O 1
ATOM 2873 N N . GLY A 1 351 ? -2.497 -6.965 19.616 1.00 92.00 351 GLY A N 1
ATOM 2874 C CA . GLY A 1 351 ? -3.389 -7.774 18.790 1.00 92.00 351 GLY A CA 1
ATOM 2875 C C . GLY A 1 351 ? -4.754 -8.112 19.400 1.00 92.00 351 GLY A C 1
ATOM 2876 O O . GLY A 1 351 ? -5.650 -8.498 18.647 1.00 92.00 351 GLY A O 1
ATOM 2877 N N . LYS A 1 352 ? -4.961 -7.921 20.708 1.00 93.31 352 LYS A N 1
ATOM 2878 C CA . LYS A 1 352 ? -6.244 -8.159 21.382 1.00 93.31 352 LYS A CA 1
ATOM 2879 C C . LYS A 1 352 ? -7.133 -6.920 21.322 1.00 93.31 352 LYS A C 1
ATOM 2881 O O . LYS A 1 352 ? -6.673 -5.808 21.565 1.00 93.31 352 LYS A O 1
ATOM 2886 N N . THR A 1 353 ? -8.416 -7.113 21.039 1.00 94.25 353 THR A N 1
ATOM 2887 C CA . THR A 1 353 ? -9.431 -6.057 21.135 1.00 94.25 353 THR A CA 1
ATOM 2888 C C . THR A 1 353 ? -9.794 -5.810 22.600 1.00 94.25 353 THR A C 1
ATOM 2890 O O . THR A 1 353 ? -10.187 -6.743 23.299 1.00 94.25 353 THR A O 1
ATOM 2893 N N . PHE A 1 354 ? -9.683 -4.560 23.049 1.00 95.12 354 PHE A N 1
ATOM 2894 C CA . PHE A 1 354 ? -10.037 -4.139 24.413 1.00 95.12 354 PHE A CA 1
ATOM 2895 C C . PHE A 1 354 ? -11.337 -3.346 24.472 1.00 95.12 354 PHE A C 1
ATOM 2897 O O . PHE A 1 354 ? -12.086 -3.473 25.434 1.00 95.12 354 PHE A O 1
ATOM 2904 N N . HIS A 1 355 ? -11.626 -2.555 23.438 1.00 95.38 355 HIS A N 1
ATOM 2905 C CA . HIS A 1 355 ? -12.828 -1.728 23.399 1.00 95.38 355 HIS A CA 1
ATOM 2906 C C . HIS A 1 355 ? -13.380 -1.627 21.987 1.00 95.38 355 HIS A C 1
ATOM 2908 O O . HIS A 1 355 ? -12.612 -1.627 21.020 1.00 95.38 355 HIS A O 1
ATOM 2914 N N . LYS A 1 356 ? -14.700 -1.497 21.857 1.00 94.81 356 LYS A N 1
ATOM 2915 C CA . LYS A 1 356 ? -15.353 -1.176 20.588 1.00 94.81 356 LYS A CA 1
ATOM 2916 C C . LYS A 1 356 ? -16.571 -0.288 20.831 1.00 94.81 356 LYS A C 1
ATOM 2918 O O . LYS A 1 356 ? -17.496 -0.695 21.518 1.00 94.81 356 LYS A O 1
ATOM 2923 N N . GLU A 1 357 ? -16.580 0.892 20.220 1.00 92.94 357 GLU A N 1
ATOM 2924 C CA . GLU A 1 357 ? -17.585 1.940 20.435 1.00 92.94 357 GLU A CA 1
ATOM 2925 C C . GLU A 1 357 ? -18.154 2.419 19.087 1.00 92.94 357 GLU A C 1
ATOM 2927 O O . GLU A 1 357 ? -17.382 2.623 18.138 1.00 92.94 357 GLU A O 1
ATOM 2932 N N . PRO A 1 358 ? -19.476 2.613 18.946 1.00 93.44 358 PRO A N 1
ATOM 2933 C CA . PRO A 1 358 ? -20.040 3.248 17.763 1.00 93.44 358 PRO A CA 1
ATOM 2934 C C . PRO A 1 358 ? -19.819 4.765 17.763 1.00 93.44 358 PRO A C 1
ATOM 2936 O O . PRO A 1 358 ? -19.838 5.426 18.797 1.00 93.44 358 PRO A O 1
ATOM 2939 N N . PHE A 1 359 ? -19.712 5.340 16.570 1.00 93.44 359 PHE A N 1
ATOM 2940 C CA . PHE A 1 359 ? -19.801 6.783 16.351 1.00 93.44 359 PHE A CA 1
ATOM 2941 C C . PHE A 1 359 ? -20.564 7.071 15.061 1.00 93.44 359 PHE A C 1
ATOM 2943 O O . PHE A 1 359 ? -20.601 6.239 14.155 1.00 93.44 359 PHE A O 1
ATOM 2950 N N . PHE A 1 360 ? -21.178 8.245 14.953 1.00 92.12 360 PHE A N 1
ATOM 2951 C CA . PHE A 1 360 ? -21.959 8.628 13.780 1.00 92.12 360 PHE A CA 1
ATOM 2952 C C . PHE A 1 360 ? -21.214 9.644 12.919 1.00 92.12 360 PHE A C 1
ATOM 2954 O O . PHE A 1 360 ? -20.839 10.710 13.402 1.00 92.12 360 PHE A O 1
ATOM 2961 N N . LEU A 1 361 ? -21.055 9.324 11.635 1.00 92.94 361 LEU A N 1
ATOM 2962 C CA . LEU A 1 361 ? -20.537 10.232 10.619 1.00 92.94 361 LEU A CA 1
ATOM 2963 C C . LEU A 1 361 ? -21.699 10.809 9.809 1.00 92.94 361 LEU A C 1
ATOM 2965 O O . LEU A 1 361 ? -22.427 10.059 9.150 1.00 92.94 361 LEU A O 1
ATOM 2969 N N . SER A 1 362 ? -21.833 12.132 9.808 1.00 89.62 362 SER A N 1
ATOM 2970 C CA . SER A 1 362 ? -22.717 12.852 8.891 1.00 89.62 362 SER A CA 1
ATOM 2971 C C . SER A 1 362 ? -21.932 13.412 7.713 1.00 89.62 362 SER A C 1
ATOM 2973 O O . SER A 1 362 ? -20.870 14.008 7.888 1.00 89.62 362 SER A O 1
ATOM 2975 N N . LEU A 1 363 ? -22.480 13.267 6.509 1.00 86.50 363 LEU A N 1
ATOM 2976 C CA . LEU A 1 363 ? -21.889 13.883 5.320 1.00 86.50 363 LEU A CA 1
ATOM 2977 C C . LEU A 1 363 ? -22.367 15.328 5.119 1.00 86.50 363 LEU A C 1
ATOM 2979 O O . LEU A 1 363 ? -21.700 16.091 4.434 1.00 86.50 363 LEU A O 1
ATOM 2983 N N . THR A 1 364 ? -23.478 15.722 5.749 1.00 76.19 364 THR A N 1
ATOM 2984 C CA . THR A 1 364 ? -24.180 16.981 5.446 1.00 76.19 364 THR A CA 1
ATOM 2985 C C . THR A 1 364 ? -24.020 18.079 6.495 1.00 76.19 364 THR A C 1
ATOM 2987 O O . THR A 1 364 ? -24.253 19.239 6.167 1.00 76.19 364 THR A O 1
ATOM 2990 N N . LEU A 1 365 ? -23.589 17.750 7.724 1.00 70.00 365 LEU A N 1
ATOM 2991 C CA . LEU A 1 365 ? -23.488 18.703 8.850 1.00 70.00 365 LEU A CA 1
ATOM 2992 C C . LEU A 1 365 ? -22.743 19.997 8.506 1.00 70.00 365 LEU A C 1
ATOM 2994 O O . LEU A 1 365 ? -23.159 21.069 8.926 1.00 70.00 365 LEU A O 1
ATOM 2998 N N . ASN A 1 366 ? -21.663 19.880 7.734 1.00 66.88 366 ASN A N 1
ATOM 2999 C CA . ASN A 1 366 ? -20.776 20.996 7.404 1.00 66.88 366 ASN A CA 1
ATOM 3000 C C . ASN A 1 366 ? -20.939 21.480 5.955 1.00 66.88 366 ASN A C 1
ATOM 3002 O O . ASN A 1 366 ? -20.183 22.337 5.510 1.00 66.88 366 ASN A O 1
ATOM 3006 N N . GLN A 1 367 ? -21.894 20.916 5.206 1.00 60.44 367 GLN A N 1
ATOM 3007 C CA . GLN A 1 367 ? -22.121 21.245 3.794 1.00 60.44 367 GLN A CA 1
ATOM 3008 C C . GLN A 1 367 ? -23.342 22.147 3.590 1.00 60.44 367 GLN A C 1
ATOM 3010 O O . GLN A 1 367 ? -23.328 22.993 2.702 1.00 60.44 367 GLN A O 1
ATOM 3015 N N . VAL A 1 368 ? -24.394 21.983 4.401 1.00 62.16 368 VAL A N 1
ATOM 3016 C CA . VAL A 1 368 ? -25.644 22.747 4.277 1.00 62.16 368 VAL A CA 1
ATOM 3017 C C . VAL A 1 368 ? -26.153 23.118 5.668 1.00 62.16 368 VAL A C 1
ATOM 3019 O O . VAL A 1 368 ? -26.465 22.239 6.475 1.00 62.16 368 VAL A O 1
ATOM 3022 N N . SER A 1 369 ? -26.257 24.421 5.943 1.00 65.56 369 SER A N 1
ATOM 3023 C CA . SER A 1 369 ? -26.821 24.923 7.199 1.00 65.56 369 SER A CA 1
ATOM 3024 C C . SER A 1 369 ? -28.329 24.677 7.224 1.00 65.56 369 SER A C 1
ATOM 3026 O O . SER A 1 369 ? -29.078 25.298 6.473 1.00 65.56 369 SER A O 1
ATOM 3028 N N . HIS A 1 370 ? -28.770 23.758 8.079 1.00 76.94 370 HIS A N 1
ATOM 3029 C CA . HIS A 1 370 ? -30.185 23.536 8.367 1.00 76.94 370 HIS A CA 1
ATOM 3030 C C . HIS A 1 370 ? -30.525 24.135 9.730 1.00 76.94 370 HIS A C 1
ATOM 3032 O O . HIS A 1 370 ? -29.765 23.971 10.687 1.00 76.94 370 HIS A O 1
ATOM 3038 N N . SER A 1 371 ? -31.681 24.791 9.848 1.00 84.88 371 SER A N 1
ATOM 3039 C CA . SER A 1 371 ? -32.116 25.356 11.131 1.00 84.88 371 SER A CA 1
ATOM 3040 C C . SER A 1 371 ? -32.563 24.281 12.122 1.00 84.88 371 SER A C 1
ATOM 3042 O O . SER A 1 371 ? -32.468 24.489 13.331 1.00 84.88 371 SER A O 1
ATOM 3044 N N . TYR A 1 372 ? -33.029 23.128 11.633 1.00 91.12 372 TYR A N 1
ATOM 3045 C CA . TYR A 1 372 ? -33.420 21.989 12.457 1.00 91.12 372 TYR A CA 1
ATOM 3046 C C . TYR A 1 372 ? -32.918 20.667 11.880 1.00 91.12 372 TYR A C 1
ATOM 3048 O O . TYR A 1 372 ? -32.698 20.512 10.684 1.00 91.12 372 TYR A O 1
ATOM 3056 N N . TYR A 1 373 ? -32.789 19.682 12.759 1.00 91.06 373 TYR A N 1
ATOM 3057 C CA . TYR A 1 373 ? -32.413 18.316 12.441 1.00 91.06 373 TYR A CA 1
ATOM 3058 C C . TYR A 1 373 ? -33.371 17.339 13.108 1.00 91.06 373 TYR A C 1
ATOM 3060 O O . TYR A 1 373 ? -33.768 17.523 14.264 1.00 91.06 373 TYR A O 1
ATOM 3068 N N . ILE A 1 374 ? -33.687 16.265 12.395 1.00 93.25 374 ILE A N 1
ATOM 3069 C CA . ILE A 1 374 ? -34.428 15.110 12.892 1.00 93.25 374 ILE A CA 1
ATOM 3070 C C . ILE A 1 374 ? -33.446 13.960 13.020 1.00 93.25 374 ILE A C 1
ATOM 3072 O O . ILE A 1 374 ? -32.641 13.710 12.125 1.00 93.25 374 ILE A O 1
ATOM 3076 N N . TYR A 1 375 ? -33.495 13.257 14.144 1.00 93.19 375 TYR A N 1
ATOM 3077 C CA . TYR A 1 375 ? -32.546 12.195 14.432 1.00 93.19 375 TYR A CA 1
ATOM 3078 C C . TYR A 1 375 ? -33.218 10.953 14.995 1.00 93.19 375 TYR A C 1
ATOM 3080 O O . TYR A 1 375 ? -34.294 11.011 15.599 1.00 93.19 375 TYR A O 1
ATOM 3088 N N . MET A 1 376 ? -32.536 9.820 14.839 1.00 94.19 376 MET A N 1
ATOM 3089 C CA . MET A 1 376 ? -32.879 8.580 15.525 1.00 94.19 376 MET A CA 1
ATOM 3090 C C . MET A 1 376 ? -31.697 8.069 16.345 1.00 94.19 376 MET A C 1
ATOM 3092 O O . MET A 1 376 ? -30.557 8.089 15.881 1.00 94.19 376 MET A O 1
ATOM 3096 N N . ILE A 1 377 ? -31.985 7.583 17.551 1.00 92.50 377 ILE A N 1
ATOM 3097 C CA . ILE A 1 377 ? -31.020 6.994 18.481 1.00 92.50 377 ILE A CA 1
ATOM 3098 C C . ILE A 1 377 ? -31.453 5.568 18.811 1.00 92.50 377 ILE A C 1
ATOM 3100 O O . ILE A 1 377 ? -32.600 5.337 19.193 1.00 92.50 377 ILE A O 1
ATOM 3104 N N . TYR A 1 378 ? -30.526 4.625 18.703 1.00 92.19 378 TYR A N 1
ATOM 3105 C CA . TYR A 1 378 ? -30.670 3.281 19.248 1.00 92.19 378 TYR A CA 1
ATOM 3106 C C . TYR A 1 378 ? -30.388 3.296 20.754 1.00 92.19 378 TYR A C 1
ATOM 3108 O O . TYR A 1 378 ? -29.437 3.946 21.188 1.00 92.19 378 TYR A O 1
ATOM 3116 N N . THR A 1 379 ? -31.216 2.622 21.554 1.00 92.31 379 THR A N 1
ATOM 3117 C CA . THR A 1 379 ? -31.158 2.684 23.026 1.00 92.31 379 THR A CA 1
ATOM 3118 C C . THR A 1 379 ? -30.947 1.320 23.677 1.00 92.31 379 THR A C 1
ATOM 3120 O O . THR A 1 379 ? -31.199 0.282 23.064 1.00 92.31 379 THR A O 1
ATOM 3123 N N . SER A 1 380 ? -30.582 1.327 24.963 1.00 91.00 380 SER A N 1
ATOM 3124 C CA . SER A 1 380 ? -30.357 0.127 25.783 1.00 91.00 380 SER A CA 1
ATOM 3125 C C . SER A 1 380 ? -31.574 -0.780 25.961 1.00 91.00 380 SER A C 1
ATOM 3127 O O . SER A 1 380 ? -31.439 -1.914 26.396 1.00 91.00 380 SER A O 1
ATOM 3129 N N . LYS A 1 381 ? -32.773 -0.324 25.584 1.00 92.31 381 LYS A N 1
ATOM 3130 C CA . LYS A 1 381 ? -33.982 -1.162 25.551 1.00 92.31 381 LYS A CA 1
ATOM 3131 C C . LYS A 1 381 ? -34.146 -1.931 24.235 1.00 92.31 381 LYS A C 1
ATOM 3133 O O . LYS A 1 381 ? -35.231 -2.436 23.963 1.00 92.31 381 LYS A O 1
ATOM 3138 N N . ASN A 1 382 ? -33.139 -1.922 23.359 1.00 90.62 382 ASN A N 1
ATOM 3139 C CA . ASN A 1 382 ? -33.264 -2.391 21.979 1.00 90.62 382 ASN A CA 1
ATOM 3140 C C . ASN A 1 382 ? -34.435 -1.690 21.246 1.00 90.62 382 ASN A C 1
ATOM 3142 O O . ASN A 1 382 ? -35.236 -2.303 20.538 1.00 90.62 382 ASN A O 1
ATOM 3146 N N . THR A 1 383 ? -34.556 -0.372 21.430 1.00 91.38 383 THR A N 1
ATOM 3147 C CA . THR A 1 383 ? -35.585 0.463 20.782 1.00 91.38 383 THR A CA 1
ATOM 3148 C C . THR A 1 383 ? -34.964 1.644 20.049 1.00 91.38 383 THR A C 1
ATOM 3150 O O . THR A 1 383 ? -33.790 1.954 20.241 1.00 91.38 383 THR A O 1
ATOM 3153 N N . ILE A 1 384 ? -35.766 2.315 19.220 1.00 93.12 384 ILE A N 1
ATOM 3154 C CA . ILE A 1 384 ? -35.357 3.512 18.484 1.00 93.12 384 ILE A CA 1
ATOM 3155 C C . ILE A 1 384 ? -36.115 4.716 19.039 1.00 93.12 384 ILE A C 1
ATOM 3157 O O . ILE A 1 384 ? -37.341 4.786 18.934 1.00 93.12 384 ILE A O 1
ATOM 3161 N N . TYR A 1 385 ? -35.378 5.668 19.599 1.00 93.94 385 TYR A N 1
ATOM 3162 C CA . TYR A 1 385 ? -35.887 6.980 19.974 1.00 93.94 385 TYR A CA 1
ATOM 3163 C C . TYR A 1 385 ? -35.766 7.942 18.788 1.00 93.94 385 TYR A C 1
ATOM 3165 O O . TYR A 1 385 ? -34.738 7.960 18.116 1.00 93.94 385 TYR A O 1
ATOM 3173 N N . THR A 1 386 ? -36.789 8.761 18.549 1.00 95.12 386 THR A N 1
ATOM 3174 C CA . THR A 1 386 ? -36.797 9.790 17.498 1.00 95.12 386 THR A CA 1
ATOM 3175 C C . THR A 1 386 ? -36.979 11.155 18.144 1.00 95.12 386 THR A C 1
ATOM 3177 O O . THR A 1 386 ? -37.835 11.300 19.020 1.00 95.12 386 THR A O 1
ATOM 3180 N N . GLY A 1 387 ? -36.187 12.137 17.717 1.00 94.19 387 GLY A N 1
ATOM 3181 C CA . GLY A 1 387 ? -36.238 13.495 18.247 1.00 94.19 387 GLY A CA 1
ATOM 3182 C C . GLY A 1 387 ? -35.887 14.556 17.211 1.00 94.19 387 GLY A C 1
ATOM 3183 O O . GLY A 1 387 ? -35.460 14.244 16.099 1.00 94.19 387 GLY A O 1
ATOM 3184 N N . VAL A 1 388 ? -36.047 15.815 17.617 1.00 94.00 388 VAL A N 1
ATOM 3185 C CA . VAL A 1 388 ? -35.657 17.004 16.849 1.00 94.00 388 VAL A CA 1
ATOM 3186 C C . VAL A 1 388 ? -34.717 17.890 17.661 1.00 94.00 388 VAL A C 1
ATOM 3188 O O . VAL A 1 388 ? -34.800 17.933 18.892 1.00 94.00 388 VAL A O 1
ATOM 3191 N N . THR A 1 389 ? -33.806 18.587 16.991 1.00 92.44 389 THR A N 1
ATOM 3192 C CA . THR A 1 389 ? -32.841 19.503 17.618 1.00 92.44 389 THR A CA 1
ATOM 3193 C C . THR A 1 389 ? -32.326 20.522 16.612 1.00 92.44 389 THR A C 1
ATOM 3195 O O . THR A 1 389 ? -32.379 20.282 15.414 1.00 92.44 389 THR A O 1
ATOM 3198 N N . THR A 1 390 ? -31.808 21.647 17.088 1.00 90.69 390 THR A N 1
ATOM 3199 C CA . THR A 1 390 ? -31.032 22.592 16.271 1.00 90.69 390 THR A CA 1
ATOM 3200 C C . THR A 1 390 ? -29.550 22.219 16.227 1.00 90.69 390 THR A C 1
ATOM 3202 O O . THR A 1 390 ? -28.839 22.589 15.305 1.00 90.69 390 THR A O 1
ATOM 3205 N N . GLU A 1 391 ? -29.081 21.448 17.213 1.00 88.31 391 GLU A N 1
ATOM 3206 C CA . GLU A 1 391 ? -27.668 21.120 17.390 1.00 88.31 391 GLU A CA 1
ATOM 3207 C C . GLU A 1 391 ? -27.519 19.639 17.785 1.00 88.31 391 GLU A C 1
ATOM 3209 O O . GLU A 1 391 ? -27.686 19.277 18.959 1.00 88.31 391 GLU A O 1
ATOM 3214 N N . PRO A 1 392 ? -27.295 18.741 16.808 1.00 88.38 392 PRO A N 1
ATOM 3215 C CA . PRO A 1 392 ? -27.280 17.296 17.040 1.00 88.38 392 PRO A CA 1
ATOM 3216 C C . PRO A 1 392 ? -26.200 16.822 18.016 1.00 88.38 392 PRO A C 1
ATOM 3218 O O . PRO A 1 392 ? -26.502 16.038 18.918 1.00 88.38 392 PRO A O 1
ATOM 3221 N N . ALA A 1 393 ? -24.973 17.339 17.885 1.00 83.56 393 ALA A N 1
ATOM 3222 C CA . ALA A 1 393 ? -23.842 16.961 18.734 1.00 83.56 393 ALA A CA 1
ATOM 3223 C C . ALA A 1 393 ? -24.120 17.273 20.214 1.00 83.56 393 ALA A C 1
ATOM 3225 O O . ALA A 1 393 ? -24.071 16.379 21.065 1.00 83.56 393 ALA A O 1
ATOM 3226 N N . ARG A 1 394 ? -24.517 18.520 20.511 1.00 87.94 394 ARG A N 1
ATOM 3227 C CA . ARG A 1 394 ? -24.920 18.937 21.861 1.00 87.94 394 ARG A CA 1
ATOM 3228 C C . ARG A 1 394 ? -26.061 18.072 22.387 1.00 87.94 394 ARG A C 1
ATOM 3230 O O . ARG A 1 394 ? -26.003 17.593 23.518 1.00 87.94 394 ARG A O 1
ATOM 3237 N N . ARG A 1 395 ? -27.095 17.838 21.571 1.00 90.94 395 ARG A N 1
ATOM 3238 C CA . ARG A 1 395 ? -28.284 17.092 22.005 1.00 90.94 395 ARG A CA 1
ATOM 3239 C C . ARG A 1 395 ? -27.969 15.654 22.404 1.00 90.94 395 ARG A C 1
ATOM 3241 O O . ARG A 1 395 ? -28.572 15.129 23.337 1.00 90.94 395 ARG A O 1
ATOM 3248 N N . PHE A 1 396 ? -27.022 15.016 21.732 1.00 86.62 396 PHE A N 1
ATOM 3249 C CA . PHE A 1 396 ? -26.590 13.666 22.083 1.00 86.62 396 PHE A CA 1
ATOM 3250 C C . PHE A 1 396 ? -25.860 13.609 23.413 1.00 86.62 396 PHE A C 1
ATOM 3252 O O . PHE A 1 396 ? -26.168 12.752 24.237 1.00 86.62 396 PHE A O 1
ATOM 3259 N N . GLN A 1 397 ? -24.967 14.566 23.666 1.00 84.88 397 GLN A N 1
ATOM 3260 C CA . GLN A 1 397 ? -24.277 14.682 24.951 1.00 84.88 397 GLN A CA 1
ATOM 3261 C C . GLN A 1 397 ? -25.261 14.903 26.110 1.00 84.88 397 GLN A C 1
ATOM 3263 O O . GLN A 1 397 ? -25.119 14.324 27.188 1.00 84.88 397 GLN A O 1
ATOM 3268 N N . GLU A 1 398 ? -26.330 15.672 25.889 1.00 89.75 398 GLU A N 1
ATOM 3269 C CA . GLU A 1 398 ? -27.409 15.816 26.875 1.00 89.75 398 GLU A CA 1
ATOM 3270 C C . GLU A 1 398 ? -28.134 14.495 27.162 1.00 89.75 398 GLU A C 1
ATOM 3272 O O . GLU A 1 398 ? -28.524 14.247 28.306 1.00 89.75 398 GLU A O 1
ATOM 3277 N N . HIS A 1 399 ? -28.325 13.656 26.139 1.00 88.94 399 HIS A N 1
ATOM 3278 C CA . HIS A 1 399 ? -28.901 12.325 26.302 1.00 88.94 399 HIS A CA 1
ATOM 3279 C C . HIS A 1 399 ? -27.947 11.381 27.050 1.00 88.94 399 HIS A C 1
ATOM 3281 O O . HIS A 1 399 ? -28.408 10.692 27.955 1.00 88.94 399 HIS A O 1
ATOM 3287 N N . LEU A 1 400 ? -26.649 11.384 26.725 1.00 83.50 400 LEU A N 1
ATOM 3288 C CA . LEU A 1 400 ? -25.630 10.543 27.371 1.00 83.50 400 LEU A CA 1
ATOM 3289 C C . LEU A 1 400 ? -25.456 10.873 28.860 1.00 83.50 400 LEU A C 1
ATOM 3291 O O . LEU A 1 400 ? -25.370 9.978 29.691 1.00 83.50 400 LEU A O 1
ATOM 3295 N N . THR A 1 401 ? -25.443 12.160 29.215 1.00 83.12 401 THR A N 1
ATOM 3296 C CA . THR A 1 401 ? -25.211 12.614 30.601 1.00 83.12 401 THR A CA 1
ATOM 3297 C C . THR A 1 401 ? -26.458 12.577 31.487 1.00 83.12 401 THR A C 1
ATOM 3299 O O . THR A 1 401 ? -26.371 12.827 32.689 1.00 83.12 401 THR A O 1
ATOM 3302 N N . GLY A 1 402 ? -27.645 12.355 30.914 1.00 77.00 402 GLY A N 1
ATOM 3303 C CA . GLY A 1 402 ? -28.915 12.249 31.639 1.00 77.00 402 GLY A CA 1
ATOM 3304 C C . GLY A 1 402 ? -29.433 13.538 32.303 1.00 77.00 402 GLY A C 1
ATOM 3305 O O . GLY A 1 402 ? -30.622 13.620 32.615 1.00 77.00 402 GLY A O 1
ATOM 3306 N N . LYS A 1 403 ? -28.623 14.592 32.487 1.00 74.38 403 LYS A N 1
ATOM 3307 C CA . LYS A 1 403 ? -29.046 15.840 33.160 1.00 7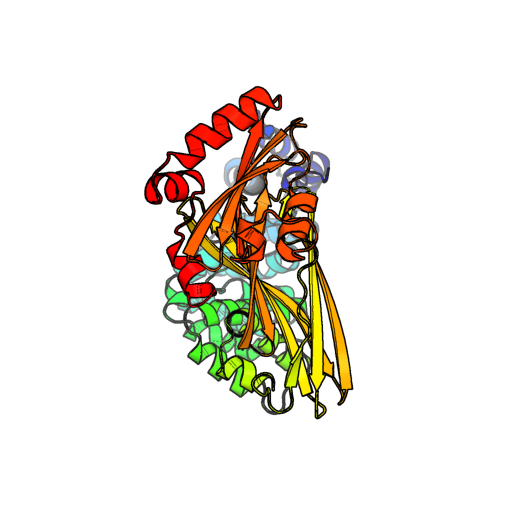4.38 403 LYS A CA 1
ATOM 3308 C C . LYS A 1 403 ? -30.142 16.572 32.374 1.00 74.38 403 LYS A C 1
ATOM 3310 O O . LYS A 1 403 ? -31.201 16.873 32.928 1.00 74.38 403 LYS A O 1
ATOM 3315 N N . LYS A 1 404 ? -29.940 16.762 31.063 1.00 83.75 404 LYS A N 1
ATOM 3316 C CA . LYS A 1 404 ? -30.872 17.455 30.141 1.00 83.75 404 LYS A CA 1
ATOM 3317 C C . LYS A 1 404 ? -31.497 16.540 29.068 1.00 83.75 404 LYS A C 1
ATOM 3319 O O . LYS A 1 404 ? -32.192 17.008 28.163 1.00 83.75 404 LYS A O 1
ATOM 3324 N N . GLY A 1 405 ? -31.274 15.229 29.171 1.00 81.06 405 GLY A N 1
ATOM 3325 C CA . GLY A 1 405 ? -31.846 14.231 28.267 1.00 81.06 405 GLY A CA 1
ATOM 3326 C C . GLY A 1 405 ? -33.371 14.117 28.383 1.00 81.06 405 GLY A C 1
ATOM 3327 O O . GLY A 1 405 ? -33.963 14.438 29.415 1.00 81.06 405 GLY A O 1
ATOM 3328 N N . ALA A 1 406 ? -34.024 13.630 27.325 1.00 84.88 406 ALA A N 1
ATOM 3329 C CA . ALA A 1 406 ? -35.453 13.315 27.366 1.00 84.88 406 ALA A CA 1
ATOM 3330 C C . ALA A 1 406 ? -35.754 12.236 28.422 1.00 84.88 406 ALA A C 1
ATOM 3332 O O . ALA A 1 406 ? -34.938 11.337 28.633 1.00 84.88 406 ALA A O 1
ATOM 3333 N N . LYS A 1 407 ? -36.947 12.274 29.037 1.00 88.81 407 LYS A N 1
ATOM 3334 C CA . LYS A 1 407 ? -37.368 11.301 30.068 1.00 88.81 407 LYS A CA 1
ATOM 3335 C C . LYS A 1 407 ? -37.123 9.853 29.629 1.00 88.81 407 LYS A C 1
ATOM 3337 O O . LYS A 1 407 ? -36.576 9.075 30.396 1.00 88.81 407 LYS A O 1
ATOM 3342 N N . TYR A 1 408 ? -37.452 9.525 28.376 1.00 89.62 408 TYR A N 1
ATOM 3343 C CA . TYR A 1 408 ? -37.228 8.191 27.813 1.00 89.62 408 TYR A CA 1
ATOM 3344 C C . TYR A 1 408 ? -35.750 7.787 27.823 1.00 89.62 408 TYR A C 1
ATOM 3346 O O . TYR A 1 408 ? -35.411 6.720 28.314 1.00 89.62 408 TYR A O 1
ATOM 3354 N N . THR A 1 409 ? -34.861 8.653 27.334 1.00 87.31 409 THR A N 1
ATOM 3355 C CA . THR A 1 409 ? -33.419 8.368 27.238 1.00 87.31 409 THR A CA 1
ATOM 3356 C C . THR A 1 409 ? -32.689 8.390 28.580 1.00 87.31 409 THR A C 1
ATOM 3358 O O . THR A 1 409 ? -31.595 7.856 28.667 1.00 87.31 409 THR A O 1
ATOM 3361 N N . LYS A 1 410 ? -33.281 8.999 29.622 1.00 87.00 410 LYS A N 1
ATOM 3362 C CA . LYS A 1 410 ? -32.773 8.886 31.000 1.00 87.00 410 LYS A CA 1
ATOM 3363 C C . LYS A 1 410 ? -33.024 7.495 31.588 1.00 87.00 410 LYS A C 1
ATOM 3365 O O . LYS A 1 410 ? -32.271 7.058 32.442 1.00 87.00 410 LYS A O 1
ATOM 3370 N N . VAL A 1 411 ? -34.108 6.842 31.161 1.00 88.62 411 VAL A N 1
ATOM 3371 C CA . VAL A 1 411 ? -34.473 5.482 31.591 1.00 88.62 411 VAL A CA 1
ATOM 3372 C C . VAL A 1 411 ? -33.804 4.435 30.700 1.00 88.62 411 VAL A C 1
ATOM 3374 O O . VAL A 1 411 ? -33.339 3.410 31.182 1.00 88.62 411 VAL A O 1
ATOM 3377 N N . PHE A 1 412 ? -33.747 4.695 29.393 1.00 90.31 412 PHE A N 1
ATOM 3378 C CA . PHE A 1 412 ? -33.152 3.812 28.396 1.00 90.31 412 PHE A CA 1
ATOM 3379 C C . PHE A 1 412 ? -31.987 4.525 27.723 1.00 90.31 412 PHE A C 1
ATOM 3381 O O . PHE A 1 412 ? -32.189 5.298 26.781 1.00 90.31 412 PHE A O 1
ATOM 3388 N N . ASN A 1 413 ? -30.784 4.261 28.229 1.00 88.62 413 ASN A N 1
ATOM 3389 C CA . ASN A 1 413 ? -29.558 4.931 27.821 1.00 88.62 413 ASN A CA 1
ATOM 3390 C C . ASN A 1 413 ? -29.409 4.958 26.290 1.00 88.62 413 ASN A C 1
ATOM 3392 O O . ASN A 1 413 ? -29.628 3.935 25.628 1.00 88.62 413 ASN A O 1
ATOM 3396 N N . PRO A 1 414 ? -29.058 6.114 25.704 1.00 89.31 414 PRO A N 1
ATOM 3397 C CA . PRO A 1 414 ? -28.713 6.192 24.291 1.00 89.31 414 PRO A CA 1
ATOM 3398 C C . PRO A 1 414 ? -27.412 5.417 24.037 1.00 89.31 414 PRO A C 1
ATOM 3400 O O . PRO A 1 414 ? -26.453 5.558 24.787 1.00 89.31 414 PRO A O 1
ATOM 3403 N N . LEU A 1 415 ? -27.380 4.617 22.974 1.00 87.88 415 LEU A N 1
ATOM 3404 C CA . LEU A 1 415 ? -26.215 3.806 22.604 1.00 87.88 415 LEU A CA 1
ATOM 3405 C C . LEU A 1 415 ? -25.545 4.303 21.325 1.00 87.88 415 LEU A C 1
ATOM 3407 O O . LEU A 1 415 ? -24.326 4.351 21.238 1.00 87.88 415 LEU A O 1
ATOM 3411 N N . ALA A 1 416 ? -26.332 4.682 20.317 1.00 87.69 416 ALA A N 1
ATOM 3412 C CA . ALA A 1 416 ? -25.793 5.195 19.061 1.00 87.69 416 ALA A CA 1
ATOM 3413 C C . ALA A 1 416 ? -26.807 6.085 18.349 1.00 87.69 416 ALA A C 1
ATOM 3415 O O . ALA A 1 416 ? -27.988 5.742 18.268 1.00 87.69 416 ALA A O 1
ATOM 3416 N N . PHE A 1 417 ? -26.354 7.185 17.752 1.00 89.75 417 PHE A N 1
ATOM 3417 C CA . PHE A 1 417 ? -27.107 7.798 16.660 1.00 89.75 417 PHE A CA 1
ATOM 3418 C C . PHE A 1 417 ? -27.138 6.849 15.478 1.00 89.75 417 PHE A C 1
ATOM 3420 O O . PHE A 1 417 ? -26.091 6.373 15.069 1.00 89.75 417 PHE A O 1
ATOM 3427 N N . ILE A 1 418 ? -28.307 6.613 14.897 1.00 90.38 418 ILE A N 1
ATOM 3428 C CA . ILE A 1 418 ? -28.437 5.740 13.723 1.00 90.38 418 ILE A CA 1
ATOM 3429 C C . ILE A 1 418 ? -28.868 6.503 12.476 1.00 90.38 418 ILE A C 1
ATOM 3431 O O . ILE A 1 418 ? -28.703 6.005 11.368 1.00 90.38 418 ILE A O 1
ATOM 3435 N N . HIS A 1 419 ? -29.400 7.715 12.624 1.00 90.94 419 HIS A N 1
ATOM 3436 C CA . HIS A 1 419 ? -29.913 8.484 11.499 1.00 90.94 419 HIS A CA 1
ATOM 3437 C C . HIS A 1 419 ? -29.988 9.979 11.819 1.00 90.94 419 HIS A C 1
ATOM 3439 O O . HIS A 1 419 ? -30.261 10.350 12.965 1.00 90.94 419 HIS A O 1
ATOM 3445 N N . LEU A 1 420 ? -29.787 10.800 10.787 1.00 91.00 420 LEU A N 1
ATOM 3446 C CA . LEU A 1 420 ? -29.860 12.254 10.824 1.00 91.00 420 LEU A CA 1
ATOM 3447 C C . LEU A 1 420 ? -30.366 12.784 9.474 1.00 91.00 420 LEU A C 1
ATOM 3449 O O . LEU A 1 420 ? -29.821 12.426 8.429 1.00 91.00 420 LEU A O 1
ATOM 3453 N N . GLU A 1 421 ? -31.356 13.667 9.524 1.00 90.06 421 GLU A N 1
ATOM 3454 C CA . GLU A 1 421 ? -31.896 14.422 8.390 1.00 90.06 421 GLU A CA 1
ATOM 3455 C C . GLU A 1 421 ? -31.972 15.908 8.763 1.00 90.06 421 GLU A C 1
ATOM 3457 O O . GLU A 1 421 ? -32.305 16.245 9.902 1.00 90.06 421 GLU A O 1
ATOM 3462 N N . GLY A 1 422 ? -31.652 16.791 7.817 1.00 89.31 422 GLY A N 1
ATOM 3463 C CA . GLY A 1 422 ? -31.832 18.234 7.966 1.00 89.31 422 GLY A CA 1
ATOM 3464 C C . GLY A 1 422 ? -33.254 18.668 7.601 1.00 89.31 422 GLY A C 1
ATOM 3465 O O . GLY A 1 422 ? -33.923 18.020 6.797 1.00 89.31 422 GLY A O 1
ATOM 3466 N N . ALA A 1 423 ? -33.716 19.763 8.198 1.00 89.81 423 ALA A N 1
ATOM 3467 C CA . ALA A 1 423 ? -34.974 20.425 7.881 1.00 89.81 423 ALA A CA 1
ATOM 3468 C C . ALA A 1 423 ? -34.824 21.948 7.955 1.00 89.81 423 ALA A C 1
ATOM 3470 O O . ALA A 1 423 ? -34.058 22.484 8.761 1.00 89.81 423 ALA A O 1
ATOM 3471 N N . GLU A 1 424 ? -35.580 22.638 7.108 1.00 89.25 424 GLU A N 1
ATOM 3472 C CA . GLU A 1 424 ? -35.525 24.094 6.969 1.00 89.25 424 GLU A CA 1
ATOM 3473 C C . GLU A 1 424 ? -36.065 24.811 8.208 1.00 89.25 424 GLU A C 1
ATOM 3475 O O . GLU A 1 424 ? -35.529 25.837 8.611 1.00 89.25 424 GLU A O 1
ATOM 3480 N N . ASP A 1 425 ? -37.093 24.257 8.855 1.00 91.38 425 ASP A N 1
ATOM 3481 C CA . ASP A 1 425 ? -37.748 24.890 9.996 1.00 91.38 425 ASP A CA 1
ATOM 3482 C C . ASP A 1 425 ? -38.279 23.875 11.027 1.00 91.38 425 ASP A C 1
ATOM 3484 O O . ASP A 1 425 ? -38.245 22.652 10.854 1.00 91.38 425 ASP A O 1
ATOM 3488 N N . ARG A 1 426 ? -38.800 24.392 12.144 1.00 92.38 426 ARG A N 1
ATOM 3489 C CA . ARG A 1 426 ? -39.342 23.562 13.229 1.00 92.38 426 ARG A CA 1
ATOM 3490 C C . ARG A 1 426 ? -40.562 22.750 12.789 1.00 92.38 426 ARG A C 1
ATOM 3492 O O . ARG A 1 426 ? -40.750 21.630 13.262 1.00 92.38 426 ARG A O 1
ATOM 3499 N N . SER A 1 427 ? -41.406 23.324 11.935 1.00 94.31 427 SER A N 1
ATOM 3500 C CA . SER A 1 427 ? -42.686 22.741 11.522 1.00 94.31 427 SER A CA 1
ATOM 3501 C C . SER A 1 427 ? -42.461 21.513 10.643 1.00 94.31 427 SER A C 1
ATOM 3503 O O . SER A 1 427 ? -42.965 20.426 10.934 1.00 94.31 427 SER A O 1
ATOM 3505 N N . SER A 1 428 ? -41.632 21.659 9.611 1.00 94.06 428 SER A N 1
ATOM 3506 C CA . SER A 1 428 ? -41.152 20.583 8.745 1.00 94.06 428 SER A CA 1
ATOM 3507 C C . SER A 1 428 ? -40.432 19.499 9.549 1.00 94.06 428 SER A C 1
ATOM 3509 O O . SER A 1 428 ? -40.750 18.316 9.388 1.00 94.06 428 SER A O 1
ATOM 3511 N N . ALA A 1 429 ? -39.574 19.875 10.505 1.00 94.00 429 ALA A N 1
ATOM 3512 C CA . ALA A 1 429 ? -38.903 18.920 11.384 1.00 94.00 429 ALA A CA 1
ATOM 3513 C C . ALA A 1 429 ? -39.882 18.099 12.237 1.00 94.00 429 ALA A C 1
ATOM 3515 O O . ALA A 1 429 ? -39.760 16.878 12.320 1.00 94.00 429 ALA A O 1
ATOM 3516 N N . GLN A 1 430 ? -40.890 18.729 12.844 1.00 93.88 430 GLN A N 1
ATOM 3517 C CA . GLN A 1 430 ? -41.893 18.032 13.661 1.00 93.88 430 GLN A CA 1
ATOM 3518 C C . GLN A 1 430 ? -42.823 17.142 12.825 1.00 93.88 430 GLN A C 1
ATOM 3520 O O . GLN A 1 430 ? -43.156 16.029 13.244 1.00 93.88 430 GLN A O 1
ATOM 3525 N N . LYS A 1 431 ? -43.206 17.583 11.620 1.00 95.44 431 LYS A N 1
ATOM 3526 C CA . LYS A 1 431 ? -43.950 16.745 10.663 1.00 95.44 431 LYS A CA 1
ATOM 3527 C C . LYS A 1 431 ? -43.147 15.496 10.306 1.00 95.44 431 LYS A C 1
ATOM 3529 O O . LYS A 1 431 ? -43.683 14.386 10.358 1.00 95.44 431 LYS A O 1
ATOM 3534 N N . ARG A 1 432 ? -41.854 15.661 10.012 1.00 95.44 432 ARG A N 1
ATOM 3535 C CA . ARG A 1 432 ? -40.957 14.545 9.706 1.00 95.44 432 ARG A CA 1
ATOM 3536 C C . ARG A 1 432 ? -40.748 13.631 10.911 1.00 95.44 432 ARG A C 1
ATOM 3538 O O . ARG A 1 432 ? -40.856 12.419 10.761 1.00 95.44 432 ARG A O 1
ATOM 3545 N N . GLU A 1 433 ? -40.551 14.177 12.108 1.00 96.12 433 GLU A N 1
ATOM 3546 C CA . GLU A 1 433 ? -40.442 13.410 13.355 1.00 96.12 433 GLU A CA 1
ATOM 3547 C C . GLU A 1 433 ? -41.677 12.521 13.588 1.00 96.12 433 GLU A C 1
ATOM 3549 O O . GLU A 1 433 ? -41.543 11.337 13.903 1.00 96.12 433 GLU A O 1
ATOM 3554 N N . SER A 1 434 ? -42.883 13.061 13.382 1.00 95.50 434 SER A N 1
ATOM 3555 C CA . SER A 1 434 ? -44.144 12.312 13.483 1.00 95.50 434 SER A CA 1
ATOM 3556 C C . SER A 1 434 ? -44.232 11.188 12.446 1.00 95.50 434 SER A C 1
ATOM 3558 O O . SER A 1 434 ? -44.591 10.058 12.786 1.00 95.50 434 SER A O 1
ATOM 3560 N N . ALA A 1 435 ? -43.841 11.462 11.197 1.00 95.88 435 ALA A N 1
ATOM 3561 C CA . ALA A 1 435 ? -43.779 10.446 10.148 1.00 95.88 435 ALA A CA 1
ATOM 3562 C C . ALA A 1 435 ? -42.793 9.322 10.508 1.00 95.88 435 ALA A C 1
ATOM 3564 O O . ALA A 1 435 ? -43.152 8.148 10.436 1.00 95.88 435 ALA A O 1
ATOM 3565 N N . LEU A 1 436 ? -41.590 9.669 10.980 1.00 94.81 436 LEU A N 1
ATOM 3566 C CA . LEU A 1 436 ? -40.592 8.697 11.424 1.00 94.81 436 LEU A CA 1
ATOM 3567 C C . LEU A 1 436 ? -41.094 7.861 12.602 1.00 94.81 436 LEU A C 1
ATOM 3569 O O . LEU A 1 436 ? -40.886 6.652 12.612 1.00 94.81 436 LEU A O 1
ATOM 3573 N N . LYS A 1 437 ? -41.790 8.453 13.580 1.00 94.00 437 LYS A N 1
ATOM 3574 C CA . LYS A 1 437 ? -42.341 7.714 14.731 1.00 94.00 437 LYS A CA 1
ATOM 3575 C C . LYS A 1 437 ? -43.307 6.603 14.306 1.00 94.00 437 LYS A C 1
ATOM 3577 O O . LYS A 1 437 ? -43.267 5.543 14.927 1.00 94.00 437 LYS A O 1
ATOM 3582 N N . LYS A 1 438 ? -44.085 6.815 13.236 1.00 95.44 438 LYS A N 1
ATOM 3583 C CA . LYS A 1 438 ? -45.036 5.840 12.666 1.00 95.44 438 LYS A CA 1
ATOM 3584 C C . LYS A 1 438 ? -44.379 4.717 11.860 1.00 95.44 438 LYS A C 1
ATOM 3586 O O . LYS A 1 438 ? -45.024 3.699 11.630 1.00 95.44 438 LYS A O 1
ATOM 3591 N N . LEU A 1 439 ? -43.129 4.887 11.425 1.00 95.31 439 LEU A N 1
ATOM 3592 C CA . LEU A 1 439 ? -42.424 3.847 10.680 1.00 95.31 439 LEU A CA 1
ATOM 3593 C C . LEU A 1 439 ? -42.215 2.600 11.541 1.00 95.31 439 LEU A C 1
ATOM 3595 O O . LEU A 1 439 ? -41.855 2.684 12.724 1.00 95.31 439 LEU A O 1
ATOM 3599 N N . SER A 1 440 ? -42.363 1.438 10.907 1.00 93.62 440 SER A N 1
ATOM 3600 C CA . SER A 1 440 ? -41.982 0.162 11.499 1.00 93.62 440 SER A CA 1
ATOM 3601 C C . SER A 1 440 ? -40.480 0.131 11.781 1.00 93.62 440 SER A C 1
ATOM 3603 O O . SER A 1 440 ? -39.693 0.898 11.216 1.00 93.62 440 SER A O 1
ATOM 3605 N N . ARG A 1 441 ? -40.050 -0.790 12.648 1.00 89.94 441 ARG A N 1
ATOM 3606 C CA . ARG A 1 441 ? -38.622 -0.981 12.923 1.00 89.94 441 ARG A CA 1
ATOM 3607 C C . ARG A 1 441 ? -37.837 -1.225 11.632 1.00 89.94 441 ARG A C 1
ATOM 3609 O O . ARG A 1 441 ? -36.875 -0.512 11.383 1.00 89.94 441 ARG A O 1
ATOM 3616 N N . HIS A 1 442 ? -38.299 -2.147 10.788 1.00 89.50 442 HIS A N 1
ATOM 3617 C CA . HIS A 1 442 ? -37.654 -2.470 9.513 1.00 89.50 442 HIS A CA 1
ATOM 3618 C C . HIS A 1 442 ? -37.524 -1.246 8.590 1.00 89.50 442 HIS A C 1
ATOM 3620 O O . HIS A 1 442 ? -36.484 -1.031 7.974 1.00 89.50 442 HIS A O 1
ATOM 3626 N N . GLN A 1 443 ? -38.550 -0.393 8.528 1.00 92.12 443 GLN A N 1
ATOM 3627 C CA . GLN A 1 443 ? -38.491 0.845 7.745 1.00 92.12 443 GLN A CA 1
ATOM 3628 C C . GLN A 1 443 ? -37.445 1.826 8.296 1.00 92.12 443 GLN A C 1
ATOM 3630 O O . GLN A 1 443 ? -36.711 2.432 7.519 1.00 92.12 443 GLN A O 1
ATOM 3635 N N . LYS A 1 444 ? -37.326 1.957 9.625 1.00 91.12 444 LYS A N 1
ATOM 3636 C CA . LYS A 1 444 ? -36.287 2.785 10.266 1.00 91.12 444 LYS A CA 1
ATOM 3637 C C . LYS A 1 444 ? -34.881 2.231 10.027 1.00 91.12 444 LYS A C 1
ATOM 3639 O O . LYS A 1 444 ? -33.964 3.005 9.768 1.00 91.12 444 LYS A O 1
ATOM 3644 N N . GLU A 1 445 ? -34.719 0.911 10.067 1.00 87.75 445 GLU A N 1
ATOM 3645 C CA . GLU A 1 445 ? -33.464 0.224 9.734 1.00 87.75 445 GLU A CA 1
ATOM 3646 C C . GLU A 1 445 ? -33.057 0.503 8.286 1.00 87.75 445 GLU A C 1
ATOM 3648 O O . GLU A 1 445 ? -31.954 0.998 8.043 1.00 87.75 445 GLU A O 1
ATOM 3653 N N . SER A 1 446 ? -33.986 0.324 7.343 1.00 87.12 446 SER A N 1
ATOM 3654 C CA . SER A 1 446 ? -33.773 0.642 5.929 1.00 87.12 446 SER A CA 1
ATOM 3655 C C . SER A 1 446 ? -33.408 2.112 5.714 1.00 87.12 446 SER A C 1
ATOM 3657 O O . SER A 1 446 ? -32.481 2.402 4.965 1.00 87.12 446 SER A O 1
ATOM 3659 N N . LEU A 1 447 ? -34.094 3.040 6.391 1.00 87.25 447 LEU A N 1
ATOM 3660 C CA . LEU A 1 447 ? -33.830 4.478 6.284 1.00 87.25 447 LEU A CA 1
ATOM 3661 C C . LEU A 1 447 ? -32.457 4.864 6.855 1.00 87.25 447 LEU A C 1
ATOM 3663 O O . LEU A 1 447 ? -31.739 5.685 6.291 1.00 87.25 447 LEU A O 1
ATOM 3667 N N . SER A 1 448 ? -32.077 4.271 7.985 1.00 82.44 448 SER A N 1
ATOM 3668 C CA . SER A 1 448 ? -30.754 4.467 8.584 1.00 82.44 448 SER A CA 1
ATOM 3669 C C . SER A 1 448 ? -29.634 3.811 7.759 1.00 82.44 448 SER A C 1
ATOM 3671 O O . SER A 1 448 ? -28.461 4.178 7.868 1.00 82.44 448 SER A O 1
ATOM 3673 N N . GLY A 1 449 ? -29.977 2.835 6.914 1.00 78.75 449 GLY A N 1
ATOM 3674 C CA . GLY A 1 449 ? -29.017 1.968 6.239 1.00 78.75 449 GLY A CA 1
ATOM 3675 C C . GLY A 1 449 ? -28.192 1.145 7.232 1.00 78.75 449 GLY A C 1
ATOM 3676 O O . GLY A 1 449 ? -27.018 0.889 6.968 1.00 78.75 449 GLY A O 1
ATOM 3677 N N . HIS A 1 450 ? -28.767 0.803 8.392 1.00 73.06 450 HIS A N 1
ATOM 3678 C CA . HIS A 1 450 ? -28.125 0.019 9.446 1.00 73.06 450 HIS A CA 1
ATOM 3679 C C . HIS A 1 450 ? -28.952 -1.207 9.806 1.00 73.06 450 HIS A C 1
ATOM 3681 O O . HIS A 1 450 ? -30.141 -1.106 10.102 1.00 73.06 450 HIS A O 1
ATOM 3687 N N . LYS A 1 451 ? -28.278 -2.357 9.878 1.00 76.00 451 LYS A N 1
ATOM 3688 C CA . LYS A 1 451 ? -28.812 -3.557 10.525 1.00 76.00 451 LYS A CA 1
ATOM 3689 C C . LYS A 1 451 ? -28.652 -3.385 12.034 1.00 76.00 451 LYS A C 1
ATOM 3691 O O . LYS A 1 451 ? -27.536 -3.476 12.546 1.00 76.00 451 LYS A O 1
ATOM 3696 N N . LEU A 1 452 ? -29.742 -3.123 12.757 1.00 80.06 452 LEU A N 1
ATOM 3697 C CA . LEU A 1 452 ? -29.667 -2.918 14.214 1.00 80.06 452 LEU A CA 1
ATOM 3698 C C . LEU A 1 452 ? -29.266 -4.183 14.976 1.00 80.06 452 LEU A C 1
ATOM 3700 O O . LEU A 1 452 ? -28.852 -4.071 16.127 1.00 80.06 452 LEU A O 1
ATOM 3704 N N . SER A 1 453 ? -29.327 -5.360 14.345 1.00 80.12 453 SER A N 1
ATOM 3705 C CA . SER A 1 453 ? -28.767 -6.599 14.895 1.00 80.12 453 SER A CA 1
ATOM 3706 C C . SER A 1 453 ? -27.294 -6.448 15.284 1.00 80.12 453 SER A C 1
ATOM 3708 O O . SER A 1 453 ? -26.905 -6.918 16.342 1.00 80.12 453 SER A O 1
ATOM 3710 N N . LEU A 1 454 ? -26.500 -5.699 14.512 1.00 78.56 454 LEU A N 1
ATOM 3711 C CA . LEU A 1 454 ? -25.080 -5.482 14.807 1.00 78.56 454 LEU A CA 1
ATOM 3712 C C . LEU A 1 454 ? -24.864 -4.636 16.066 1.00 78.56 454 LEU A C 1
ATOM 3714 O O . LEU A 1 454 ? -23.931 -4.876 16.824 1.00 78.56 454 LEU A O 1
ATOM 3718 N N . LEU A 1 455 ? -25.721 -3.638 16.297 1.00 81.56 455 LEU A N 1
ATOM 3719 C CA . LEU A 1 455 ? -25.682 -2.856 17.534 1.00 81.56 455 LEU A CA 1
ATOM 3720 C C . LEU A 1 455 ? -26.189 -3.685 18.713 1.00 81.56 455 LEU A C 1
ATOM 3722 O O . LEU A 1 455 ? -25.630 -3.606 19.798 1.00 81.56 455 LEU A O 1
ATOM 3726 N N . LYS A 1 456 ? -27.220 -4.504 18.498 1.00 83.44 456 LYS A N 1
ATOM 3727 C CA . LYS A 1 456 ? -27.718 -5.442 19.503 1.00 83.44 456 LYS A CA 1
ATOM 3728 C C . LYS A 1 456 ? -26.618 -6.405 19.968 1.00 83.44 456 LYS A C 1
ATOM 3730 O O . LYS A 1 456 ? -26.401 -6.524 21.167 1.00 83.44 456 LYS A O 1
ATOM 3735 N N . GLU A 1 457 ? -25.898 -7.015 19.028 1.00 84.19 457 GLU A N 1
ATOM 3736 C CA . GLU A 1 457 ? -24.747 -7.885 19.298 1.00 84.19 457 GLU A CA 1
ATOM 3737 C C . GLU A 1 457 ? -23.618 -7.133 20.007 1.00 84.19 457 GLU A C 1
ATOM 3739 O O . GLU A 1 457 ? -23.120 -7.602 21.022 1.00 84.19 457 GLU A O 1
ATOM 3744 N N . LEU A 1 458 ? -23.243 -5.942 19.521 1.00 81.88 458 LEU A N 1
ATOM 3745 C CA . LEU A 1 458 ? -22.164 -5.151 20.121 1.00 81.88 458 LEU A CA 1
ATOM 3746 C C . LEU A 1 458 ? -22.419 -4.825 21.597 1.00 81.88 458 LEU A C 1
ATOM 3748 O O . LEU A 1 458 ? -21.489 -4.842 22.398 1.00 81.88 458 LEU A O 1
ATOM 3752 N N . PHE A 1 459 ? -23.665 -4.502 21.938 1.00 83.06 459 PHE A N 1
ATOM 3753 C CA . PHE A 1 459 ? -24.043 -4.097 23.288 1.00 83.06 459 PHE A CA 1
ATOM 3754 C C . PHE A 1 459 ? -24.576 -5.249 24.155 1.00 83.06 459 PHE A C 1
ATOM 3756 O O . PHE A 1 459 ? -24.925 -4.999 25.306 1.00 83.06 459 PHE A O 1
ATOM 3763 N N . ASN A 1 460 ? -24.621 -6.485 23.639 1.00 81.44 460 ASN A N 1
ATOM 3764 C CA . ASN A 1 460 ? -25.131 -7.678 24.332 1.00 81.44 460 ASN A CA 1
ATOM 3765 C C . ASN A 1 460 ? -26.542 -7.497 24.938 1.00 81.44 460 ASN A C 1
ATOM 3767 O O . ASN A 1 460 ? -26.757 -7.784 26.116 1.00 81.44 460 ASN A O 1
ATOM 3771 N N . ILE A 1 461 ? -27.497 -6.998 24.143 1.00 73.31 461 ILE A N 1
ATOM 3772 C CA . ILE A 1 461 ? -28.882 -6.674 24.572 1.00 73.31 461 ILE A CA 1
ATOM 3773 C C . ILE A 1 461 ? -29.907 -7.611 23.941 1.00 73.31 461 ILE A C 1
ATOM 3775 O O . ILE A 1 461 ? -29.659 -8.071 22.806 1.00 73.31 461 ILE A O 1
#

Radius of gyration: 29.32 Å; chains: 1; bounding box: 73×47×76 Å